Protein AF-A0A382A8G3-F1 (afdb_monomer_lite)

pLDDT: mean 82.32, std 15.9, range [24.81, 98.12]

Structure (mmCIF, N/CA/C/O backbone):
data_AF-A0A382A8G3-F1
#
_entry.id   AF-A0A382A8G3-F1
#
loop_
_atom_site.group_PDB
_atom_site.id
_atom_site.type_symbol
_atom_site.label_atom_id
_atom_site.label_alt_id
_atom_site.label_comp_id
_atom_site.label_asym_id
_atom_site.label_entity_id
_atom_site.label_seq_id
_atom_site.pdbx_PDB_ins_code
_atom_site.Cartn_x
_atom_site.Cartn_y
_atom_site.Cartn_z
_atom_site.occupancy
_atom_site.B_iso_or_equiv
_atom_site.auth_seq_id
_atom_site.auth_comp_id
_atom_site.auth_asym_id
_atom_site.auth_atom_id
_atom_site.pdbx_PDB_model_num
ATOM 1 N N . MET A 1 1 ? 19.144 6.274 19.082 1.00 52.12 1 MET A N 1
ATOM 2 C CA . MET A 1 1 ? 19.127 4.887 18.568 1.00 52.12 1 MET A CA 1
ATOM 3 C C . MET A 1 1 ? 20.504 4.234 18.627 1.00 52.12 1 MET A C 1
ATOM 5 O O . MET A 1 1 ? 20.551 3.074 18.994 1.00 52.12 1 MET A O 1
ATOM 9 N N . GLU A 1 2 ? 21.610 4.955 18.384 1.00 47.91 2 GLU A N 1
ATOM 10 C CA . GLU A 1 2 ? 23.005 4.436 18.395 1.00 47.91 2 GLU A CA 1
ATOM 11 C C . GLU A 1 2 ? 23.552 3.928 19.756 1.00 47.91 2 GLU A C 1
ATOM 13 O O . GLU A 1 2 ? 24.753 3.812 19.947 1.00 47.91 2 GLU A O 1
ATOM 18 N N . GLY A 1 3 ? 22.685 3.589 20.710 1.00 53.12 3 GLY A N 1
ATOM 19 C CA . GLY A 1 3 ? 23.071 2.990 21.994 1.00 53.12 3 GLY A CA 1
ATOM 20 C C . GLY A 1 3 ? 22.066 1.965 22.513 1.00 53.12 3 GLY A C 1
ATOM 21 O O . GLY A 1 3 ? 22.118 1.602 23.683 1.00 53.12 3 GLY A O 1
ATOM 22 N N . TRP A 1 4 ? 21.105 1.548 21.681 1.00 62.34 4 TRP A N 1
ATOM 23 C CA . TRP A 1 4 ? 20.140 0.520 22.057 1.00 62.34 4 TRP A CA 1
ATOM 24 C C . TRP A 1 4 ? 20.723 -0.853 21.712 1.00 62.34 4 TRP A C 1
ATOM 26 O O . TRP A 1 4 ? 21.043 -1.079 20.540 1.00 62.34 4 TRP A O 1
ATOM 36 N N . PRO A 1 5 ? 20.875 -1.763 22.692 1.00 58.19 5 PRO A N 1
ATOM 37 C CA . PRO A 1 5 ? 21.262 -3.133 22.391 1.00 58.19 5 PRO A CA 1
ATOM 38 C C . PRO A 1 5 ? 20.183 -3.725 21.476 1.00 58.19 5 PRO A C 1
ATOM 40 O O . PRO A 1 5 ? 18.996 -3.626 21.780 1.00 58.19 5 PRO A O 1
ATOM 43 N N . ASN A 1 6 ? 20.595 -4.286 20.337 1.00 66.19 6 ASN A N 1
ATOM 44 C CA . ASN A 1 6 ? 19.729 -4.927 19.334 1.00 66.19 6 ASN A CA 1
ATOM 45 C C . ASN A 1 6 ? 18.929 -3.976 18.418 1.00 66.19 6 ASN A C 1
ATOM 47 O O . ASN A 1 6 ? 17.951 -4.398 17.803 1.00 66.19 6 ASN A O 1
ATOM 51 N N . ALA A 1 7 ? 19.333 -2.708 18.283 1.00 69.31 7 ALA A N 1
ATOM 52 C CA . ALA A 1 7 ? 18.766 -1.819 17.268 1.00 69.31 7 ALA A CA 1
ATOM 53 C C . ALA A 1 7 ? 19.496 -1.948 15.924 1.00 69.31 7 ALA A C 1
ATOM 55 O O . ALA A 1 7 ? 20.719 -1.826 15.861 1.00 69.31 7 ALA A O 1
ATOM 56 N N . LEU A 1 8 ? 18.732 -2.099 14.841 1.00 73.56 8 LEU A N 1
ATOM 57 C CA . LEU A 1 8 ? 19.246 -2.007 13.480 1.00 73.56 8 LEU A CA 1
ATOM 58 C C . LEU A 1 8 ? 18.825 -0.690 12.828 1.00 73.56 8 LEU A C 1
ATOM 60 O O . LEU A 1 8 ? 17.664 -0.286 12.887 1.00 73.56 8 LEU A O 1
ATOM 64 N N . ARG A 1 9 ? 19.773 -0.053 12.139 1.00 78.81 9 ARG A N 1
ATOM 65 C CA . ARG A 1 9 ? 19.515 1.110 11.292 1.00 78.81 9 ARG A CA 1
ATOM 66 C C . ARG A 1 9 ? 19.666 0.738 9.818 1.00 78.81 9 ARG A C 1
ATOM 68 O O . ARG A 1 9 ? 20.777 0.513 9.351 1.00 78.81 9 ARG A O 1
ATOM 75 N N . ILE A 1 10 ? 18.558 0.760 9.083 1.00 80.75 10 ILE A N 1
ATOM 76 C CA . ILE A 1 10 ? 18.538 0.624 7.622 1.00 80.75 10 ILE A CA 1
ATOM 77 C C . ILE A 1 10 ? 18.456 2.028 7.023 1.00 80.75 10 ILE A C 1
ATOM 79 O O . ILE A 1 10 ? 17.494 2.748 7.281 1.00 80.75 10 ILE A O 1
ATOM 83 N N . TRP A 1 11 ? 19.468 2.447 6.266 1.00 83.94 11 TRP A N 1
ATOM 84 C CA . TRP A 1 11 ? 19.490 3.775 5.652 1.00 83.94 11 TRP A CA 1
ATOM 85 C C . TRP A 1 11 ? 20.408 3.817 4.429 1.00 83.94 11 TRP A C 1
ATOM 87 O O . TRP A 1 11 ? 21.304 2.985 4.281 1.00 83.94 11 TRP A O 1
ATOM 97 N N . GLY A 1 12 ? 20.205 4.819 3.579 1.00 84.94 12 GLY A N 1
ATOM 98 C CA . GLY A 1 12 ? 21.136 5.195 2.527 1.00 84.94 12 GLY A CA 1
ATOM 99 C C . GLY A 1 12 ? 21.245 6.719 2.377 1.00 84.94 12 GLY A C 1
ATOM 100 O O . GLY A 1 12 ? 20.443 7.458 2.949 1.00 84.94 12 GLY A O 1
ATOM 101 N N . PRO A 1 13 ? 22.231 7.207 1.605 1.00 84.94 13 PRO A N 1
ATOM 102 C CA . PRO A 1 13 ? 22.409 8.635 1.321 1.00 84.94 13 PRO A CA 1
ATOM 103 C C . PRO A 1 13 ? 21.193 9.340 0.700 1.00 84.94 13 PRO A C 1
ATOM 105 O O . PRO A 1 13 ? 21.066 10.559 0.809 1.00 84.94 13 PRO A O 1
ATOM 108 N N . ASP A 1 14 ? 20.301 8.596 0.046 1.00 85.25 14 ASP A N 1
ATOM 109 C CA . ASP A 1 14 ? 19.021 9.092 -0.446 1.00 85.25 14 ASP A CA 1
ATOM 110 C C . ASP A 1 14 ? 17.908 8.039 -0.306 1.00 85.25 14 ASP A C 1
ATOM 112 O O . ASP A 1 14 ? 18.161 6.874 0.003 1.00 85.25 14 ASP A O 1
ATOM 116 N N . ARG A 1 15 ? 16.664 8.443 -0.596 1.00 83.56 15 ARG A N 1
ATOM 117 C CA . ARG A 1 15 ? 15.476 7.571 -0.536 1.00 83.56 15 ARG A CA 1
ATOM 118 C C . ARG A 1 15 ? 15.583 6.292 -1.368 1.00 83.56 15 ARG A C 1
ATOM 120 O O . ARG A 1 15 ? 15.003 5.268 -1.020 1.00 83.56 15 ARG A O 1
ATOM 127 N N . TYR A 1 16 ? 16.281 6.347 -2.500 1.00 90.06 16 TYR A N 1
ATOM 128 C CA . TYR A 1 16 ? 16.420 5.207 -3.399 1.00 90.06 16 TYR A CA 1
ATOM 129 C C . TYR A 1 16 ? 17.424 4.210 -2.826 1.00 90.06 16 TYR A C 1
ATOM 131 O O . TYR A 1 16 ? 17.242 3.003 -2.955 1.00 90.06 16 TYR A O 1
ATOM 139 N N . GLN A 1 17 ? 18.480 4.702 -2.180 1.00 90.25 17 GLN A N 1
ATOM 140 C CA . GLN A 1 17 ? 19.463 3.879 -1.485 1.00 90.25 17 GLN A CA 1
ATOM 141 C C . GLN A 1 17 ? 18.936 3.342 -0.150 1.00 90.25 17 GLN A C 1
ATOM 143 O O . GLN A 1 17 ? 19.226 2.194 0.167 1.00 90.25 17 GLN A O 1
ATOM 148 N N . THR A 1 18 ? 18.102 4.090 0.581 1.00 88.12 18 THR A N 1
ATOM 149 C CA . THR A 1 18 ? 17.365 3.550 1.737 1.00 88.12 18 THR A CA 1
ATOM 150 C C . THR A 1 18 ? 16.426 2.426 1.302 1.00 88.12 18 THR A C 1
ATOM 152 O O . THR A 1 18 ? 16.473 1.343 1.876 1.00 88.12 18 THR A O 1
ATOM 155 N N . SER A 1 19 ? 15.647 2.630 0.231 1.00 90.06 19 SER A N 1
ATOM 156 C CA . SER A 1 19 ? 14.778 1.590 -0.341 1.00 90.06 19 SER A CA 1
ATOM 157 C C . SER A 1 19 ? 15.562 0.346 -0.780 1.00 90.06 19 SER A C 1
ATOM 159 O O . SER A 1 19 ? 15.133 -0.770 -0.494 1.00 90.06 19 SER A O 1
ATOM 161 N N . LEU A 1 20 ? 16.738 0.516 -1.401 1.00 91.19 20 LEU A N 1
ATOM 162 C CA . LEU A 1 20 ? 17.645 -0.595 -1.707 1.00 91.19 20 LEU A CA 1
ATOM 163 C C . LEU A 1 20 ? 18.111 -1.314 -0.437 1.00 91.19 20 LEU A C 1
ATOM 165 O O . LEU A 1 20 ? 18.047 -2.536 -0.387 1.00 91.19 20 LEU A O 1
ATOM 169 N N . ALA A 1 21 ? 18.559 -0.584 0.586 1.00 88.44 21 ALA A N 1
ATOM 170 C CA . ALA A 1 21 ? 19.014 -1.184 1.837 1.00 88.44 21 ALA A CA 1
ATOM 171 C C . ALA A 1 21 ? 17.899 -2.015 2.496 1.00 88.44 21 ALA A C 1
ATOM 173 O O . ALA A 1 21 ? 18.140 -3.155 2.886 1.00 88.44 21 ALA A O 1
ATOM 174 N N . THR A 1 22 ? 16.663 -1.502 2.532 1.00 87.88 22 THR A N 1
ATOM 175 C CA . THR A 1 22 ? 15.494 -2.256 3.011 1.00 87.88 22 THR A CA 1
ATOM 176 C C . THR A 1 22 ? 15.254 -3.513 2.177 1.00 87.88 22 THR A C 1
ATOM 178 O O . THR A 1 22 ? 15.062 -4.590 2.737 1.00 87.88 22 THR A O 1
ATOM 181 N N . ALA A 1 23 ? 15.313 -3.408 0.849 1.00 89.19 23 ALA A N 1
ATOM 182 C CA . ALA A 1 23 ? 15.110 -4.544 -0.045 1.00 89.19 23 ALA A CA 1
ATOM 183 C C . ALA A 1 23 ? 16.149 -5.650 0.173 1.00 89.19 23 ALA A C 1
ATOM 185 O O . ALA A 1 23 ? 15.784 -6.816 0.297 1.00 89.19 23 ALA A O 1
ATOM 186 N N . LEU A 1 24 ? 17.430 -5.292 0.293 1.00 85.62 24 LEU A N 1
ATOM 187 C CA . LEU A 1 24 ? 18.490 -6.266 0.541 1.00 85.62 24 LEU A CA 1
ATOM 188 C C . LEU A 1 24 ? 18.216 -7.035 1.844 1.00 85.62 24 LEU A C 1
ATOM 190 O O . LEU A 1 24 ? 18.393 -8.252 1.880 1.00 85.62 24 LEU A O 1
ATOM 194 N N . THR A 1 25 ? 17.759 -6.355 2.905 1.00 82.88 25 THR A N 1
ATOM 195 C CA . THR A 1 25 ? 17.501 -6.986 4.218 1.00 82.88 25 THR A CA 1
ATOM 196 C C . THR A 1 25 ? 16.354 -8.000 4.206 1.00 82.88 25 THR A C 1
ATOM 198 O O . THR A 1 25 ? 16.157 -8.705 5.186 1.00 82.88 25 THR A O 1
ATOM 201 N N . MET A 1 26 ? 15.596 -8.136 3.116 1.00 82.62 26 MET A N 1
ATOM 202 C CA . MET A 1 26 ? 14.597 -9.205 2.993 1.00 82.62 26 MET A CA 1
ATOM 203 C C . MET A 1 26 ? 15.255 -10.593 3.078 1.00 82.62 26 MET A C 1
ATOM 205 O O . MET A 1 26 ? 14.783 -11.450 3.819 1.00 82.62 26 MET A O 1
ATOM 209 N N . ARG A 1 27 ? 16.387 -10.792 2.384 1.00 80.50 27 ARG A N 1
ATOM 210 C CA . ARG A 1 27 ? 17.030 -12.111 2.227 1.00 80.50 27 ARG A CA 1
ATOM 211 C C . ARG A 1 27 ? 18.056 -12.469 3.304 1.00 80.50 27 ARG A C 1
ATOM 213 O O . ARG A 1 27 ? 18.577 -13.581 3.268 1.00 80.50 27 ARG A O 1
ATOM 220 N N . GLY A 1 28 ? 18.423 -11.540 4.187 1.00 74.75 28 GLY A N 1
ATOM 221 C CA . GLY A 1 28 ? 19.469 -11.779 5.191 1.00 74.75 28 GLY A CA 1
ATOM 222 C C . GLY A 1 28 ? 19.143 -12.977 6.094 1.00 74.75 28 GLY A C 1
ATOM 223 O O . GLY A 1 28 ? 17.973 -13.230 6.384 1.00 74.75 28 GLY A O 1
ATOM 224 N N . LEU A 1 29 ? 20.179 -13.725 6.494 1.00 69.44 29 LEU A N 1
ATOM 225 C CA . LEU A 1 29 ? 20.061 -15.005 7.207 1.00 69.44 29 LEU A CA 1
ATOM 226 C C . LEU A 1 29 ? 20.180 -14.905 8.740 1.00 69.44 29 LEU A C 1
ATOM 228 O O . LEU A 1 29 ? 20.135 -15.935 9.400 1.00 69.44 29 LEU A O 1
ATOM 232 N N . GLY A 1 30 ? 20.358 -13.718 9.326 1.00 61.91 30 GLY A N 1
ATOM 233 C CA . GLY A 1 30 ? 20.537 -13.576 10.783 1.00 61.91 30 GLY A CA 1
ATOM 234 C C . GLY A 1 30 ? 19.266 -13.801 11.627 1.00 61.91 30 GLY A C 1
ATOM 235 O O . GLY A 1 30 ? 18.182 -13.397 11.216 1.00 61.91 30 GLY A O 1
ATOM 236 N N . ASP A 1 31 ? 19.422 -14.378 12.826 1.00 55.31 31 ASP A N 1
ATOM 237 C CA . ASP A 1 31 ? 18.345 -14.666 13.799 1.00 55.31 31 ASP A CA 1
ATOM 238 C C . ASP A 1 31 ? 18.032 -13.483 14.738 1.00 55.31 31 ASP A C 1
ATOM 240 O O . ASP A 1 31 ? 18.923 -12.704 15.066 1.00 55.31 31 ASP A O 1
ATOM 244 N N . PHE A 1 32 ? 16.791 -13.372 15.237 1.00 55.94 32 PHE A N 1
ATOM 245 C CA . PHE A 1 32 ? 16.367 -12.368 16.233 1.00 55.94 32 PHE A CA 1
ATOM 246 C C . PHE A 1 32 ? 16.087 -12.998 17.618 1.00 55.94 32 PHE A C 1
ATOM 248 O O . PHE A 1 32 ? 15.447 -14.050 17.663 1.00 55.94 32 PHE A O 1
ATOM 255 N N . PRO A 1 33 ? 16.446 -12.340 18.748 1.00 53.09 33 PRO A N 1
ATOM 256 C CA . PRO A 1 33 ? 17.247 -11.111 18.870 1.00 53.09 33 PRO A CA 1
ATOM 257 C C . PRO A 1 33 ? 18.730 -11.325 18.509 1.00 53.09 33 PRO A C 1
ATOM 259 O O . PRO A 1 33 ? 19.282 -12.392 18.761 1.00 53.09 33 PRO A O 1
ATOM 262 N N . PHE A 1 34 ? 19.386 -10.310 17.924 1.00 58.62 34 PHE A N 1
ATOM 263 C CA . PHE A 1 34 ? 20.782 -10.430 17.465 1.00 58.62 34 PHE A CA 1
ATOM 264 C C . PHE A 1 34 ? 21.769 -10.478 18.628 1.00 58.62 34 PHE A C 1
ATOM 266 O O . PHE A 1 34 ? 21.648 -9.722 19.587 1.00 58.62 34 PHE A O 1
ATOM 273 N N . ASN A 1 35 ? 22.830 -11.269 18.467 1.00 53.03 35 ASN A N 1
ATOM 274 C CA . ASN A 1 35 ? 23.980 -11.261 19.376 1.00 53.03 35 ASN A CA 1
ATOM 275 C C . ASN A 1 35 ? 25.079 -10.266 18.947 1.00 53.03 35 ASN A C 1
ATOM 277 O O . ASN A 1 35 ? 26.006 -10.012 19.713 1.00 53.03 35 ASN A O 1
ATOM 281 N N . SER A 1 36 ? 24.999 -9.712 17.728 1.00 53.69 36 SER A N 1
ATOM 282 C CA . SER A 1 36 ? 25.950 -8.732 17.188 1.00 53.69 36 SER A CA 1
ATOM 283 C C . SER A 1 36 ? 25.260 -7.767 16.209 1.00 53.69 36 SER A C 1
ATOM 285 O O . SER A 1 36 ? 24.461 -8.219 15.390 1.00 53.69 36 SER A O 1
ATOM 287 N N . PRO A 1 37 ? 25.563 -6.456 16.257 1.00 49.97 37 PRO A N 1
ATOM 288 C CA . PRO A 1 37 ? 25.102 -5.477 15.273 1.00 49.97 37 PRO A CA 1
ATOM 289 C C . PRO A 1 37 ? 25.961 -5.435 13.994 1.00 49.97 37 PRO A C 1
ATOM 291 O O . PRO A 1 37 ? 25.676 -4.618 13.122 1.00 49.97 37 PRO A O 1
ATOM 294 N N . ASP A 1 38 ? 27.021 -6.249 13.887 1.00 55.28 38 ASP A N 1
ATOM 295 C CA . ASP A 1 38 ? 27.912 -6.281 12.718 1.00 55.28 38 ASP A CA 1
ATOM 296 C C . ASP A 1 38 ? 27.223 -6.960 11.515 1.00 55.28 38 ASP A C 1
ATOM 298 O O . ASP A 1 38 ? 26.927 -8.157 11.572 1.00 55.28 38 ASP A O 1
ATOM 302 N N . PRO A 1 39 ? 26.956 -6.227 10.416 1.00 50.28 39 PRO A N 1
ATOM 303 C CA . PRO A 1 39 ? 26.332 -6.777 9.220 1.00 50.28 39 PRO A CA 1
ATOM 304 C C . PRO A 1 39 ? 27.342 -7.460 8.286 1.00 50.28 39 PRO A C 1
ATOM 306 O O . PRO A 1 39 ? 26.971 -7.806 7.167 1.00 50.28 39 PRO A O 1
ATOM 309 N N . SER A 1 40 ? 28.615 -7.598 8.667 1.00 53.34 40 SER A N 1
ATOM 310 C CA . SER A 1 40 ? 29.641 -8.230 7.844 1.00 53.34 40 SER A CA 1
ATOM 311 C C . SER A 1 40 ? 29.928 -9.659 8.311 1.00 53.34 40 SER A C 1
ATOM 313 O O . SER A 1 40 ? 30.516 -9.896 9.363 1.00 53.34 40 SER A O 1
ATOM 315 N N . PRO A 1 41 ? 29.556 -10.664 7.513 1.00 50.84 41 PRO A N 1
ATOM 316 C CA . PRO A 1 41 ? 30.237 -11.940 7.551 1.00 50.84 41 PRO A CA 1
ATOM 317 C C . PRO A 1 41 ? 31.595 -11.731 6.898 1.00 50.84 41 PRO A C 1
ATOM 319 O O . PRO A 1 41 ? 31.667 -11.180 5.794 1.00 50.84 41 PRO A O 1
ATOM 322 N N . GLU A 1 42 ? 32.669 -12.208 7.512 1.00 48.34 42 GLU A N 1
ATOM 323 C CA . GLU A 1 42 ? 33.932 -12.346 6.794 1.00 48.34 42 GLU A CA 1
ATOM 324 C C . GLU A 1 42 ? 33.696 -13.172 5.504 1.00 48.34 42 GLU A C 1
ATOM 326 O O . GLU A 1 42 ? 33.419 -14.368 5.554 1.00 48.34 42 GLU A O 1
ATOM 331 N N . GLY A 1 43 ? 33.763 -12.529 4.329 1.00 50.56 43 GLY A N 1
ATOM 332 C CA . GLY A 1 43 ? 33.891 -13.213 3.034 1.00 50.56 43 GLY A CA 1
ATOM 333 C C . GLY A 1 43 ? 32.635 -13.495 2.188 1.00 50.56 43 GLY A C 1
ATOM 334 O O . GLY A 1 43 ? 32.752 -14.273 1.242 1.00 50.56 43 GLY A O 1
ATOM 335 N N . THR A 1 44 ? 31.459 -12.896 2.428 1.00 53.31 44 THR A N 1
ATOM 336 C CA . THR A 1 44 ? 30.266 -13.136 1.570 1.00 53.31 44 THR A CA 1
ATOM 337 C C . THR A 1 44 ? 29.938 -11.982 0.615 1.00 53.31 44 THR A C 1
ATOM 339 O O . THR A 1 44 ? 29.758 -10.846 1.049 1.00 53.31 44 THR A O 1
ATOM 342 N N . ASN A 1 45 ? 29.774 -12.278 -0.681 1.00 55.53 45 ASN A N 1
ATOM 343 C CA . ASN A 1 45 ? 29.220 -11.353 -1.678 1.00 55.53 45 ASN A CA 1
ATOM 344 C C . ASN A 1 45 ? 27.679 -11.387 -1.636 1.00 55.53 45 ASN A C 1
ATOM 346 O O . ASN A 1 45 ? 27.090 -12.446 -1.855 1.00 55.53 45 ASN A O 1
ATOM 350 N N . LEU A 1 46 ? 27.046 -10.224 -1.413 1.00 54.94 46 LEU A N 1
ATOM 351 C CA . LEU A 1 46 ? 25.585 -10.042 -1.314 1.00 54.94 46 LEU A CA 1
ATOM 352 C C . LEU A 1 46 ? 24.802 -10.696 -2.467 1.00 54.94 46 LEU A C 1
ATOM 354 O O . LEU A 1 46 ? 23.703 -11.204 -2.247 1.00 54.94 46 LEU A O 1
ATOM 358 N N . LEU A 1 47 ? 25.384 -10.722 -3.671 1.00 56.56 47 LEU A N 1
ATOM 359 C CA . LEU A 1 47 ? 24.714 -11.174 -4.892 1.00 56.56 47 LEU A CA 1
ATOM 360 C C . LEU A 1 47 ? 24.664 -12.698 -5.076 1.00 56.56 47 LEU A C 1
ATOM 362 O O . LEU A 1 47 ? 23.821 -13.168 -5.832 1.00 56.56 47 LEU A O 1
ATOM 366 N N . GLU A 1 48 ? 25.560 -13.469 -4.451 1.00 56.94 48 GLU A N 1
ATOM 367 C CA . GLU A 1 48 ? 25.669 -14.920 -4.701 1.00 56.94 48 GLU A CA 1
ATOM 368 C C . GLU A 1 48 ? 25.052 -15.764 -3.587 1.00 56.94 48 GLU A C 1
ATOM 370 O O . GLU A 1 48 ? 24.433 -16.795 -3.855 1.00 56.94 48 GLU A O 1
ATOM 375 N N . ARG A 1 49 ? 25.212 -15.339 -2.330 1.00 58.75 49 ARG A N 1
ATOM 376 C CA . ARG A 1 49 ? 24.600 -15.978 -1.161 1.00 58.75 49 ARG A CA 1
ATOM 377 C C . ARG A 1 49 ? 24.222 -14.901 -0.150 1.00 58.75 49 ARG A C 1
ATOM 379 O O . ARG A 1 49 ? 25.060 -14.040 0.125 1.00 58.75 49 ARG A O 1
ATOM 386 N N . PRO A 1 50 ? 23.006 -14.926 0.424 1.00 57.16 50 PRO A N 1
ATOM 387 C CA . PRO A 1 50 ? 22.729 -14.075 1.569 1.00 57.16 50 PRO A CA 1
ATOM 388 C C . PRO A 1 50 ? 23.698 -14.483 2.686 1.00 57.16 50 PRO A C 1
ATOM 390 O O . PRO A 1 50 ? 23.769 -15.649 3.066 1.00 57.16 50 PRO A O 1
ATOM 393 N N . GLY A 1 51 ? 24.548 -13.556 3.118 1.00 57.47 51 GLY A N 1
ATOM 394 C CA . GLY A 1 51 ? 25.456 -13.807 4.231 1.00 57.47 51 GLY A CA 1
ATOM 395 C C . GLY A 1 51 ? 24.704 -13.854 5.572 1.00 57.47 51 GLY A C 1
ATOM 396 O O . GLY A 1 51 ? 23.537 -13.463 5.617 1.00 57.47 51 GLY A O 1
ATOM 397 N N . PRO A 1 52 ? 25.346 -14.275 6.680 1.00 55.62 52 PRO A N 1
ATOM 398 C CA . PRO A 1 52 ? 24.760 -14.279 8.034 1.00 55.62 52 PRO A CA 1
ATOM 399 C C . PRO A 1 52 ? 24.490 -12.883 8.626 1.00 55.62 52 PRO A C 1
ATOM 401 O O . PRO A 1 52 ? 24.357 -12.725 9.836 1.00 55.62 52 PRO A O 1
ATOM 404 N N . TRP A 1 53 ? 24.401 -11.859 7.784 1.00 60.91 53 TRP A N 1
ATOM 405 C CA . TRP A 1 53 ? 23.935 -10.546 8.181 1.00 60.91 53 TRP A CA 1
ATOM 406 C C . TRP A 1 53 ? 22.411 -10.562 8.328 1.00 60.91 53 TRP A C 1
ATOM 408 O O . TRP A 1 53 ? 21.716 -11.425 7.784 1.00 60.91 53 TRP A O 1
ATOM 418 N N . TRP A 1 54 ? 21.885 -9.627 9.110 1.00 68.88 54 TRP A N 1
ATOM 419 C CA . TRP A 1 54 ? 20.477 -9.641 9.471 1.00 68.88 54 TRP A CA 1
ATOM 420 C C . TRP A 1 54 ? 19.529 -9.513 8.275 1.00 68.88 54 TRP A C 1
ATOM 422 O O . TRP A 1 54 ? 19.700 -8.648 7.418 1.00 68.88 54 TRP A O 1
ATOM 432 N N . GLY A 1 55 ? 18.459 -10.302 8.284 1.00 73.56 55 GLY A N 1
ATOM 433 C CA . GLY A 1 55 ? 17.320 -10.058 7.421 1.00 73.56 55 GLY A CA 1
ATOM 434 C C . GLY A 1 55 ? 16.082 -10.823 7.846 1.00 73.56 55 GLY A C 1
ATOM 435 O O . GLY A 1 55 ? 16.072 -11.495 8.871 1.00 73.56 55 GLY A O 1
ATOM 436 N N . LEU A 1 56 ? 15.023 -10.704 7.052 1.00 75.88 56 LEU A N 1
ATOM 437 C CA . LEU A 1 56 ? 13.750 -11.375 7.319 1.00 75.88 56 LEU A CA 1
ATOM 438 C C . LEU A 1 56 ? 13.730 -12.848 6.901 1.00 75.88 56 LEU A C 1
ATOM 440 O O . LEU A 1 56 ? 12.674 -13.470 6.999 1.00 75.88 56 LEU A O 1
ATOM 444 N N . GLN A 1 57 ? 14.850 -13.386 6.403 1.00 79.75 57 GLN A N 1
ATOM 445 C CA . GLN A 1 57 ? 14.935 -14.731 5.828 1.00 79.75 57 GLN A CA 1
ATOM 446 C C . GLN A 1 57 ? 13.819 -15.011 4.803 1.00 79.75 57 GLN A C 1
ATOM 448 O O . GLN A 1 57 ? 13.357 -16.141 4.658 1.00 79.75 57 GLN A O 1
ATOM 453 N N . THR A 1 58 ? 13.376 -13.979 4.078 1.00 81.31 58 THR A N 1
ATOM 454 C CA . THR A 1 58 ? 12.265 -14.070 3.130 1.00 81.31 58 THR A CA 1
ATOM 455 C C . THR A 1 58 ? 12.730 -13.823 1.704 1.00 81.31 58 THR A C 1
ATOM 457 O O . THR A 1 58 ? 13.607 -12.995 1.436 1.00 81.31 58 THR A O 1
ATOM 460 N N . CYS A 1 59 ? 12.129 -14.558 0.774 1.00 85.56 59 CYS A N 1
ATOM 461 C CA . CYS A 1 59 ? 12.380 -14.418 -0.649 1.00 85.56 59 CYS A CA 1
ATOM 462 C C . CYS A 1 59 ? 11.135 -13.864 -1.347 1.00 85.56 59 CYS A C 1
ATOM 464 O O . CYS A 1 59 ? 10.169 -14.610 -1.524 1.00 85.56 59 CYS A O 1
ATOM 466 N N . PRO A 1 60 ? 11.165 -12.596 -1.799 1.00 89.56 60 PRO A N 1
ATOM 467 C CA . PRO A 1 60 ? 10.067 -12.016 -2.561 1.00 89.56 60 PRO A CA 1
ATOM 468 C C . PRO A 1 60 ? 9.768 -12.826 -3.826 1.00 89.56 60 PRO A C 1
ATOM 470 O O . PRO A 1 60 ? 10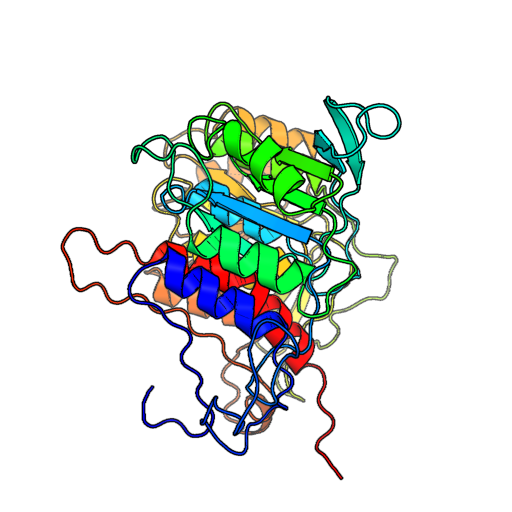.689 -13.200 -4.558 1.00 89.56 60 PRO A O 1
ATOM 473 N N . ARG A 1 61 ? 8.486 -13.063 -4.122 1.00 90.50 61 ARG A N 1
ATOM 474 C CA . ARG A 1 61 ? 8.046 -13.674 -5.396 1.00 90.50 61 ARG A CA 1
ATOM 475 C C . ARG A 1 61 ? 7.758 -12.638 -6.482 1.00 90.50 61 ARG A C 1
ATOM 477 O O . ARG A 1 61 ? 7.822 -12.931 -7.679 1.00 90.50 61 ARG A O 1
ATOM 484 N N . SER A 1 62 ? 7.574 -11.390 -6.071 1.00 93.31 62 SER A N 1
ATOM 485 C CA . SER A 1 62 ? 7.502 -10.245 -6.966 1.00 93.31 62 SER A CA 1
ATOM 486 C C . SER A 1 62 ? 8.171 -9.006 -6.378 1.00 93.31 62 SER A C 1
ATOM 488 O O . SER A 1 62 ? 8.613 -8.981 -5.229 1.00 93.31 62 SER A O 1
ATOM 490 N N . ILE A 1 63 ? 8.295 -7.966 -7.199 1.00 95.12 63 ILE A N 1
ATOM 491 C CA . ILE A 1 63 ? 8.701 -6.629 -6.756 1.00 95.12 63 ILE A CA 1
ATOM 492 C C . ILE A 1 63 ? 7.628 -5.614 -7.123 1.00 95.12 63 ILE A C 1
ATOM 494 O O . ILE A 1 63 ? 6.924 -5.775 -8.119 1.00 95.12 63 ILE A O 1
ATOM 498 N N . ILE A 1 64 ? 7.548 -4.534 -6.356 1.00 96.06 64 ILE A N 1
ATOM 499 C CA . ILE A 1 64 ? 6.650 -3.414 -6.615 1.00 96.06 64 ILE A CA 1
ATOM 500 C C . ILE A 1 64 ? 7.505 -2.179 -6.883 1.00 96.06 64 ILE A C 1
ATOM 502 O O . ILE A 1 64 ? 8.230 -1.720 -6.009 1.00 96.06 64 ILE A O 1
ATOM 506 N N . VAL A 1 65 ? 7.430 -1.624 -8.087 1.00 96.12 65 VAL A N 1
ATOM 507 C CA . VAL A 1 65 ? 8.156 -0.416 -8.485 1.00 96.12 65 VAL A CA 1
ATOM 508 C C . VAL A 1 65 ? 7.213 0.777 -8.447 1.00 96.12 65 VAL A C 1
ATOM 510 O O . VAL A 1 65 ? 6.174 0.792 -9.110 1.00 96.12 65 VAL A O 1
ATOM 513 N N . VAL A 1 66 ? 7.601 1.813 -7.709 1.00 93.94 66 VAL A N 1
ATOM 514 C CA . VAL A 1 66 ? 6.830 3.054 -7.605 1.00 93.94 66 VAL A CA 1
ATOM 515 C C . VAL A 1 66 ? 7.733 4.282 -7.652 1.00 93.94 66 VAL A C 1
ATOM 517 O O . VAL A 1 66 ? 8.917 4.245 -7.309 1.00 93.94 66 VAL A O 1
ATOM 520 N N . ALA A 1 67 ? 7.177 5.395 -8.119 1.00 91.62 67 ALA A N 1
ATOM 521 C CA . ALA A 1 67 ? 7.888 6.659 -8.185 1.00 91.62 67 ALA A CA 1
ATOM 522 C C . ALA A 1 67 ? 8.134 7.232 -6.778 1.00 91.62 67 ALA A C 1
ATOM 524 O O . ALA A 1 67 ? 7.201 7.463 -6.008 1.00 91.62 67 ALA A O 1
ATOM 525 N N . GLY A 1 68 ? 9.394 7.526 -6.462 1.00 85.12 68 GLY A N 1
ATOM 526 C CA . GLY A 1 68 ? 9.830 8.032 -5.161 1.00 85.12 68 GLY A CA 1
ATOM 527 C C . GLY A 1 68 ? 9.427 9.479 -4.863 1.00 85.12 68 GLY A C 1
ATOM 528 O O . GLY A 1 68 ? 9.806 9.987 -3.812 1.00 85.12 68 GLY A O 1
ATOM 529 N N . ASP A 1 69 ? 8.689 10.149 -5.753 1.00 82.94 69 ASP A N 1
ATOM 530 C CA . ASP A 1 69 ? 8.115 11.497 -5.596 1.00 82.94 69 ASP A CA 1
ATOM 531 C C . ASP A 1 69 ? 6.568 11.494 -5.464 1.00 82.94 69 ASP A C 1
ATOM 533 O O . ASP A 1 69 ? 5.971 12.555 -5.277 1.00 82.94 69 ASP A O 1
ATOM 537 N N . SER A 1 70 ? 5.915 10.320 -5.513 1.00 78.31 70 SER A N 1
ATOM 538 C CA . SER A 1 70 ? 4.465 10.161 -5.340 1.00 78.31 70 SER A CA 1
ATOM 539 C C . SER A 1 70 ? 4.114 9.393 -4.049 1.00 78.31 70 SER A C 1
ATOM 541 O O . SER A 1 70 ? 4.028 8.164 -4.073 1.00 78.31 70 SER A O 1
ATOM 543 N N . PRO A 1 71 ? 3.862 10.080 -2.911 1.00 73.38 71 PRO A N 1
ATOM 544 C CA . PRO A 1 71 ? 3.559 9.411 -1.636 1.00 73.38 71 PRO A CA 1
ATOM 545 C C . PRO A 1 71 ? 2.265 8.598 -1.696 1.00 73.38 71 PRO A C 1
ATOM 547 O O . PRO A 1 71 ? 2.140 7.541 -1.089 1.00 73.38 71 PRO A O 1
ATOM 550 N N . ALA A 1 72 ? 1.302 9.113 -2.452 1.00 73.56 72 ALA A N 1
ATOM 551 C CA . ALA A 1 72 ? -0.032 8.565 -2.576 1.00 73.56 72 ALA A CA 1
ATOM 552 C C . ALA A 1 72 ? -0.059 7.245 -3.362 1.00 73.56 72 ALA A C 1
ATOM 554 O O . ALA A 1 72 ? -0.683 6.284 -2.918 1.00 73.56 72 ALA A O 1
ATOM 555 N N . ASP A 1 73 ? 0.640 7.190 -4.503 1.00 80.19 73 ASP A N 1
ATOM 556 C CA . ASP A 1 73 ? 0.732 5.959 -5.298 1.00 80.19 73 ASP A CA 1
ATOM 557 C C . ASP A 1 73 ? 1.508 4.890 -4.530 1.00 80.19 73 ASP A C 1
ATOM 559 O O . ASP A 1 73 ? 1.122 3.727 -4.523 1.00 80.19 73 ASP A O 1
ATOM 563 N N . ALA A 1 74 ? 2.573 5.292 -3.838 1.00 75.88 74 ALA A N 1
ATOM 564 C CA . ALA A 1 74 ? 3.387 4.365 -3.078 1.00 75.88 74 ALA A CA 1
ATOM 565 C C . ALA A 1 74 ? 2.664 3.800 -1.855 1.00 75.88 74 ALA A C 1
ATOM 567 O O . ALA A 1 74 ? 2.846 2.628 -1.552 1.00 75.88 74 ALA A O 1
ATOM 568 N N . LEU A 1 75 ? 1.811 4.577 -1.183 1.00 78.19 75 LEU A N 1
ATOM 569 C CA . LEU A 1 75 ? 0.997 4.037 -0.098 1.00 78.19 75 LEU A CA 1
ATOM 570 C C . LEU A 1 75 ? -0.013 3.005 -0.601 1.00 78.19 75 LEU A C 1
ATOM 572 O O . LEU A 1 75 ? -0.174 1.952 0.005 1.00 78.19 75 LEU A O 1
ATOM 576 N N . ALA A 1 76 ? -0.696 3.292 -1.711 1.00 86.56 76 ALA A N 1
ATOM 577 C CA . ALA A 1 76 ? -1.562 2.288 -2.318 1.00 86.56 76 ALA A CA 1
ATOM 578 C C . ALA A 1 76 ? -0.741 1.045 -2.706 1.00 86.56 76 ALA A C 1
ATOM 580 O O . ALA A 1 76 ? -1.182 -0.079 -2.495 1.00 86.56 76 ALA A O 1
ATOM 581 N N . ALA A 1 77 ? 0.488 1.244 -3.190 1.00 88.56 77 ALA A N 1
ATOM 582 C CA . ALA A 1 77 ? 1.404 0.169 -3.539 1.00 88.56 77 ALA A CA 1
ATOM 583 C C . ALA A 1 77 ? 1.813 -0.707 -2.341 1.00 88.56 77 ALA A C 1
ATOM 585 O O . ALA A 1 77 ? 1.948 -1.913 -2.524 1.00 88.56 77 ALA A O 1
ATOM 586 N N . THR A 1 78 ? 1.980 -0.163 -1.125 1.00 88.44 78 THR A N 1
ATOM 587 C CA . THR A 1 78 ? 2.355 -0.992 0.040 1.00 88.44 78 THR A CA 1
ATOM 588 C C . THR A 1 78 ? 1.293 -2.037 0.361 1.00 88.44 78 THR A C 1
ATOM 590 O O . THR A 1 78 ? 1.647 -3.145 0.748 1.00 88.44 78 THR A O 1
ATOM 593 N N . ALA A 1 79 ? 0.012 -1.722 0.144 1.00 91.62 79 ALA A N 1
ATOM 594 C CA . ALA A 1 79 ? -1.093 -2.655 0.362 1.00 91.62 79 ALA A CA 1
ATOM 595 C C . ALA A 1 79 ? -1.092 -3.851 -0.607 1.00 91.62 79 ALA A C 1
ATOM 597 O O . ALA A 1 79 ? -1.784 -4.824 -0.347 1.00 91.62 79 ALA A O 1
ATOM 598 N N . LEU A 1 80 ? -0.334 -3.795 -1.711 1.00 93.81 80 LEU A N 1
ATOM 599 C CA . LEU A 1 80 ? -0.178 -4.938 -2.615 1.00 93.81 80 LEU A CA 1
ATOM 600 C C . LEU A 1 80 ? 0.786 -5.987 -2.063 1.00 93.81 80 LEU A C 1
ATOM 602 O O . LEU A 1 80 ? 0.659 -7.145 -2.426 1.00 93.81 80 LEU A O 1
ATOM 606 N N . SER A 1 81 ? 1.750 -5.606 -1.222 1.00 93.12 81 SER A N 1
ATOM 607 C CA . SER A 1 81 ? 2.752 -6.542 -0.706 1.00 93.12 81 SER A CA 1
ATOM 608 C C . SER A 1 81 ? 2.163 -7.407 0.395 1.00 93.12 81 SER A C 1
ATOM 610 O O . SER A 1 81 ? 1.752 -6.856 1.417 1.00 93.12 81 SER A O 1
ATOM 612 N N . ASP A 1 82 ? 2.121 -8.725 0.197 1.00 91.38 82 ASP A N 1
ATOM 613 C CA . ASP A 1 82 ? 1.622 -9.681 1.184 1.00 91.38 82 ASP A CA 1
ATOM 614 C C . ASP A 1 82 ? 2.786 -10.344 1.934 1.00 91.38 82 ASP A C 1
ATOM 616 O O . ASP A 1 82 ? 3.418 -11.263 1.411 1.00 91.38 82 ASP A O 1
ATOM 620 N N . PRO A 1 83 ? 3.080 -9.941 3.177 1.00 87.19 83 PRO A N 1
ATOM 621 C CA . PRO A 1 83 ? 4.128 -10.580 3.955 1.00 87.19 83 PRO A CA 1
ATOM 622 C C . PRO A 1 83 ? 3.738 -11.968 4.493 1.00 87.19 83 PRO A C 1
ATOM 624 O O . PRO A 1 83 ? 4.602 -12.665 5.016 1.00 87.19 83 PRO A O 1
ATOM 627 N N . THR A 1 84 ? 2.464 -12.365 4.405 1.00 84.56 84 THR A N 1
ATOM 628 C CA . THR A 1 84 ? 1.921 -13.557 5.076 1.00 84.56 84 THR A CA 1
ATOM 629 C C . THR A 1 84 ? 1.872 -14.811 4.199 1.00 84.56 84 THR A C 1
ATOM 631 O O . THR A 1 84 ? 1.742 -15.903 4.745 1.00 84.56 84 THR A O 1
ATOM 634 N N . ASP A 1 85 ? 1.979 -14.675 2.867 1.00 88.62 85 ASP A N 1
ATOM 635 C CA . ASP A 1 85 ? 1.703 -15.749 1.880 1.00 88.62 85 ASP A CA 1
ATOM 636 C C . ASP A 1 85 ? 0.280 -16.330 1.974 1.00 88.62 85 ASP A C 1
ATOM 638 O O . ASP A 1 85 ? 0.009 -17.427 1.485 1.00 88.62 85 ASP A O 1
ATOM 642 N N . ALA A 1 86 ? -0.629 -15.638 2.662 1.00 86.31 86 ALA A N 1
ATOM 643 C CA . ALA A 1 86 ? -1.986 -16.103 2.930 1.00 86.31 86 ALA A CA 1
ATOM 644 C C . ALA A 1 86 ? -3.048 -15.240 2.232 1.00 86.31 86 ALA A C 1
ATOM 646 O O . ALA A 1 86 ? -4.244 -15.533 2.335 1.00 86.31 86 ALA A O 1
ATOM 647 N N . SER A 1 87 ? -2.628 -14.186 1.525 1.00 83.62 87 SER A N 1
ATOM 648 C CA . SER A 1 87 ? -3.508 -13.282 0.795 1.00 83.62 87 SER A CA 1
ATOM 649 C C . SER A 1 87 ? -4.116 -13.921 -0.445 1.00 83.62 87 SER A C 1
ATOM 651 O O . SER A 1 87 ? -3.506 -14.741 -1.130 1.00 83.62 87 SER A O 1
ATOM 653 N N . THR A 1 88 ? -5.308 -13.459 -0.814 1.00 85.94 88 THR A N 1
ATOM 654 C CA . THR A 1 88 ? -5.764 -13.621 -2.193 1.00 85.94 88 THR A CA 1
ATOM 655 C C . THR A 1 88 ? -5.040 -12.632 -3.102 1.00 85.94 88 THR A C 1
ATOM 657 O O . THR A 1 88 ? -5.218 -11.421 -2.980 1.00 85.94 88 THR A O 1
ATOM 660 N N . GLU A 1 89 ? -4.270 -13.164 -4.046 1.00 88.81 89 GLU A N 1
ATOM 661 C CA . GLU A 1 89 ? -3.482 -12.394 -5.011 1.00 88.81 89 GLU A CA 1
ATOM 662 C C . GLU A 1 89 ? -4.323 -11.374 -5.810 1.00 88.81 89 GLU A C 1
ATOM 664 O O . GLU A 1 89 ? -5.417 -11.732 -6.288 1.00 88.81 89 GLU A O 1
ATOM 669 N N . PRO A 1 90 ? -3.816 -10.139 -6.019 1.00 94.25 90 PRO A N 1
ATOM 670 C CA . PRO A 1 90 ? -4.507 -9.102 -6.777 1.00 94.25 90 PRO A CA 1
ATOM 671 C C . PRO A 1 90 ? -4.609 -9.446 -8.264 1.00 94.25 90 PRO A C 1
ATOM 673 O O . PRO A 1 90 ? -3.670 -9.966 -8.869 1.00 94.25 90 PRO A O 1
ATOM 676 N N . TYR A 1 91 ? -5.737 -9.090 -8.885 1.00 94.88 91 TYR A N 1
ATOM 677 C CA . TYR A 1 91 ? -5.971 -9.326 -10.313 1.00 94.88 91 TYR A CA 1
ATOM 678 C C . TYR A 1 91 ? -5.569 -8.108 -11.150 1.00 94.88 91 TYR A C 1
ATOM 680 O O . TYR A 1 91 ? -6.274 -7.094 -11.185 1.00 94.88 91 TYR A O 1
ATOM 688 N N . LEU A 1 92 ? -4.419 -8.191 -11.819 1.00 96.81 92 LEU A N 1
ATOM 689 C CA . LEU A 1 92 ? -3.767 -7.054 -12.469 1.00 96.81 92 LEU A CA 1
ATOM 690 C C . LEU A 1 92 ? -3.634 -7.234 -13.976 1.00 96.81 92 LEU A C 1
ATOM 692 O O . LEU A 1 92 ? -3.554 -8.343 -14.500 1.00 96.81 92 LEU A O 1
ATOM 696 N N . ARG A 1 93 ? -3.576 -6.100 -14.681 1.00 96.88 93 ARG A N 1
ATOM 697 C CA . ARG A 1 93 ? -3.370 -6.057 -16.128 1.00 96.88 93 ARG A CA 1
ATOM 698 C C . ARG A 1 93 ? -1.881 -6.114 -16.456 1.00 96.88 93 ARG A C 1
ATOM 700 O O . ARG A 1 93 ? -1.106 -5.283 -15.978 1.00 96.88 93 ARG A O 1
ATOM 707 N N . ARG A 1 94 ? -1.506 -7.055 -17.316 1.00 97.31 94 ARG A N 1
ATOM 708 C CA . ARG A 1 94 ? -0.144 -7.233 -17.818 1.00 97.31 94 ARG A CA 1
ATOM 709 C C . ARG A 1 94 ? 0.226 -6.103 -18.779 1.00 97.31 94 ARG A C 1
ATOM 711 O O . ARG A 1 94 ? -0.536 -5.803 -19.703 1.00 97.31 94 ARG A O 1
ATOM 718 N N . SER A 1 95 ? 1.383 -5.488 -18.571 1.00 97.56 95 SER A N 1
ATOM 719 C CA . SER A 1 95 ? 1.934 -4.421 -19.409 1.00 97.56 95 SER A CA 1
ATOM 720 C C . SER A 1 95 ? 3.125 -4.870 -20.255 1.00 97.56 95 SER A C 1
ATOM 722 O O . SER A 1 95 ? 3.261 -4.383 -21.373 1.00 97.56 95 SER A O 1
ATOM 724 N N . ALA A 1 96 ? 3.917 -5.836 -19.783 1.00 97.44 96 ALA A N 1
ATOM 725 C CA . ALA A 1 96 ? 4.962 -6.495 -20.565 1.00 97.44 96 ALA A CA 1
ATOM 726 C C . ALA A 1 96 ? 5.117 -7.967 -20.158 1.00 97.44 96 ALA A C 1
ATOM 728 O O . ALA A 1 96 ? 4.692 -8.378 -19.075 1.00 97.44 96 ALA A O 1
ATOM 729 N N . ALA A 1 97 ? 5.703 -8.766 -21.046 1.00 97.00 97 ALA A N 1
ATOM 730 C CA . ALA A 1 97 ? 5.943 -10.187 -20.833 1.00 97.00 97 ALA A CA 1
ATOM 731 C C . ALA A 1 97 ? 7.207 -10.633 -21.569 1.00 97.00 97 ALA A C 1
ATOM 733 O O . ALA A 1 97 ? 7.480 -10.153 -22.668 1.00 97.00 97 ALA A O 1
ATOM 734 N N . ALA A 1 98 ? 7.935 -11.589 -20.997 1.00 95.94 98 ALA A N 1
ATOM 735 C CA . ALA A 1 98 ? 9.075 -12.225 -21.653 1.00 95.94 98 ALA A CA 1
ATOM 736 C C . ALA A 1 98 ? 8.645 -13.120 -22.828 1.00 95.94 98 ALA A C 1
ATOM 738 O O . ALA A 1 98 ? 9.381 -13.234 -23.806 1.00 95.94 98 ALA A O 1
ATOM 739 N N . ASP A 1 99 ? 7.452 -13.723 -22.746 1.00 94.88 99 ASP A N 1
ATOM 740 C CA . ASP A 1 99 ? 6.860 -14.522 -23.821 1.00 94.88 99 ASP A CA 1
ATOM 741 C C . ASP A 1 99 ? 5.411 -14.084 -24.110 1.00 94.88 99 ASP A C 1
ATOM 743 O O . ASP A 1 99 ? 4.453 -14.695 -23.628 1.00 94.88 99 ASP A O 1
ATOM 747 N N . PRO A 1 100 ? 5.213 -13.017 -24.909 1.00 92.38 100 PRO A N 1
ATOM 748 C CA . PRO A 1 100 ? 3.882 -12.488 -25.199 1.00 92.38 100 PRO A CA 1
ATOM 749 C C . PRO A 1 100 ? 2.932 -13.457 -25.920 1.00 92.38 100 PRO A C 1
ATOM 751 O O . PRO A 1 100 ? 1.742 -13.159 -26.020 1.00 92.38 100 PRO A O 1
ATOM 754 N N . LEU A 1 101 ? 3.427 -14.581 -26.459 1.00 92.50 101 LEU A N 1
ATOM 755 C CA . LEU A 1 101 ? 2.593 -15.572 -27.141 1.00 92.50 101 LEU A CA 1
ATOM 756 C C . LEU A 1 101 ? 1.745 -16.371 -26.143 1.00 92.50 101 LEU A C 1
ATOM 758 O O . LEU A 1 101 ? 0.572 -16.631 -26.412 1.00 92.50 101 LEU A O 1
ATOM 762 N N . PHE A 1 102 ? 2.328 -16.739 -25.000 1.00 91.94 102 PHE A N 1
ATOM 763 C CA . PHE A 1 102 ? 1.625 -17.419 -23.905 1.00 91.94 102 PHE A CA 1
ATOM 764 C C . PHE A 1 102 ? 1.104 -16.431 -22.862 1.00 91.94 102 PHE A C 1
ATOM 766 O O . PHE A 1 102 ? 0.054 -16.660 -22.262 1.00 91.94 102 PHE A O 1
ATOM 773 N N . ASP A 1 103 ? 1.787 -15.295 -22.727 1.00 93.44 103 ASP A N 1
ATOM 774 C CA . ASP A 1 103 ? 1.468 -14.228 -21.796 1.00 93.44 103 ASP A CA 1
ATOM 775 C C . ASP A 1 103 ? 1.091 -12.932 -22.537 1.00 93.44 103 ASP A C 1
ATOM 777 O O . ASP A 1 103 ? 1.827 -11.942 -22.497 1.00 93.44 103 ASP A O 1
ATOM 781 N N . PRO A 1 104 ? -0.099 -12.868 -23.168 1.00 95.00 104 PRO A N 1
ATOM 782 C CA . PRO A 1 104 ? -0.500 -11.717 -23.969 1.00 95.00 104 PRO A CA 1
ATOM 783 C C . PRO A 1 104 ? -0.505 -10.413 -23.162 1.00 95.00 104 PRO A C 1
ATOM 785 O O . PRO A 1 104 ? -1.092 -10.319 -22.076 1.00 95.00 104 PRO A O 1
ATOM 788 N N . ILE A 1 105 ? 0.122 -9.380 -23.729 1.00 96.06 105 ILE A N 1
ATOM 789 C CA . ILE A 1 105 ? 0.100 -8.016 -23.193 1.00 96.06 105 ILE A CA 1
ATOM 790 C C . ILE A 1 105 ? -1.344 -7.504 -23.187 1.00 96.06 105 ILE A C 1
ATOM 792 O O . ILE A 1 105 ? -2.097 -7.676 -24.145 1.00 96.06 105 ILE A O 1
ATOM 796 N N . GLY A 1 106 ? -1.746 -6.862 -22.093 1.00 94.69 106 GLY A N 1
ATOM 797 C CA . GLY A 1 106 ? -3.109 -6.391 -21.879 1.00 94.69 106 GLY A CA 1
ATOM 798 C C . GLY A 1 106 ? -4.065 -7.442 -21.315 1.00 94.69 106 GLY A C 1
ATOM 799 O O . GLY A 1 106 ? -5.161 -7.054 -20.907 1.00 94.69 106 GLY A O 1
ATOM 800 N N . GLY A 1 107 ? -3.653 -8.714 -21.245 1.00 94.94 107 GLY A N 1
ATOM 801 C CA . GLY A 1 107 ? -4.339 -9.750 -20.475 1.00 94.94 107 GLY A CA 1
ATOM 802 C C . GLY A 1 107 ? -4.296 -9.464 -18.973 1.00 94.94 107 GLY A C 1
ATOM 803 O O . GLY A 1 107 ? -3.484 -8.665 -18.504 1.00 94.94 107 GLY A O 1
ATOM 804 N N . TYR A 1 108 ? -5.185 -10.105 -18.220 1.00 95.38 108 TYR A N 1
ATOM 805 C CA . TYR A 1 108 ? -5.226 -9.992 -16.765 1.00 95.38 108 TYR A CA 1
ATOM 806 C C . TYR A 1 108 ? -4.848 -11.320 -16.118 1.00 95.38 108 TYR A C 1
ATOM 808 O O . TYR A 1 108 ? -5.295 -12.375 -16.571 1.00 95.38 108 TYR A O 1
ATOM 816 N N . ASN A 1 109 ? -4.064 -11.255 -15.046 1.00 95.00 109 ASN A N 1
ATOM 817 C CA . ASN A 1 109 ? -3.678 -12.418 -14.258 1.00 95.00 109 ASN A CA 1
ATOM 818 C C . ASN A 1 109 ? -3.630 -12.064 -12.767 1.00 95.00 109 ASN A C 1
ATOM 820 O O . ASN A 1 109 ? -3.534 -10.887 -12.406 1.00 95.00 109 ASN A O 1
ATOM 824 N N . ARG A 1 110 ? -3.717 -13.080 -11.908 1.00 94.06 110 ARG A N 1
ATOM 825 C CA . ARG A 1 110 ? -3.372 -12.916 -10.497 1.00 94.06 110 ARG A CA 1
ATOM 826 C C . ARG A 1 110 ? -1.853 -12.843 -10.362 1.00 94.06 110 ARG A C 1
ATOM 828 O O . ARG A 1 110 ? -1.134 -13.497 -11.118 1.00 94.06 110 ARG A O 1
ATOM 835 N N . VAL A 1 111 ? -1.391 -11.971 -9.474 1.00 94.06 111 VAL A N 1
ATOM 836 C CA . VAL A 1 111 ? 0.036 -11.715 -9.264 1.00 94.06 111 VAL A CA 1
ATOM 837 C C . VAL A 1 111 ? 0.416 -12.179 -7.875 1.00 94.06 111 VAL A C 1
ATOM 839 O O . VAL A 1 111 ? -0.180 -11.726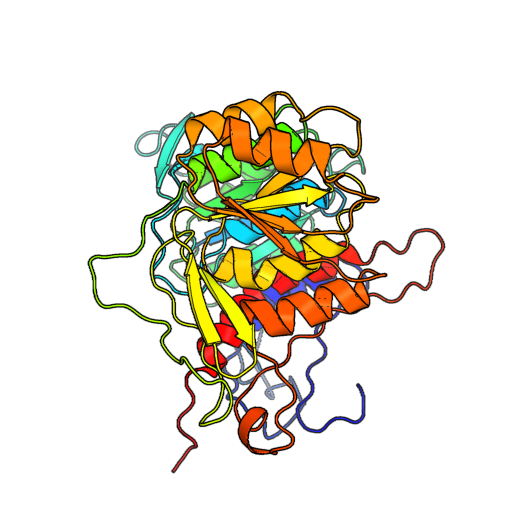 -6.902 1.00 94.06 111 VAL A O 1
ATOM 842 N N . ASP A 1 112 ? 1.430 -13.028 -7.788 1.00 92.06 112 ASP A N 1
ATOM 843 C CA . ASP A 1 112 ? 1.937 -13.511 -6.514 1.00 92.06 112 ASP A CA 1
ATOM 844 C C . ASP A 1 112 ? 2.694 -12.377 -5.812 1.00 92.06 112 ASP A C 1
ATOM 846 O O . ASP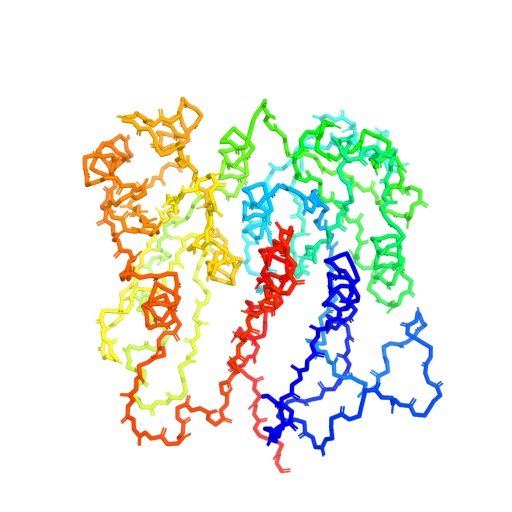 A 1 112 ? 3.791 -11.967 -6.216 1.00 92.06 112 ASP A O 1
ATOM 850 N N . THR A 1 113 ? 2.073 -11.815 -4.777 1.00 92.62 113 THR A N 1
ATOM 851 C CA . THR A 1 113 ? 2.613 -10.687 -4.016 1.00 92.62 113 THR A CA 1
ATOM 852 C C . THR A 1 113 ? 3.306 -11.094 -2.723 1.00 92.62 113 THR A C 1
ATOM 854 O O . THR A 1 113 ? 3.593 -10.222 -1.892 1.00 92.62 113 THR A O 1
ATOM 857 N N . HIS A 1 114 ? 3.650 -12.377 -2.573 1.00 91.12 114 HIS A N 1
ATOM 858 C CA . HIS A 1 114 ? 4.376 -12.858 -1.407 1.00 91.12 114 HIS A CA 1
ATOM 859 C C . HIS A 1 114 ? 5.684 -12.085 -1.197 1.00 91.12 114 HIS A C 1
ATOM 861 O O . HIS A 1 114 ? 6.579 -12.069 -2.056 1.00 91.12 114 HIS A O 1
ATOM 867 N N . ALA A 1 115 ? 5.767 -11.437 -0.035 1.00 88.12 115 ALA A N 1
ATOM 868 C CA . ALA A 1 115 ? 6.856 -10.587 0.424 1.00 88.12 115 ALA A CA 1
ATOM 869 C C . ALA A 1 115 ? 7.311 -9.553 -0.623 1.00 88.12 115 ALA A C 1
ATOM 871 O O . ALA A 1 115 ? 8.492 -9.206 -0.689 1.00 88.12 115 ALA A O 1
ATOM 872 N N . ALA A 1 116 ? 6.396 -9.064 -1.470 1.00 92.50 116 ALA A N 1
ATOM 873 C CA . ALA A 1 116 ? 6.757 -8.214 -2.597 1.00 92.50 116 ALA A CA 1
ATOM 874 C C . ALA A 1 116 ? 7.442 -6.919 -2.133 1.00 92.50 116 ALA A C 1
ATOM 876 O O . ALA A 1 116 ? 6.837 -6.071 -1.473 1.00 92.50 116 ALA A O 1
ATOM 877 N N . ALA A 1 117 ? 8.716 -6.742 -2.478 1.00 91.44 117 ALA A N 1
ATOM 878 C CA . ALA A 1 117 ? 9.490 -5.598 -2.005 1.00 91.44 117 ALA A CA 1
ATOM 879 C C . ALA A 1 117 ? 9.076 -4.308 -2.732 1.00 91.44 117 ALA A C 1
ATOM 881 O O . ALA A 1 117 ? 9.055 -4.266 -3.965 1.00 91.44 117 ALA A O 1
ATOM 882 N N . VAL A 1 118 ? 8.804 -3.234 -1.981 1.00 92.44 118 VAL A N 1
ATOM 883 C CA . VAL A 1 118 ? 8.504 -1.907 -2.545 1.00 92.44 118 VAL A CA 1
ATOM 884 C C . VAL A 1 118 ? 9.804 -1.154 -2.829 1.00 92.44 118 VAL A C 1
ATOM 886 O O . VAL A 1 118 ? 10.537 -0.747 -1.925 1.00 92.44 118 VAL A O 1
ATOM 889 N N . LEU A 1 119 ? 10.076 -0.959 -4.115 1.00 93.50 119 LEU A N 1
ATOM 890 C CA . LEU A 1 119 ? 11.279 -0.355 -4.663 1.00 93.50 119 LEU A CA 1
ATOM 891 C C . LEU A 1 119 ? 10.972 1.022 -5.250 1.00 93.50 119 LEU A C 1
ATOM 893 O O . LEU A 1 119 ? 10.102 1.186 -6.112 1.00 93.50 119 LEU A O 1
ATOM 897 N N . LEU A 1 120 ? 11.728 2.024 -4.809 1.00 92.25 120 LEU A N 1
ATOM 898 C CA . LEU A 1 120 ? 11.550 3.398 -5.259 1.00 92.25 120 LEU A CA 1
ATOM 899 C C . LEU A 1 120 ? 12.440 3.715 -6.461 1.00 92.25 120 LEU A C 1
ATOM 901 O O . LEU A 1 120 ? 13.656 3.522 -6.427 1.00 92.25 120 LEU A O 1
ATOM 905 N N . THR A 1 121 ? 11.851 4.298 -7.502 1.00 93.62 121 THR A N 1
ATOM 906 C CA . THR A 1 121 ? 12.583 4.831 -8.659 1.00 93.62 121 THR A CA 1
ATOM 907 C C . THR A 1 121 ? 12.310 6.315 -8.864 1.00 93.62 121 THR A C 1
ATOM 909 O O . THR A 1 121 ? 11.304 6.851 -8.399 1.00 93.62 121 THR A O 1
ATOM 912 N N . ARG A 1 122 ? 13.217 7.006 -9.559 1.00 92.88 122 ARG A N 1
ATOM 913 C CA . ARG A 1 122 ? 13.012 8.409 -9.928 1.00 92.88 122 ARG A CA 1
ATOM 914 C C . ARG A 1 122 ? 11.883 8.513 -10.950 1.00 92.88 122 ARG A C 1
ATOM 916 O O . ARG A 1 122 ? 11.730 7.630 -11.793 1.00 92.88 122 ARG A O 1
ATOM 923 N N . SER A 1 123 ? 11.103 9.586 -10.867 1.00 92.69 123 SER A N 1
ATOM 924 C CA . SER A 1 123 ? 9.950 9.771 -11.736 1.00 92.69 123 SER A CA 1
ATOM 925 C C . SER A 1 123 ? 10.293 10.404 -13.080 1.00 92.69 123 SER A C 1
ATOM 927 O O . SER A 1 123 ? 11.308 11.089 -13.222 1.00 92.69 123 SER A O 1
ATOM 929 N N . THR A 1 124 ? 9.407 10.240 -14.065 1.00 91.81 124 THR A N 1
ATOM 930 C CA . THR A 1 124 ? 9.499 10.959 -15.350 1.00 91.81 124 THR A CA 1
ATOM 931 C C . THR A 1 124 ? 9.422 12.478 -15.154 1.00 91.81 124 THR A C 1
ATOM 933 O O . THR A 1 124 ? 10.083 13.223 -15.873 1.00 91.81 124 THR A O 1
ATOM 936 N N . ARG A 1 125 ? 8.665 12.954 -14.150 1.00 90.19 125 ARG A N 1
ATOM 937 C CA . ARG A 1 125 ? 8.593 14.383 -13.776 1.00 90.19 125 ARG A CA 1
ATOM 938 C C . ARG A 1 125 ? 9.949 14.936 -13.340 1.00 90.19 125 ARG A C 1
ATOM 940 O O . ARG A 1 125 ? 10.255 16.084 -13.639 1.00 90.19 125 ARG A O 1
ATOM 947 N N . ASP A 1 126 ? 10.759 14.093 -12.709 1.00 89.44 126 ASP A N 1
ATOM 948 C CA . ASP A 1 126 ? 12.132 14.392 -12.302 1.00 89.44 126 ASP A CA 1
ATOM 949 C C . ASP A 1 126 ? 13.165 14.019 -13.387 1.00 89.44 126 ASP A C 1
ATOM 951 O O . ASP A 1 126 ? 14.361 13.891 -13.108 1.00 89.44 126 ASP A O 1
ATOM 955 N N . GLY A 1 127 ? 12.719 13.824 -14.634 1.00 91.44 127 GLY A N 1
ATOM 956 C CA . GLY A 1 127 ? 13.575 13.571 -15.792 1.00 91.44 127 GLY A CA 1
ATOM 957 C C . GLY A 1 127 ? 14.102 12.140 -15.909 1.00 91.44 127 GLY A C 1
ATOM 958 O O . GLY A 1 127 ? 15.090 11.925 -16.604 1.00 91.44 127 GLY A O 1
ATOM 959 N N . ALA A 1 128 ? 13.499 11.156 -15.235 1.00 93.25 128 ALA A N 1
ATOM 960 C CA . ALA A 1 128 ? 13.879 9.756 -15.417 1.00 93.25 128 ALA A CA 1
ATOM 961 C C . ALA A 1 128 ? 13.379 9.189 -16.755 1.00 93.25 128 ALA A C 1
ATOM 963 O O . ALA A 1 128 ? 12.270 9.484 -17.198 1.00 93.25 128 ALA A O 1
ATOM 964 N N . PHE A 1 129 ? 14.181 8.306 -17.351 1.00 93.81 129 PHE A N 1
ATOM 965 C CA . PHE A 1 129 ? 13.854 7.575 -18.586 1.00 93.81 129 PHE A CA 1
ATOM 966 C C . PHE A 1 129 ? 13.805 6.050 -18.384 1.00 93.81 129 PHE A C 1
ATOM 968 O O . PHE A 1 129 ? 13.542 5.324 -19.333 1.00 93.81 129 PHE A O 1
ATOM 975 N N . GLY A 1 130 ? 14.050 5.560 -17.166 1.00 95.00 130 GLY A N 1
ATOM 976 C CA . GLY A 1 130 ? 14.076 4.136 -16.822 1.00 95.00 130 GLY A CA 1
ATOM 977 C C . GLY A 1 130 ? 14.252 3.926 -15.317 1.00 95.00 130 GLY A C 1
ATOM 978 O O . GLY A 1 130 ? 14.066 4.860 -14.529 1.00 95.00 130 GLY A O 1
ATOM 979 N N . LEU A 1 131 ? 14.629 2.714 -14.909 1.00 96.19 131 LEU A N 1
ATOM 980 C CA . LEU A 1 131 ? 14.869 2.378 -13.504 1.00 96.19 131 LEU A CA 1
ATOM 981 C C . LEU A 1 131 ? 16.118 3.070 -12.956 1.00 96.19 131 LEU A C 1
ATOM 983 O O . LEU A 1 131 ? 17.157 3.131 -13.626 1.00 96.19 131 LEU A O 1
ATOM 987 N N . SER A 1 132 ? 16.040 3.509 -11.698 1.00 94.62 132 SER A N 1
ATOM 988 C CA . SER A 1 132 ? 17.212 3.934 -10.934 1.00 94.62 132 SER A CA 1
ATOM 989 C C . SER A 1 132 ? 18.189 2.768 -10.740 1.00 94.62 132 SER A C 1
ATOM 991 O O . SER A 1 132 ? 17.793 1.600 -10.689 1.00 94.62 132 SER A O 1
ATOM 993 N N . THR A 1 133 ? 19.478 3.077 -10.587 1.00 94.44 133 THR A N 1
ATOM 994 C CA . THR A 1 133 ? 20.512 2.067 -10.314 1.00 94.44 133 THR A CA 1
ATOM 995 C C . THR A 1 133 ? 20.167 1.224 -9.085 1.00 94.44 133 THR A C 1
ATOM 997 O O . THR A 1 133 ? 20.350 0.011 -9.111 1.00 94.44 133 THR A O 1
ATOM 1000 N N . SER A 1 134 ? 19.601 1.845 -8.046 1.00 93.62 134 SER A N 1
ATOM 1001 C CA . SER A 1 134 ? 19.160 1.165 -6.827 1.00 93.62 134 SER A CA 1
ATOM 1002 C C . SER A 1 134 ? 18.127 0.072 -7.104 1.00 93.62 134 SER A C 1
ATOM 1004 O O . SER A 1 134 ? 18.294 -1.051 -6.634 1.00 93.62 134 SER A O 1
ATOM 1006 N N . VAL A 1 135 ? 17.104 0.351 -7.925 1.00 94.81 135 VAL A N 1
ATOM 1007 C CA . VAL A 1 135 ? 16.098 -0.664 -8.284 1.00 94.81 135 VAL A CA 1
ATOM 1008 C C . VAL A 1 135 ? 16.714 -1.777 -9.123 1.00 94.81 135 VAL A C 1
ATOM 1010 O O . VAL A 1 135 ? 16.429 -2.940 -8.866 1.00 94.81 135 VAL A O 1
ATOM 1013 N N . ARG A 1 136 ? 17.598 -1.458 -10.080 1.00 95.12 136 ARG A N 1
ATOM 1014 C CA . ARG A 1 136 ? 18.279 -2.483 -10.896 1.00 95.12 136 ARG A CA 1
ATOM 1015 C C . ARG A 1 136 ? 19.105 -3.440 -10.037 1.00 95.12 136 ARG A C 1
ATOM 1017 O O . ARG A 1 136 ? 19.094 -4.640 -10.295 1.00 95.12 136 ARG A O 1
ATOM 1024 N N . ILE A 1 137 ? 19.807 -2.915 -9.029 1.00 91.81 137 ILE A N 1
ATOM 1025 C CA . ILE A 1 137 ? 20.589 -3.728 -8.089 1.00 91.81 137 ILE A CA 1
ATOM 1026 C C . ILE A 1 137 ? 19.658 -4.630 -7.278 1.00 91.81 137 ILE A C 1
ATOM 1028 O O . ILE A 1 137 ? 19.870 -5.834 -7.294 1.00 91.81 137 ILE A O 1
ATOM 1032 N N . ALA A 1 138 ? 18.616 -4.085 -6.639 1.00 91.12 138 ALA A N 1
ATOM 1033 C CA . ALA A 1 138 ? 17.668 -4.876 -5.843 1.00 91.12 138 ALA A CA 1
ATOM 1034 C C . ALA A 1 138 ? 16.959 -5.955 -6.680 1.00 91.12 138 ALA A C 1
ATOM 1036 O O . ALA A 1 138 ? 16.876 -7.114 -6.287 1.00 91.12 138 ALA A O 1
ATOM 1037 N N . ALA A 1 139 ? 16.501 -5.590 -7.878 1.00 91.94 139 ALA A N 1
ATOM 1038 C CA . ALA A 1 139 ? 15.890 -6.509 -8.826 1.00 91.94 139 ALA A CA 1
ATOM 1039 C C . ALA A 1 139 ? 16.842 -7.659 -9.183 1.00 91.94 139 ALA A C 1
ATOM 1041 O O . ALA A 1 139 ? 16.477 -8.827 -9.069 1.00 91.94 139 ALA A O 1
ATOM 1042 N N . LYS A 1 140 ? 18.086 -7.346 -9.565 1.00 88.81 140 LYS A N 1
ATOM 1043 C CA . LYS A 1 140 ? 19.094 -8.361 -9.885 1.00 88.81 140 LYS A CA 1
ATOM 1044 C C . LYS A 1 140 ? 19.463 -9.209 -8.666 1.00 88.81 140 LYS A C 1
ATOM 1046 O O . LYS A 1 140 ? 19.661 -10.408 -8.813 1.00 88.81 140 LYS A O 1
ATOM 1051 N N . ASP A 1 141 ? 19.524 -8.606 -7.485 1.00 86.06 141 ASP A N 1
ATOM 1052 C CA . ASP A 1 141 ? 19.791 -9.288 -6.223 1.00 86.06 141 ASP A CA 1
ATOM 1053 C C . ASP A 1 141 ? 18.734 -10.353 -5.916 1.00 86.06 141 ASP A C 1
ATOM 1055 O O . ASP A 1 141 ? 19.083 -11.503 -5.673 1.00 86.06 141 ASP A O 1
ATOM 1059 N N . PHE A 1 142 ? 17.443 -10.040 -6.043 1.00 87.56 142 PHE A N 1
ATOM 1060 C CA . PHE A 1 142 ? 16.396 -11.052 -5.881 1.00 87.56 142 PHE A CA 1
ATOM 1061 C C . PHE A 1 142 ? 16.461 -12.125 -6.971 1.00 87.56 142 PHE A C 1
ATOM 1063 O O . PHE A 1 142 ? 16.354 -13.315 -6.683 1.00 87.56 142 PHE A O 1
ATOM 1070 N N . ARG A 1 143 ? 16.720 -11.731 -8.222 1.00 85.38 143 ARG A N 1
ATOM 1071 C CA . ARG A 1 143 ? 16.793 -12.657 -9.362 1.00 85.38 143 ARG A CA 1
ATOM 1072 C C . ARG A 1 143 ? 17.976 -13.614 -9.330 1.00 85.38 143 ARG A C 1
ATOM 1074 O O . ARG A 1 143 ? 17.850 -14.736 -9.818 1.00 85.38 143 ARG A O 1
ATOM 1081 N N . SER A 1 144 ? 19.127 -13.157 -8.852 1.00 78.25 144 SER A N 1
ATOM 1082 C CA . SER A 1 144 ? 20.397 -13.887 -8.913 1.00 78.25 144 SER A CA 1
ATOM 1083 C C . SER A 1 144 ? 20.870 -14.384 -7.545 1.00 78.25 144 SER A C 1
ATOM 1085 O O . SER A 1 144 ? 21.584 -15.377 -7.492 1.00 78.25 144 SER A O 1
ATOM 1087 N N . GLY A 1 145 ? 20.418 -13.771 -6.451 1.00 64.94 145 GLY A N 1
ATOM 1088 C CA . GLY A 1 145 ? 20.786 -14.089 -5.067 1.00 64.94 145 GLY A CA 1
ATOM 1089 C C . GLY A 1 145 ? 19.957 -15.201 -4.420 1.00 64.94 145 GLY A C 1
ATOM 1090 O O . GLY A 1 145 ? 19.838 -15.248 -3.197 1.00 64.94 145 GLY A O 1
ATOM 1091 N N . GLY A 1 146 ? 19.363 -16.095 -5.213 1.00 65.25 146 GLY A N 1
ATOM 1092 C CA . GLY A 1 146 ? 18.710 -17.308 -4.709 1.00 65.25 146 GLY A CA 1
ATOM 1093 C C . GLY A 1 146 ? 17.187 -17.253 -4.552 1.00 65.25 146 GLY A C 1
ATOM 1094 O O . GLY A 1 146 ? 16.593 -18.306 -4.329 1.00 65.25 146 GLY A O 1
ATOM 1095 N N . CYS A 1 147 ? 16.525 -16.107 -4.757 1.00 76.38 147 CYS A N 1
ATOM 1096 C CA . CYS A 1 147 ? 15.058 -16.063 -4.843 1.00 76.38 147 CYS A CA 1
ATOM 1097 C C . CYS A 1 147 ? 14.601 -16.432 -6.261 1.00 76.38 147 CYS A C 1
ATOM 1099 O O . CYS A 1 147 ? 14.233 -15.591 -7.082 1.00 76.38 147 CYS A O 1
ATOM 1101 N N . SER A 1 148 ? 14.647 -17.729 -6.570 1.00 69.88 148 SER A N 1
ATOM 1102 C CA . SER A 1 148 ? 14.318 -18.278 -7.897 1.00 69.88 148 SER A CA 1
ATOM 1103 C C . SER A 1 148 ? 12.874 -18.005 -8.346 1.00 69.88 148 SER A C 1
ATOM 1105 O O . SER A 1 148 ? 12.579 -18.073 -9.547 1.00 69.88 148 SER A O 1
ATOM 1107 N N . THR A 1 149 ? 12.007 -17.661 -7.394 1.00 77.50 149 THR A N 1
ATOM 1108 C CA . THR A 1 149 ? 10.577 -17.380 -7.542 1.00 77.50 149 THR A CA 1
ATOM 1109 C C . THR A 1 149 ? 10.253 -15.918 -7.845 1.00 77.50 149 THR A C 1
ATOM 1111 O O . THR A 1 149 ? 9.123 -15.654 -8.236 1.00 77.50 149 THR A O 1
ATOM 1114 N N . ALA A 1 150 ? 11.211 -14.984 -7.743 1.00 80.25 150 ALA A N 1
ATOM 1115 C CA . ALA A 1 150 ? 11.024 -13.557 -8.034 1.00 80.25 150 ALA A CA 1
ATOM 1116 C C . ALA A 1 150 ? 10.797 -13.298 -9.541 1.00 80.25 150 ALA A C 1
ATOM 1118 O O . ALA A 1 150 ? 11.673 -12.800 -10.253 1.00 80.25 150 ALA A O 1
ATOM 1119 N N . ARG A 1 151 ? 9.658 -13.721 -10.095 1.00 89.25 151 ARG A N 1
ATOM 1120 C CA . ARG A 1 151 ? 9.414 -13.755 -11.548 1.00 89.25 151 ARG A CA 1
ATOM 1121 C C . ARG A 1 151 ? 8.473 -12.674 -12.043 1.00 89.25 151 ARG A C 1
ATOM 1123 O O . ARG A 1 151 ? 8.498 -12.397 -13.239 1.00 89.25 151 ARG A O 1
ATOM 1130 N N . GLN A 1 152 ? 7.727 -12.031 -11.156 1.00 94.81 152 GLN A N 1
ATOM 1131 C CA . GLN A 1 152 ? 6.746 -11.016 -11.527 1.00 94.81 152 GLN A CA 1
ATOM 1132 C C . GLN A 1 152 ? 7.135 -9.637 -10.987 1.00 94.81 152 GLN A C 1
ATOM 1134 O O . GLN A 1 152 ? 7.825 -9.515 -9.973 1.00 94.81 152 GLN A O 1
ATOM 1139 N N . ALA A 1 153 ? 6.714 -8.583 -11.674 1.00 97.00 153 ALA A N 1
ATOM 1140 C CA . ALA A 1 153 ? 6.899 -7.214 -11.212 1.00 97.00 153 ALA A CA 1
ATOM 1141 C C . ALA A 1 153 ? 5.607 -6.414 -11.373 1.00 97.00 153 ALA A C 1
ATOM 1143 O O . ALA A 1 153 ? 4.892 -6.568 -12.360 1.00 97.00 153 ALA A O 1
ATOM 1144 N N . ILE A 1 154 ? 5.327 -5.534 -10.418 1.00 97.75 154 ILE A N 1
ATOM 1145 C CA . ILE A 1 154 ? 4.179 -4.631 -10.444 1.00 97.75 154 ILE A CA 1
ATOM 1146 C C . ILE A 1 154 ? 4.697 -3.201 -10.493 1.00 97.75 154 ILE A C 1
ATOM 1148 O O . ILE A 1 154 ? 5.481 -2.786 -9.648 1.00 97.75 154 ILE A O 1
ATOM 1152 N N . ILE A 1 155 ? 4.233 -2.418 -11.454 1.00 97.44 155 ILE A N 1
ATOM 1153 C CA . ILE A 1 155 ? 4.480 -0.985 -11.536 1.00 97.44 155 ILE A CA 1
ATOM 1154 C C . ILE A 1 155 ? 3.228 -0.259 -11.052 1.00 97.44 155 ILE A C 1
ATOM 1156 O O . ILE A 1 155 ? 2.142 -0.446 -11.605 1.00 97.44 155 ILE A O 1
ATOM 1160 N N . VAL A 1 156 ? 3.376 0.600 -10.046 1.00 95.88 156 VAL A N 1
ATOM 1161 C CA . VAL A 1 156 ? 2.278 1.435 -9.547 1.00 95.88 156 VAL A CA 1
ATOM 1162 C C . VAL A 1 156 ? 2.494 2.879 -9.976 1.00 95.88 156 VAL A C 1
ATOM 1164 O O . VAL A 1 156 ? 3.516 3.502 -9.686 1.00 95.88 156 VAL A O 1
ATOM 1167 N N . GLY A 1 157 ? 1.499 3.416 -10.676 1.00 93.62 157 GLY A N 1
ATOM 1168 C CA . GLY A 1 157 ? 1.526 4.744 -11.269 1.00 93.62 157 GLY A CA 1
ATOM 1169 C C . GLY A 1 157 ? 1.692 4.710 -12.788 1.00 93.62 157 GLY A C 1
ATOM 1170 O O . GLY A 1 157 ? 2.232 3.771 -13.379 1.00 93.62 157 GLY A O 1
ATOM 1171 N N . GLY A 1 158 ? 1.192 5.765 -13.430 1.00 93.19 158 GLY A N 1
ATOM 1172 C CA . GLY A 1 158 ? 1.245 5.872 -14.884 1.00 93.19 158 GLY A CA 1
ATOM 1173 C C . GLY A 1 158 ? 2.610 6.268 -15.427 1.00 93.19 158 GLY A C 1
ATOM 1174 O O . GLY A 1 158 ? 3.547 6.532 -14.673 1.00 93.19 158 GLY A O 1
ATOM 1175 N N . THR A 1 159 ? 2.716 6.368 -16.748 1.00 93.75 159 THR A N 1
ATOM 1176 C CA . THR A 1 159 ? 3.978 6.657 -17.463 1.00 93.75 159 THR A CA 1
ATOM 1177 C C . THR A 1 159 ? 4.610 8.011 -17.118 1.00 93.75 159 THR A C 1
ATOM 1179 O O . THR A 1 159 ? 5.824 8.187 -17.225 1.00 93.75 159 THR A O 1
ATOM 1182 N N . ALA A 1 160 ? 3.809 8.967 -16.638 1.00 89.38 160 ALA A N 1
ATOM 1183 C CA . ALA A 1 160 ? 4.294 10.238 -16.097 1.00 89.38 160 ALA A CA 1
ATOM 1184 C C . ALA A 1 160 ? 4.933 10.101 -14.700 1.00 89.38 160 ALA A C 1
ATOM 1186 O O . ALA A 1 160 ? 5.661 10.993 -14.269 1.00 89.38 160 ALA A O 1
ATOM 1187 N N . ALA A 1 161 ? 4.629 9.028 -13.964 1.00 91.75 161 ALA A N 1
ATOM 1188 C CA . ALA A 1 161 ? 5.246 8.700 -12.683 1.00 91.75 161 ALA A CA 1
ATOM 1189 C C . ALA A 1 161 ? 6.405 7.722 -12.878 1.00 91.75 161 ALA A C 1
ATOM 1191 O O . ALA A 1 161 ? 7.522 8.059 -12.519 1.00 91.75 161 ALA A O 1
ATOM 1192 N N . VAL A 1 162 ? 6.166 6.559 -13.481 1.00 94.94 162 VAL A N 1
ATOM 1193 C CA . VAL A 1 162 ? 7.196 5.552 -13.766 1.00 94.94 162 VAL A CA 1
ATOM 1194 C C . VAL A 1 162 ? 7.313 5.391 -15.284 1.00 94.94 162 VAL A C 1
ATOM 1196 O O . VAL A 1 162 ? 6.321 4.968 -15.884 1.00 94.94 162 VAL A O 1
ATOM 1199 N N . PRO A 1 163 ? 8.471 5.697 -15.909 1.00 95.75 163 PRO A N 1
ATOM 1200 C CA . PRO A 1 163 ? 8.631 5.705 -17.366 1.00 95.75 163 PRO A CA 1
ATOM 1201 C C . PRO A 1 163 ? 8.149 4.418 -18.047 1.00 95.75 163 PRO A C 1
ATOM 1203 O O . PRO A 1 163 ? 8.288 3.335 -17.489 1.00 95.75 163 PRO A O 1
ATOM 1206 N N . ALA A 1 164 ? 7.632 4.521 -19.275 1.00 95.38 164 ALA A N 1
ATOM 1207 C CA . ALA A 1 164 ? 7.166 3.359 -20.046 1.00 95.38 164 ALA A CA 1
ATOM 1208 C C . ALA A 1 164 ? 8.296 2.376 -20.417 1.00 95.38 164 ALA A C 1
ATOM 1210 O O . ALA A 1 164 ? 8.055 1.194 -20.611 1.00 95.38 164 ALA A O 1
ATOM 1211 N N . ALA A 1 165 ? 9.544 2.851 -20.492 1.00 96.38 165 ALA A N 1
ATOM 1212 C CA . ALA A 1 165 ? 10.695 1.984 -20.746 1.00 96.38 165 ALA A CA 1
ATOM 1213 C C . ALA A 1 165 ? 10.976 1.004 -19.590 1.00 96.38 165 ALA A C 1
ATOM 1215 O O . ALA A 1 165 ? 11.675 0.015 -19.790 1.00 96.38 165 ALA A O 1
ATOM 1216 N N . VAL A 1 166 ? 10.435 1.266 -18.391 1.00 97.50 166 VAL A N 1
ATOM 1217 C CA . VAL A 1 166 ? 10.614 0.396 -17.220 1.00 97.50 166 VAL A CA 1
ATOM 1218 C C . VAL A 1 166 ? 9.984 -0.980 -17.438 1.00 97.50 166 VAL A C 1
ATOM 1220 O O . VAL A 1 166 ? 10.527 -1.959 -16.937 1.00 97.50 166 VAL A O 1
ATOM 1223 N N . ASP A 1 167 ? 8.882 -1.074 -18.186 1.00 97.44 167 ASP A N 1
ATOM 1224 C CA . ASP A 1 167 ? 8.201 -2.344 -18.453 1.00 97.44 167 ASP A CA 1
ATOM 1225 C C . ASP A 1 167 ? 9.147 -3.337 -19.152 1.00 97.44 167 ASP A C 1
ATOM 1227 O O . ASP A 1 167 ? 9.378 -4.435 -18.649 1.00 97.44 167 ASP A O 1
ATOM 1231 N N . GLU A 1 168 ? 9.782 -2.911 -20.246 1.00 96.38 168 GLU A N 1
ATOM 1232 C CA . GLU A 1 168 ? 10.759 -3.722 -20.989 1.00 96.38 168 GLU A CA 1
ATOM 1233 C C . GLU A 1 168 ? 12.083 -3.889 -20.231 1.00 96.38 168 GLU A C 1
ATOM 1235 O O . GLU A 1 168 ? 12.733 -4.931 -20.308 1.00 96.38 168 GLU A O 1
ATOM 1240 N N . GLU A 1 169 ? 12.493 -2.884 -19.454 1.00 97.38 169 GLU A N 1
ATOM 1241 C CA . GLU A 1 169 ? 13.700 -2.974 -18.634 1.00 97.38 169 GLU A CA 1
ATOM 1242 C C . GLU A 1 169 ? 13.582 -4.067 -17.558 1.00 97.38 169 GLU A C 1
ATOM 1244 O O . GLU A 1 169 ? 14.538 -4.803 -17.314 1.00 97.38 169 GLU A O 1
ATOM 1249 N N . LEU A 1 170 ? 12.408 -4.216 -16.939 1.00 96.94 170 LEU A N 1
ATOM 1250 C CA . LEU A 1 170 ? 12.136 -5.290 -15.985 1.00 96.94 170 LEU A CA 1
ATOM 1251 C C . LEU A 1 170 ? 12.169 -6.665 -16.663 1.00 96.94 170 LEU A C 1
ATOM 1253 O O . LEU A 1 170 ? 12.783 -7.590 -16.130 1.00 96.94 170 LEU A O 1
ATOM 1257 N N . VAL A 1 171 ? 11.606 -6.799 -17.865 1.00 96.38 171 VAL A N 1
ATOM 1258 C CA . VAL A 1 171 ? 11.726 -8.041 -18.647 1.00 96.38 171 VAL A CA 1
ATOM 1259 C C . VAL A 1 171 ? 13.195 -8.359 -18.946 1.00 96.38 171 VAL A C 1
ATOM 1261 O O . VAL A 1 171 ? 13.646 -9.481 -18.714 1.00 96.38 171 VAL A O 1
ATOM 1264 N N . ALA A 1 172 ? 13.988 -7.362 -19.349 1.00 94.94 172 ALA A N 1
ATOM 1265 C CA . ALA A 1 172 ? 15.423 -7.519 -19.599 1.00 94.94 172 ALA A CA 1
ATOM 1266 C C . ALA A 1 172 ? 16.232 -7.891 -18.338 1.00 94.94 172 ALA A C 1
ATOM 1268 O O . ALA A 1 172 ? 17.263 -8.558 -18.436 1.00 94.94 172 ALA A O 1
ATOM 1269 N N . LEU A 1 173 ? 15.763 -7.505 -17.145 1.00 93.44 173 LEU A N 1
ATOM 1270 C CA . LEU A 1 173 ? 16.315 -7.940 -15.852 1.00 93.44 173 LEU A CA 1
ATOM 1271 C C . LEU A 1 173 ? 15.882 -9.365 -15.459 1.00 93.44 173 LEU A C 1
ATOM 1273 O O . LEU A 1 173 ? 16.349 -9.900 -14.451 1.00 93.44 173 LEU A O 1
ATOM 1277 N N . GLY A 1 174 ? 15.030 -9.997 -16.266 1.00 91.81 174 GLY A N 1
ATOM 1278 C CA . GLY A 1 174 ? 14.655 -11.403 -16.190 1.00 91.81 174 GLY A CA 1
ATOM 1279 C C . GLY A 1 174 ? 13.222 -11.658 -15.730 1.00 91.81 174 GLY A C 1
ATOM 1280 O O . GLY A 1 174 ? 12.837 -12.828 -15.658 1.00 91.81 174 GLY A O 1
ATOM 1281 N N . PHE A 1 175 ? 12.438 -10.634 -15.382 1.00 94.69 175 PHE A N 1
ATOM 1282 C CA . PHE A 1 175 ? 11.039 -10.811 -14.972 1.00 94.69 175 PHE A CA 1
ATOM 1283 C C . PHE A 1 175 ? 10.203 -11.358 -16.135 1.00 94.69 175 PHE A C 1
ATOM 1285 O O . PHE A 1 175 ? 10.301 -10.886 -17.262 1.00 94.69 175 PHE A O 1
ATOM 1292 N N . SER A 1 176 ? 9.416 -12.397 -15.861 1.00 94.50 176 SER A N 1
ATOM 1293 C CA . SER A 1 176 ? 8.619 -13.100 -16.868 1.00 94.50 176 SER A CA 1
ATOM 1294 C C . SER A 1 176 ? 7.372 -12.304 -17.243 1.00 94.50 176 SER A C 1
ATOM 1296 O O . SER A 1 176 ? 6.986 -12.268 -18.406 1.00 94.50 176 SER A O 1
ATOM 1298 N N . GLU A 1 177 ? 6.764 -11.646 -16.257 1.00 96.00 177 GLU A N 1
ATOM 1299 C CA . GLU A 1 177 ? 5.550 -10.857 -16.421 1.00 96.00 177 GLU A CA 1
ATOM 1300 C C . GLU A 1 177 ? 5.673 -9.549 -15.644 1.00 96.00 177 GLU A C 1
ATOM 1302 O O . GLU A 1 177 ? 6.106 -9.521 -14.487 1.00 96.00 177 GLU A O 1
ATOM 1307 N N . VAL A 1 178 ? 5.258 -8.461 -16.281 1.00 97.94 178 VAL A N 1
ATOM 1308 C CA . VAL A 1 178 ? 5.197 -7.135 -15.679 1.00 97.94 178 VAL A CA 1
ATOM 1309 C C . VAL A 1 178 ? 3.759 -6.652 -15.746 1.00 97.94 178 VAL A C 1
ATOM 1311 O O . VAL A 1 178 ? 3.114 -6.710 -16.793 1.00 97.94 178 VAL A O 1
ATOM 1314 N N . PHE A 1 179 ? 3.256 -6.175 -14.618 1.00 98.12 179 PHE A N 1
ATOM 1315 C CA . PHE A 1 179 ? 1.904 -5.667 -14.450 1.00 98.12 179 PHE A CA 1
ATOM 1316 C C . PHE A 1 179 ? 1.964 -4.183 -14.140 1.00 98.12 179 PHE A C 1
ATOM 1318 O O . PHE A 1 179 ? 2.855 -3.737 -13.420 1.00 98.12 179 PHE A O 1
ATOM 1325 N N . ARG A 1 180 ? 1.001 -3.405 -14.632 1.00 97.31 180 ARG A N 1
ATOM 1326 C CA . ARG A 1 180 ? 0.944 -1.967 -14.350 1.00 97.31 180 ARG A CA 1
ATOM 1327 C C . ARG A 1 180 ? -0.432 -1.559 -13.858 1.00 97.31 180 ARG A C 1
ATOM 1329 O O . ARG A 1 180 ? -1.445 -1.802 -14.515 1.00 97.31 180 ARG A O 1
ATOM 1336 N N . VAL A 1 181 ? -0.456 -0.876 -12.718 1.00 95.88 181 VAL A N 1
ATOM 1337 C CA . VAL A 1 181 ? -1.661 -0.278 -12.139 1.00 95.88 181 VAL A CA 1
ATOM 1338 C C . VAL A 1 181 ? -1.529 1.231 -12.191 1.00 95.88 181 VAL A C 1
ATOM 1340 O O . VAL A 1 181 ? -0.737 1.830 -11.470 1.00 95.88 181 VAL A O 1
ATOM 1343 N N . GLU A 1 182 ? -2.314 1.862 -13.059 1.00 93.88 182 GLU A N 1
ATOM 1344 C CA . GLU A 1 182 ? -2.237 3.304 -13.289 1.00 93.88 182 GLU A CA 1
ATOM 1345 C C . GLU A 1 182 ? -3.614 3.954 -13.419 1.00 93.88 182 GLU A C 1
ATOM 1347 O O . GLU A 1 182 ? -4.528 3.412 -14.047 1.00 93.88 182 GLU A O 1
ATOM 1352 N N . GLY A 1 183 ? -3.758 5.151 -12.858 1.00 92.56 183 GLY A N 1
ATOM 1353 C CA . GLY A 1 183 ? -4.864 6.064 -13.116 1.00 92.56 183 GLY A CA 1
ATOM 1354 C C . GLY A 1 183 ? -4.389 7.382 -13.730 1.00 92.56 183 GLY A C 1
ATOM 1355 O O . GLY A 1 183 ? -3.197 7.677 -13.774 1.00 92.56 183 GLY A O 1
ATOM 1356 N N . LEU A 1 184 ? -5.340 8.216 -14.152 1.00 91.38 184 LEU A N 1
ATOM 1357 C CA . LEU A 1 184 ? -5.084 9.583 -14.628 1.00 91.38 184 LEU A CA 1
ATOM 1358 C C . LEU A 1 184 ? -4.484 10.477 -13.532 1.00 91.38 184 LEU A C 1
ATOM 1360 O O . LEU A 1 184 ? -3.876 11.506 -13.812 1.00 91.38 184 LEU A O 1
ATOM 1364 N N . ASN A 1 185 ? -4.699 10.111 -12.270 1.00 91.12 185 ASN A N 1
ATOM 1365 C CA . ASN A 1 185 ? -4.152 10.767 -11.093 1.00 91.12 185 ASN A CA 1
ATOM 1366 C C . ASN A 1 185 ? -4.055 9.763 -9.932 1.00 91.12 185 ASN A C 1
ATOM 1368 O O . ASN A 1 185 ? -4.598 8.660 -10.007 1.00 91.12 185 ASN A O 1
ATOM 1372 N N . ARG A 1 186 ? -3.424 10.191 -8.833 1.00 89.81 186 ARG A N 1
ATOM 1373 C CA . ARG A 1 186 ? -3.223 9.386 -7.615 1.00 89.81 186 ARG A CA 1
ATOM 1374 C C . ARG A 1 186 ? -4.501 8.767 -7.040 1.00 89.81 186 ARG A C 1
ATOM 1376 O O . ARG A 1 186 ? -4.480 7.632 -6.586 1.00 89.81 186 ARG A O 1
ATOM 1383 N N . TYR A 1 187 ? -5.626 9.482 -7.096 1.00 93.75 187 TYR A N 1
ATOM 1384 C CA . TYR A 1 187 ? -6.905 8.994 -6.568 1.00 93.75 187 TYR A CA 1
ATOM 1385 C C . TYR A 1 187 ? -7.430 7.825 -7.404 1.00 93.75 187 TYR A C 1
ATOM 1387 O O . TYR A 1 187 ? -7.926 6.844 -6.864 1.00 93.75 187 TYR A O 1
ATOM 1395 N N . GLN A 1 188 ? -7.277 7.906 -8.729 1.00 95.12 188 GLN A N 1
ATOM 1396 C CA . GLN A 1 188 ? -7.667 6.823 -9.625 1.00 95.12 188 GLN A CA 1
ATOM 1397 C C . GLN A 1 188 ? -6.687 5.644 -9.589 1.00 95.12 188 GLN A C 1
ATOM 1399 O O . GLN A 1 188 ? -7.135 4.506 -9.698 1.00 95.12 188 GLN A O 1
ATOM 1404 N N . THR A 1 189 ? -5.382 5.882 -9.415 1.00 95.19 189 THR A N 1
ATOM 1405 C CA . THR A 1 189 ? -4.410 4.800 -9.184 1.00 95.19 189 THR A CA 1
ATOM 1406 C C . THR A 1 189 ? -4.770 4.032 -7.912 1.00 95.19 189 THR A C 1
ATOM 1408 O O . THR A 1 189 ? -4.938 2.818 -7.973 1.00 95.19 189 THR A O 1
ATOM 1411 N N . ALA A 1 190 ? -4.988 4.735 -6.795 1.00 95.06 190 ALA A N 1
ATOM 1412 C CA . ALA A 1 190 ? -5.383 4.131 -5.524 1.00 95.06 190 ALA A CA 1
ATOM 1413 C C . ALA A 1 190 ? -6.710 3.360 -5.628 1.00 95.06 190 ALA A C 1
ATOM 1415 O O . ALA A 1 190 ? -6.791 2.217 -5.193 1.00 95.06 190 ALA A O 1
ATOM 1416 N N . ALA A 1 191 ? -7.719 3.928 -6.298 1.00 96.38 191 ALA A N 1
ATOM 1417 C CA . ALA A 1 191 ? -8.982 3.240 -6.566 1.00 96.38 191 ALA A CA 1
ATOM 1418 C C . ALA A 1 191 ? -8.796 1.940 -7.370 1.00 96.38 191 ALA A C 1
ATOM 1420 O O . ALA A 1 191 ? -9.427 0.933 -7.066 1.00 96.38 191 ALA A O 1
ATOM 1421 N N . LYS A 1 192 ? -7.920 1.929 -8.383 1.00 96.25 192 LYS A N 1
ATOM 1422 C CA . LYS A 1 192 ? -7.641 0.716 -9.168 1.00 96.25 192 LYS A CA 1
ATOM 1423 C C . LYS A 1 192 ? -6.878 -0.339 -8.375 1.00 96.25 192 LYS A C 1
ATOM 1425 O O . LYS A 1 192 ? -7.192 -1.514 -8.522 1.00 96.25 192 LYS A O 1
ATOM 1430 N N . VAL A 1 193 ? -5.920 0.067 -7.540 1.00 95.62 193 VAL A N 1
ATOM 1431 C CA . VAL A 1 193 ? -5.252 -0.848 -6.600 1.00 95.62 193 VAL A CA 1
ATOM 1432 C C . VAL A 1 193 ? -6.278 -1.455 -5.643 1.00 95.62 193 VAL A C 1
ATOM 1434 O O . VAL A 1 193 ? -6.298 -2.665 -5.454 1.00 95.62 193 VAL A O 1
ATOM 1437 N N . ALA A 1 194 ? -7.183 -0.633 -5.111 1.00 95.69 194 ALA A N 1
ATOM 1438 C CA . ALA A 1 194 ? -8.229 -1.079 -4.202 1.00 95.69 194 ALA A CA 1
ATOM 1439 C C . ALA A 1 194 ? -9.184 -2.097 -4.844 1.00 95.69 194 ALA A C 1
ATOM 1441 O O . ALA A 1 194 ? -9.481 -3.124 -4.245 1.00 95.69 194 ALA A O 1
ATOM 1442 N N . ILE A 1 195 ? -9.613 -1.849 -6.085 1.00 95.06 195 ILE A N 1
ATOM 1443 C CA . ILE A 1 195 ? -10.452 -2.782 -6.853 1.00 95.06 195 ILE A CA 1
ATOM 1444 C C . ILE A 1 195 ? -9.700 -4.083 -7.166 1.00 95.06 195 ILE A C 1
ATOM 1446 O O . ILE A 1 195 ? -10.305 -5.149 -7.153 1.00 95.06 195 ILE A O 1
ATOM 1450 N N . ALA A 1 196 ? -8.399 -4.007 -7.454 1.00 95.00 196 ALA A N 1
ATOM 1451 C CA . ALA A 1 196 ? -7.589 -5.183 -7.754 1.00 95.00 196 ALA A CA 1
ATOM 1452 C C . ALA A 1 196 ? -7.373 -6.100 -6.542 1.00 95.00 196 ALA A C 1
ATOM 1454 O O . ALA A 1 196 ? -7.327 -7.316 -6.722 1.00 95.00 196 ALA A O 1
ATOM 1455 N N . LEU A 1 197 ? -7.224 -5.520 -5.345 1.00 93.94 197 LEU A N 1
ATOM 1456 C CA . LEU A 1 197 ? -7.118 -6.252 -4.079 1.00 93.94 197 LEU A CA 1
ATOM 1457 C C . LEU A 1 197 ? -8.467 -6.823 -3.631 1.00 93.94 197 LEU A C 1
ATOM 1459 O O . LEU A 1 197 ? -8.532 -7.961 -3.173 1.00 93.94 197 LEU A O 1
ATOM 1463 N N . GLY A 1 198 ? -9.536 -6.034 -3.770 1.00 93.88 198 GLY A N 1
ATOM 1464 C CA . GLY A 1 198 ? -10.854 -6.375 -3.247 1.00 93.88 198 GLY A CA 1
ATOM 1465 C C . GLY A 1 198 ? -10.905 -6.380 -1.716 1.00 93.88 198 GLY A C 1
ATOM 1466 O O . GLY A 1 198 ? -10.029 -5.848 -1.033 1.00 93.88 198 GLY A O 1
ATOM 1467 N N . THR A 1 199 ? -11.969 -6.966 -1.179 1.00 94.88 199 THR A N 1
ATOM 1468 C CA . THR A 1 199 ? -12.225 -7.104 0.258 1.00 94.88 199 THR A CA 1
ATOM 1469 C C . THR A 1 199 ? -12.714 -8.518 0.569 1.00 94.88 199 THR A C 1
ATOM 1471 O O . THR A 1 199 ? -13.174 -9.231 -0.327 1.00 94.88 199 THR A O 1
ATOM 1474 N N . ALA A 1 200 ? -12.604 -8.945 1.829 1.00 94.25 200 ALA A N 1
ATOM 1475 C CA . ALA A 1 200 ? -13.174 -10.209 2.278 1.00 94.25 200 ALA A CA 1
ATOM 1476 C C . ALA A 1 200 ? -13.916 -10.064 3.611 1.00 94.25 200 ALA A C 1
ATOM 1478 O O . ALA A 1 200 ? -13.511 -9.324 4.515 1.00 94.25 200 ALA A O 1
ATOM 1479 N N . SER A 1 201 ? -15.014 -10.810 3.731 1.00 93.06 201 SER A N 1
ATOM 1480 C CA . SER A 1 201 ? -15.757 -10.946 4.979 1.00 93.06 201 SER A CA 1
ATOM 1481 C C . SER A 1 201 ? -14.962 -11.773 5.989 1.00 93.06 201 SER A C 1
ATOM 1483 O O . SER A 1 201 ? -14.069 -12.546 5.637 1.00 93.06 201 SER A O 1
ATOM 1485 N N . ILE A 1 202 ? -15.324 -11.646 7.266 1.00 92.62 202 ILE A N 1
ATOM 1486 C CA . ILE A 1 202 ? -14.772 -12.498 8.322 1.00 92.62 202 ILE A CA 1
ATOM 1487 C C . ILE A 1 202 ? -15.142 -13.963 7.997 1.00 92.62 202 ILE A C 1
ATOM 1489 O O . ILE A 1 202 ? -16.332 -14.247 7.839 1.00 92.62 202 ILE A O 1
ATOM 1493 N N . PRO A 1 203 ? -14.171 -14.894 7.891 1.00 86.50 203 PRO A N 1
ATOM 1494 C CA . PRO A 1 203 ? -14.461 -16.317 7.675 1.00 86.50 203 PRO A CA 1
ATOM 1495 C C . PRO A 1 203 ? -15.396 -16.873 8.772 1.00 86.50 203 PRO A C 1
ATOM 1497 O O . PRO A 1 203 ? -15.272 -16.447 9.918 1.00 86.50 203 PRO A O 1
ATOM 1500 N N . GLU A 1 204 ? -16.319 -17.791 8.428 1.00 74.12 204 GLU A N 1
ATOM 1501 C CA . GLU A 1 204 ? -17.495 -18.194 9.239 1.00 74.12 204 GLU A CA 1
ATOM 1502 C C . GLU A 1 204 ? -17.284 -18.346 10.767 1.00 74.12 204 GLU A C 1
ATOM 1504 O O . GLU A 1 204 ? -16.242 -18.778 11.259 1.00 74.12 204 GLU A O 1
ATOM 1509 N N . ALA A 1 205 ? -18.353 -17.975 11.487 1.00 50.84 205 ALA A N 1
ATOM 1510 C CA . ALA A 1 205 ? -18.529 -17.797 12.931 1.00 50.84 205 ALA A CA 1
ATOM 1511 C C . ALA A 1 205 ? -17.567 -18.558 13.868 1.00 50.84 205 ALA A C 1
ATOM 1513 O O . ALA A 1 205 ? -17.561 -19.784 13.937 1.00 50.84 205 ALA A O 1
ATOM 1514 N N . GLY A 1 206 ? -16.845 -17.797 14.699 1.00 53.44 206 GLY A N 1
ATOM 1515 C CA . GLY A 1 206 ? -16.038 -18.324 15.808 1.00 53.44 206 GLY A CA 1
ATOM 1516 C C . GLY A 1 206 ? -14.601 -17.809 15.847 1.00 53.44 206 GLY A C 1
ATOM 1517 O O . GLY A 1 206 ? -13.946 -17.930 16.879 1.00 53.44 206 GLY A O 1
ATOM 1518 N N . LYS A 1 207 ? -14.112 -17.178 14.770 1.00 65.81 207 LYS A N 1
ATOM 1519 C CA . LYS A 1 207 ? -12.837 -16.453 14.807 1.00 65.81 207 LYS A CA 1
ATOM 1520 C C . LYS A 1 207 ? -13.015 -15.137 15.567 1.00 65.81 207 LYS A C 1
ATOM 1522 O O . LYS A 1 207 ? -13.531 -14.157 15.039 1.00 65.81 207 LYS A O 1
ATOM 1527 N N . SER A 1 208 ? -12.621 -15.138 16.835 1.00 78.81 208 SER A N 1
ATOM 1528 C CA . SER A 1 208 ? -12.246 -13.923 17.555 1.00 78.81 208 SER A CA 1
ATOM 1529 C C . SER A 1 208 ? -10.835 -13.502 17.146 1.00 78.81 208 SER A C 1
ATOM 1531 O O . SER A 1 208 ? -10.157 -14.214 16.404 1.00 78.81 208 SER A O 1
ATOM 1533 N N . CYS A 1 209 ? -10.365 -12.372 17.671 1.00 83.88 209 CYS A N 1
ATOM 1534 C CA . CYS A 1 209 ? -8.946 -12.060 17.582 1.00 83.88 209 CYS A CA 1
ATOM 1535 C C . CYS A 1 209 ? -8.097 -13.216 18.138 1.00 83.88 209 CYS A C 1
ATOM 1537 O O . CYS A 1 209 ? -8.493 -13.844 19.127 1.00 83.88 209 CYS A O 1
ATOM 1539 N N . VAL A 1 210 ? -6.939 -13.463 17.519 1.00 76.25 210 VAL A N 1
ATOM 1540 C CA . VAL A 1 210 ? -5.934 -14.452 17.935 1.00 76.25 210 VAL A CA 1
ATOM 1541 C C . VAL A 1 210 ? -5.560 -14.224 19.390 1.00 76.25 210 VAL A C 1
ATOM 1543 O O . VAL A 1 210 ? -5.442 -15.188 20.144 1.00 76.25 210 VAL A O 1
ATOM 1546 N N . ASP A 1 211 ? -5.463 -12.957 19.804 1.00 74.12 211 ASP A N 1
ATOM 1547 C CA . ASP A 1 211 ? -5.394 -12.568 21.205 1.00 74.12 211 ASP A CA 1
ATOM 1548 C C . ASP A 1 211 ? -6.383 -11.459 21.560 1.00 74.12 211 ASP A C 1
ATOM 1550 O O . ASP A 1 211 ? -6.327 -10.359 21.013 1.00 74.12 211 ASP A O 1
ATOM 1554 N N . VAL A 1 212 ? -7.264 -11.707 22.525 1.00 76.69 212 VAL A N 1
ATOM 1555 C CA . VAL A 1 212 ? -8.208 -10.690 23.002 1.00 76.69 212 VAL A CA 1
ATOM 1556 C C . VAL A 1 212 ? -7.538 -9.721 23.982 1.00 76.69 212 VAL A C 1
ATOM 1558 O O . VAL A 1 212 ? -7.894 -8.543 23.990 1.00 76.69 212 VAL A O 1
ATOM 1561 N N . SER A 1 213 ? -6.544 -10.172 24.759 1.00 77.31 213 SER A N 1
ATOM 1562 C CA . SER A 1 213 ? -5.863 -9.342 25.756 1.00 77.31 213 SER A CA 1
ATOM 1563 C C . SER A 1 213 ? -4.375 -9.231 25.456 1.00 77.31 213 SER A C 1
ATOM 1565 O O . SER A 1 213 ? -3.602 -10.131 25.741 1.00 77.31 213 SER A O 1
ATOM 1567 N N . ALA A 1 214 ? -3.947 -8.046 25.030 1.00 70.81 214 ALA A N 1
ATOM 1568 C CA . ALA A 1 214 ? -2.541 -7.666 24.891 1.00 70.81 214 ALA A CA 1
ATOM 1569 C C . ALA A 1 214 ? -1.784 -7.617 26.237 1.00 70.81 214 ALA A C 1
ATOM 1571 O O . ALA A 1 214 ? -0.646 -7.155 26.300 1.00 70.81 214 ALA A O 1
ATOM 1572 N N . ARG A 1 215 ? -2.418 -8.031 27.346 1.00 69.88 215 ARG A N 1
ATOM 1573 C CA . ARG A 1 215 ? -1.779 -8.134 28.653 1.00 69.88 215 ARG A CA 1
ATOM 1574 C C . ARG A 1 215 ? -1.228 -9.538 28.900 1.00 69.88 215 ARG A C 1
ATOM 1576 O O . ARG A 1 215 ? -0.163 -9.685 29.477 1.00 69.88 215 ARG A O 1
ATOM 1583 N N . ASN A 1 216 ? -1.920 -10.615 28.597 1.00 66.19 216 ASN A N 1
ATOM 1584 C CA . ASN A 1 216 ? -1.518 -11.905 29.177 1.00 66.19 216 ASN A CA 1
ATOM 1585 C C . ASN A 1 216 ? -0.273 -12.544 28.515 1.00 66.19 216 ASN A C 1
ATOM 1587 O O . ASN A 1 216 ? 0.363 -13.376 29.162 1.00 66.19 216 ASN A O 1
ATOM 1591 N N . ARG A 1 217 ? 0.109 -12.126 27.301 1.00 67.31 217 ARG A N 1
ATOM 1592 C CA . ARG A 1 217 ? 1.264 -12.625 26.530 1.00 67.31 217 ARG A CA 1
ATOM 1593 C C . ARG A 1 217 ? 1.749 -11.572 25.509 1.00 67.31 217 ARG A C 1
ATOM 1595 O O . ARG A 1 217 ? 1.096 -10.534 25.382 1.00 67.31 217 ARG A O 1
ATOM 1602 N N . PRO A 1 218 ? 2.873 -11.800 24.796 1.00 63.56 218 PRO A N 1
ATOM 1603 C CA . PRO A 1 218 ? 3.266 -10.953 23.671 1.00 63.56 218 PRO A CA 1
ATOM 1604 C C . PRO A 1 218 ? 2.119 -10.808 22.670 1.00 63.56 218 PRO A C 1
ATOM 1606 O O . PRO A 1 218 ? 1.430 -11.778 22.364 1.00 63.56 218 PRO A O 1
ATOM 1609 N N . THR A 1 219 ? 1.892 -9.585 22.195 1.00 63.12 219 THR A N 1
ATOM 1610 C CA . THR A 1 219 ? 0.813 -9.335 21.237 1.00 63.12 219 THR A CA 1
ATOM 1611 C C . THR A 1 219 ? 1.206 -9.883 19.872 1.00 63.12 219 THR A C 1
ATOM 1613 O O . THR A 1 219 ? 2.208 -9.462 19.300 1.00 63.12 219 THR A O 1
ATOM 1616 N N . GLU A 1 220 ? 0.386 -10.786 19.347 1.00 69.56 220 GLU A N 1
ATOM 1617 C CA . GLU A 1 220 ? 0.523 -11.356 18.009 1.00 69.56 220 GLU A CA 1
ATOM 1618 C C . GLU A 1 220 ? -0.595 -10.820 17.115 1.00 69.56 220 GLU A C 1
ATOM 1620 O O . GLU A 1 220 ? -1.748 -10.711 17.545 1.00 69.56 220 GLU A O 1
ATOM 1625 N N . MET A 1 221 ? -0.265 -10.500 15.865 1.00 74.12 221 MET A N 1
ATOM 1626 C CA . MET A 1 221 ? -1.266 -10.159 14.858 1.00 74.12 221 MET A CA 1
ATOM 1627 C C . MET A 1 221 ? -1.668 -11.408 14.084 1.00 74.12 221 MET A C 1
ATOM 1629 O O . MET A 1 221 ? -0.826 -12.061 13.470 1.00 74.12 221 MET A O 1
ATOM 1633 N N . GLY A 1 222 ? -2.961 -11.725 14.061 1.00 81.31 222 GLY A N 1
ATOM 1634 C CA . GLY A 1 222 ? -3.481 -12.794 13.212 1.00 81.31 222 GLY A CA 1
ATOM 1635 C C . GLY A 1 222 ? -3.765 -12.316 11.791 1.00 81.31 222 GLY A C 1
ATOM 1636 O O . GLY A 1 222 ? -4.323 -11.237 11.613 1.00 81.31 222 GLY A O 1
ATOM 1637 N N . PHE A 1 223 ? -3.462 -13.130 10.778 1.00 87.50 223 PHE A N 1
ATOM 1638 C CA . PHE A 1 223 ? -4.037 -12.960 9.439 1.00 87.50 223 PHE A CA 1
ATOM 1639 C C . PHE A 1 223 ? -5.309 -13.810 9.308 1.00 87.50 223 PHE A C 1
ATOM 1641 O O . PHE A 1 223 ? -5.298 -15.008 9.600 1.00 87.50 223 PHE A O 1
ATOM 1648 N N . TYR A 1 224 ? -6.419 -13.200 8.885 1.00 89.50 224 TYR A N 1
ATOM 1649 C CA . TYR A 1 224 ? -7.732 -13.864 8.835 1.00 89.50 224 TYR A CA 1
ATOM 1650 C C . TYR A 1 224 ? -8.233 -14.058 7.407 1.00 89.50 224 TYR A C 1
ATOM 1652 O O . TYR A 1 224 ? -8.725 -15.137 7.080 1.00 89.50 224 TYR A O 1
ATOM 1660 N N . ALA A 1 225 ? -8.129 -12.997 6.611 1.00 91.94 225 ALA A N 1
ATOM 1661 C CA . ALA A 1 225 ? -8.340 -12.896 5.173 1.00 91.94 225 ALA A CA 1
ATOM 1662 C C . ALA A 1 225 ? -7.937 -11.467 4.756 1.00 91.94 225 ALA A C 1
ATOM 1664 O O . ALA A 1 225 ? -7.729 -10.605 5.619 1.00 91.94 225 ALA A O 1
ATOM 1665 N N . ASN A 1 226 ? -7.884 -11.192 3.452 1.00 93.06 226 ASN A N 1
ATOM 1666 C CA . ASN A 1 226 ? -7.684 -9.834 2.947 1.00 93.06 226 ASN A CA 1
ATOM 1667 C C . ASN A 1 226 ? -8.732 -8.893 3.543 1.00 93.06 226 ASN A C 1
ATOM 1669 O O . ASN A 1 226 ? -9.912 -9.235 3.603 1.00 93.06 226 ASN A O 1
ATOM 1673 N N . SER A 1 227 ? -8.328 -7.688 3.941 1.00 95.12 227 SER A N 1
ATOM 1674 C CA . SER A 1 227 ? -9.244 -6.652 4.423 1.00 95.12 227 SER A CA 1
ATOM 1675 C C . SER A 1 227 ? -10.007 -7.027 5.721 1.00 95.12 227 SER A C 1
ATOM 1677 O O . SER A 1 227 ? -10.953 -6.342 6.121 1.00 95.12 227 SER A O 1
ATOM 1679 N N . VAL A 1 228 ? -9.548 -8.058 6.446 1.00 94.75 228 VAL A N 1
ATOM 1680 C CA . VAL A 1 228 ? -10.032 -8.410 7.790 1.00 94.75 228 VAL A CA 1
ATOM 1681 C C . VAL A 1 228 ? -8.995 -8.009 8.835 1.00 94.75 228 VAL A C 1
ATOM 1683 O O . VAL A 1 228 ? -7.951 -8.647 8.952 1.00 94.75 228 VAL A O 1
ATOM 1686 N N . ILE A 1 229 ? -9.297 -6.966 9.609 1.00 93.56 229 ILE A N 1
ATOM 1687 C CA . ILE A 1 229 ? -8.359 -6.377 10.575 1.00 93.56 229 ILE A CA 1
ATOM 1688 C C . ILE A 1 229 ? -8.758 -6.637 12.023 1.00 93.56 229 ILE A C 1
ATOM 1690 O O . ILE A 1 229 ? -9.941 -6.758 12.347 1.00 93.56 229 ILE A O 1
ATOM 1694 N N . GLU A 1 230 ? -7.768 -6.629 12.912 1.00 91.69 230 GLU A N 1
ATOM 1695 C CA . GLU A 1 230 ? -8.003 -6.502 14.348 1.00 91.69 230 GLU A CA 1
ATOM 1696 C C . GLU A 1 230 ? -8.185 -5.033 14.727 1.00 91.69 230 GLU A C 1
ATOM 1698 O O . GLU A 1 230 ? -7.337 -4.187 14.447 1.00 91.69 230 GLU A O 1
ATOM 1703 N N . TRP A 1 231 ? -9.281 -4.735 15.416 1.00 92.62 231 TRP A N 1
ATOM 1704 C CA . TRP A 1 231 ? -9.540 -3.432 16.007 1.00 92.62 231 TRP A CA 1
ATOM 1705 C C . TRP A 1 231 ? -9.515 -3.529 17.529 1.00 92.62 231 TRP A C 1
ATOM 1707 O O . TRP A 1 231 ? -10.410 -4.114 18.149 1.00 92.62 231 TRP A O 1
ATOM 1717 N N . ARG A 1 232 ? -8.496 -2.928 18.146 1.00 89.81 232 ARG A N 1
ATOM 1718 C CA . ARG A 1 232 ? -8.289 -2.922 19.597 1.00 89.81 232 ARG A CA 1
ATOM 1719 C C . ARG A 1 232 ? -8.675 -1.578 20.199 1.00 89.81 232 ARG A C 1
ATOM 1721 O O . ARG A 1 232 ? -7.969 -0.581 20.057 1.00 89.81 232 ARG A O 1
ATOM 1728 N N . ALA A 1 233 ? -9.799 -1.551 20.907 1.00 88.44 233 ALA A N 1
ATOM 1729 C CA . ALA A 1 233 ? -10.247 -0.354 21.622 1.00 88.44 233 ALA A CA 1
ATOM 1730 C C . ALA A 1 233 ? -9.509 -0.158 22.961 1.00 88.44 233 ALA A C 1
ATOM 1732 O O . ALA A 1 233 ? -9.462 0.953 23.488 1.00 88.44 233 ALA A O 1
ATOM 1733 N N . SER A 1 234 ? -8.935 -1.228 23.513 1.00 84.94 234 SER A N 1
ATOM 1734 C CA . SER A 1 234 ? -8.104 -1.213 24.717 1.00 84.94 234 SER A CA 1
ATOM 1735 C C . SER A 1 234 ? -7.140 -2.404 24.712 1.00 84.94 234 SER A C 1
ATOM 1737 O O . SER A 1 234 ? -7.173 -3.236 23.805 1.00 84.94 234 SER A O 1
ATOM 1739 N N . ALA A 1 235 ? -6.316 -2.517 25.757 1.00 80.62 235 ALA A N 1
ATOM 1740 C CA . ALA A 1 235 ? -5.447 -3.674 25.958 1.00 80.62 235 ALA A CA 1
ATOM 1741 C C . ALA A 1 235 ? -6.214 -5.002 26.097 1.00 80.62 235 ALA A C 1
ATOM 1743 O O . ALA A 1 235 ? -5.614 -6.050 25.917 1.00 80.62 235 ALA A O 1
ATOM 1744 N N . ASP A 1 236 ? -7.510 -4.971 26.420 1.00 83.19 236 ASP A N 1
ATOM 1745 C CA . ASP A 1 236 ? -8.303 -6.155 26.787 1.00 83.19 236 ASP A CA 1
ATOM 1746 C C . ASP A 1 236 ? -9.534 -6.355 25.893 1.00 83.19 236 ASP A C 1
ATOM 1748 O O . ASP A 1 236 ? -10.383 -7.201 26.170 1.00 83.19 236 ASP A O 1
ATOM 1752 N N . LEU A 1 237 ? -9.665 -5.544 24.841 1.00 86.31 237 LEU A N 1
ATOM 1753 C CA . LEU A 1 237 ? -10.796 -5.591 23.927 1.00 86.31 237 LEU A CA 1
ATOM 1754 C C . LEU A 1 237 ? -10.301 -5.550 22.489 1.00 86.31 237 LEU A C 1
ATOM 1756 O O . LEU A 1 237 ? -9.791 -4.525 22.033 1.00 86.31 237 LEU A O 1
ATOM 1760 N N . CYS A 1 238 ? -10.530 -6.652 21.780 1.00 88.75 238 CYS A N 1
ATOM 1761 C CA . CYS A 1 238 ? -10.246 -6.797 20.364 1.00 88.75 238 CYS A CA 1
ATOM 1762 C C . CYS A 1 238 ? -11.478 -7.317 19.618 1.00 88.75 238 CYS A C 1
ATOM 1764 O O . CYS A 1 238 ? -12.133 -8.262 20.063 1.00 88.75 238 CYS A O 1
ATOM 1766 N N . THR A 1 239 ? -11.781 -6.703 18.477 1.00 91.88 239 THR A N 1
ATOM 1767 C CA . THR A 1 239 ? -12.861 -7.107 17.568 1.00 91.88 239 THR A CA 1
ATOM 1768 C C . THR A 1 239 ? -12.340 -7.198 16.144 1.00 91.88 239 THR A C 1
ATOM 1770 O O . THR A 1 239 ? -11.552 -6.348 15.738 1.00 91.88 239 THR A O 1
ATOM 1773 N N . LEU A 1 240 ? -12.810 -8.176 15.372 1.00 94.06 240 LEU A N 1
ATOM 1774 C CA . LEU A 1 240 ? -12.488 -8.258 13.949 1.00 94.06 240 LEU A CA 1
ATOM 1775 C C . LEU A 1 240 ? -13.409 -7.353 13.132 1.00 94.06 240 LEU A C 1
ATOM 1777 O O . LEU A 1 240 ? -14.619 -7.330 13.363 1.00 94.06 240 LEU A O 1
ATOM 1781 N N . LEU A 1 241 ? -12.835 -6.643 12.163 1.00 95.25 241 LEU A N 1
ATOM 1782 C CA . LEU A 1 241 ? -13.560 -5.862 11.164 1.00 95.25 241 LEU A CA 1
ATOM 1783 C C . LEU A 1 241 ? -13.262 -6.448 9.781 1.00 95.25 241 LEU A C 1
ATOM 1785 O O . LEU A 1 241 ? -12.138 -6.335 9.297 1.00 95.25 241 LEU A O 1
ATOM 1789 N N . GLY A 1 242 ? -14.253 -7.092 9.161 1.00 95.38 242 GLY A N 1
ATOM 1790 C CA . GLY A 1 242 ? -14.166 -7.562 7.775 1.00 95.38 242 GLY A CA 1
ATOM 1791 C C . GLY A 1 242 ? -14.593 -6.492 6.778 1.00 95.38 242 GLY A C 1
ATOM 1792 O O . GLY A 1 242 ? -15.137 -5.457 7.169 1.00 95.38 242 GLY A O 1
ATOM 1793 N N . ASN A 1 243 ? -14.353 -6.739 5.492 1.00 96.62 243 ASN A N 1
ATOM 1794 C CA . ASN A 1 243 ? -14.688 -5.811 4.412 1.00 96.62 243 ASN A CA 1
ATOM 1795 C C . ASN A 1 243 ? -14.226 -4.373 4.705 1.00 96.62 243 ASN A C 1
ATOM 1797 O O . ASN A 1 243 ? -14.981 -3.409 4.542 1.00 96.62 243 ASN A O 1
ATOM 1801 N N . THR A 1 244 ? -13.000 -4.248 5.217 1.00 97.62 244 THR A N 1
ATOM 1802 C CA . THR A 1 244 ? -12.402 -2.992 5.661 1.00 97.62 244 THR A CA 1
ATOM 1803 C C . THR A 1 244 ? -11.646 -2.276 4.543 1.00 97.62 244 THR A C 1
ATOM 1805 O O . THR A 1 244 ? -10.769 -2.844 3.894 1.00 97.62 244 THR A O 1
ATOM 1808 N N . VAL A 1 245 ? -11.904 -0.984 4.372 1.00 97.19 245 VAL A N 1
ATOM 1809 C CA . VAL A 1 245 ? -11.136 -0.107 3.476 1.00 97.19 245 VAL A CA 1
ATOM 1810 C C . VAL A 1 245 ? -10.646 1.111 4.245 1.00 97.19 245 VAL A C 1
ATOM 1812 O O . VAL A 1 245 ? -11.325 1.608 5.143 1.00 97.19 245 VAL A O 1
ATOM 1815 N N . VAL A 1 246 ? -9.468 1.614 3.886 1.00 95.69 246 VAL A N 1
ATOM 1816 C CA . VAL A 1 246 ? -8.914 2.851 4.438 1.00 95.69 246 VAL A CA 1
ATOM 1817 C C . VAL A 1 246 ? -9.279 4.045 3.567 1.00 95.69 246 VAL A C 1
ATOM 1819 O O . VAL A 1 246 ? -9.127 3.994 2.351 1.00 95.69 246 VAL A O 1
ATOM 1822 N N . LEU A 1 247 ? -9.670 5.157 4.188 1.00 95.25 247 LEU A N 1
ATOM 1823 C CA . LEU A 1 247 ? -9.719 6.476 3.560 1.00 95.25 247 LEU A CA 1
ATOM 1824 C C . LEU A 1 247 ? -8.725 7.415 4.249 1.00 95.25 247 LEU A C 1
ATOM 1826 O O . LEU A 1 247 ? -8.758 7.594 5.466 1.00 95.25 247 LEU A O 1
ATOM 1830 N N . THR A 1 248 ? -7.848 8.046 3.474 1.00 91.88 248 THR A N 1
ATOM 1831 C CA . THR A 1 248 ? -6.805 8.933 4.014 1.00 91.88 248 THR A CA 1
ATOM 1832 C C . THR A 1 248 ? -6.473 10.100 3.076 1.00 91.88 248 THR A C 1
ATOM 1834 O O . THR A 1 248 ? -6.944 10.158 1.941 1.00 91.88 248 THR A O 1
ATOM 1837 N N . ASP A 1 249 ? -5.700 11.075 3.555 1.00 87.19 249 ASP A N 1
ATOM 1838 C CA . ASP A 1 249 ? -5.294 12.258 2.790 1.00 87.19 249 ASP A CA 1
ATOM 1839 C C . ASP A 1 249 ? -4.271 11.901 1.700 1.00 87.19 249 ASP A C 1
ATOM 1841 O O . ASP A 1 249 ? -3.158 11.458 1.982 1.00 87.19 249 ASP A O 1
ATOM 1845 N N . GLY A 1 250 ? -4.627 12.152 0.441 1.00 81.94 250 GLY A N 1
ATOM 1846 C CA . GLY A 1 250 ? -3.775 11.926 -0.724 1.00 81.94 250 GLY A CA 1
ATOM 1847 C C . GLY A 1 250 ? -2.837 13.082 -1.079 1.00 81.94 250 GLY A C 1
ATOM 1848 O O . GLY A 1 250 ? -2.112 12.967 -2.072 1.00 81.94 250 GLY A O 1
ATOM 1849 N N . ILE A 1 251 ? -2.840 14.201 -0.344 1.00 76.88 251 ILE A N 1
ATOM 1850 C CA . ILE A 1 251 ? -1.962 15.352 -0.608 1.00 76.88 251 ILE A CA 1
ATOM 1851 C C . ILE A 1 251 ? -0.643 15.213 0.149 1.00 76.88 251 ILE A C 1
ATOM 1853 O O . ILE A 1 251 ? 0.411 15.128 -0.482 1.00 76.88 251 ILE A O 1
ATOM 1857 N N . ILE A 1 252 ? -0.698 15.219 1.484 1.00 67.81 252 ILE A N 1
ATOM 1858 C CA . ILE A 1 252 ? 0.493 15.190 2.349 1.00 67.81 252 ILE A CA 1
ATOM 1859 C C . ILE A 1 252 ? 0.753 13.768 2.851 1.00 67.81 252 ILE A C 1
ATOM 1861 O O . ILE A 1 252 ? 1.908 13.376 2.995 1.00 67.81 252 ILE A O 1
ATOM 1865 N N . GLY A 1 253 ? -0.312 13.009 3.132 1.00 63.44 253 GLY A N 1
ATOM 1866 C CA . GLY A 1 253 ? -0.249 11.578 3.427 1.00 63.44 253 GLY A CA 1
ATOM 1867 C C . GLY A 1 253 ? 0.535 11.178 4.679 1.00 63.44 253 GLY A C 1
ATOM 1868 O O . GLY A 1 253 ? 0.872 10.016 4.806 1.00 63.44 253 GLY A O 1
ATOM 1869 N N . ALA A 1 254 ? 0.847 12.086 5.612 1.00 64.88 254 ALA A N 1
ATOM 1870 C CA . ALA A 1 254 ? 1.717 11.760 6.752 1.00 64.88 254 ALA A CA 1
ATOM 1871 C C . ALA A 1 254 ? 1.184 10.600 7.620 1.00 64.88 254 ALA A C 1
ATOM 1873 O O . ALA A 1 254 ? 1.929 9.671 7.922 1.00 64.88 254 ALA A O 1
ATOM 1874 N N . ASP A 1 255 ? -0.104 10.640 7.971 1.00 63.88 255 ASP A N 1
ATOM 1875 C CA . ASP A 1 255 ? -0.775 9.570 8.728 1.00 63.88 255 ASP A CA 1
ATOM 1876 C C . ASP A 1 255 ? -0.891 8.286 7.899 1.00 63.88 255 ASP A C 1
ATOM 1878 O O . ASP A 1 255 ? -0.758 7.173 8.396 1.00 63.88 255 ASP A O 1
ATOM 1882 N N . ALA A 1 256 ? -1.080 8.473 6.599 1.00 66.00 256 ALA A N 1
ATOM 1883 C CA . ALA A 1 256 ? -1.229 7.434 5.608 1.00 66.00 256 ALA A CA 1
ATOM 1884 C C . ALA A 1 256 ? 0.040 6.556 5.515 1.00 66.00 256 ALA A C 1
ATOM 1886 O O . ALA A 1 256 ? -0.045 5.339 5.446 1.00 66.00 256 ALA A O 1
ATOM 1887 N N . LEU A 1 257 ? 1.232 7.149 5.621 1.00 70.88 257 LEU A N 1
ATOM 1888 C CA . LEU A 1 257 ? 2.515 6.428 5.572 1.00 70.88 257 LEU A CA 1
ATOM 1889 C C . LEU A 1 257 ? 2.713 5.466 6.738 1.00 70.88 257 LEU A C 1
ATOM 1891 O O . LEU A 1 257 ? 3.212 4.359 6.554 1.00 70.88 257 LEU A O 1
ATOM 1895 N N . ALA A 1 258 ? 2.308 5.880 7.938 1.00 73.88 258 ALA A N 1
ATOM 1896 C CA . ALA A 1 258 ? 2.405 5.044 9.127 1.00 73.88 258 ALA A CA 1
ATOM 1897 C C . ALA A 1 258 ? 1.373 3.898 9.122 1.00 73.88 258 ALA A C 1
ATOM 1899 O O . ALA A 1 258 ? 1.385 3.070 10.030 1.00 73.88 258 ALA A O 1
ATOM 1900 N N . ALA A 1 259 ? 0.527 3.812 8.088 1.00 82.06 259 ALA A N 1
ATOM 1901 C CA . ALA A 1 259 ? -0.384 2.700 7.869 1.00 82.06 259 ALA A CA 1
ATOM 1902 C C . ALA A 1 259 ? 0.217 1.546 7.049 1.00 82.06 259 ALA A C 1
ATOM 1904 O O . ALA A 1 259 ? -0.321 0.444 7.077 1.00 82.06 259 ALA A O 1
ATOM 1905 N N . GLY A 1 260 ? 1.329 1.777 6.337 1.00 86.25 260 GLY A N 1
ATOM 1906 C CA . GLY A 1 260 ? 1.841 0.843 5.327 1.00 86.25 260 GLY A CA 1
ATOM 1907 C C . GLY A 1 260 ? 2.114 -0.578 5.834 1.00 86.25 260 GLY A C 1
ATOM 1908 O O . GLY A 1 260 ? 1.942 -1.530 5.083 1.00 86.25 260 GLY A O 1
ATOM 1909 N N . TRP A 1 261 ? 2.501 -0.732 7.104 1.00 86.00 261 TRP A N 1
ATOM 1910 C CA . TRP A 1 261 ? 2.789 -2.036 7.710 1.00 86.00 261 TRP A CA 1
ATOM 1911 C C . TRP A 1 261 ? 1.536 -2.901 7.883 1.00 86.00 261 TRP A C 1
ATOM 1913 O O . TRP A 1 261 ? 1.559 -4.077 7.530 1.00 86.00 261 TRP A O 1
ATOM 1923 N N . TRP A 1 262 ? 0.427 -2.331 8.362 1.00 88.50 262 TRP A N 1
ATOM 1924 C CA . TRP A 1 262 ? -0.800 -3.091 8.606 1.00 88.50 262 TRP A CA 1
ATOM 1925 C C . TRP A 1 262 ? -1.663 -3.217 7.352 1.00 88.50 262 TRP A C 1
ATOM 1927 O O . TRP A 1 262 ? -2.335 -4.231 7.179 1.00 88.50 262 TRP A O 1
ATOM 1937 N N . THR A 1 263 ? -1.637 -2.220 6.458 1.00 91.81 263 THR A N 1
ATOM 1938 C CA . THR A 1 263 ? -2.325 -2.324 5.163 1.00 91.81 263 THR A CA 1
ATOM 1939 C C . THR A 1 263 ? -1.652 -3.352 4.264 1.00 91.81 263 THR A C 1
ATOM 1941 O O . THR A 1 263 ? -2.349 -4.031 3.523 1.00 91.81 263 THR A O 1
ATOM 1944 N N . SER A 1 264 ? -0.330 -3.517 4.367 1.00 91.75 264 SER A N 1
ATOM 1945 C CA . SER A 1 264 ? 0.404 -4.633 3.762 1.00 91.75 264 SER A CA 1
ATOM 1946 C C . SER A 1 264 ? 0.057 -5.959 4.447 1.00 91.75 264 SER A C 1
ATOM 1948 O O . SER A 1 264 ? -0.374 -6.886 3.769 1.00 91.75 264 SER A O 1
ATOM 1950 N N . PHE A 1 265 ? 0.148 -6.036 5.781 1.00 89.81 265 PHE A N 1
ATOM 1951 C CA . PHE A 1 265 ? -0.095 -7.277 6.526 1.00 89.81 265 PHE A CA 1
ATOM 1952 C C . PHE A 1 265 ? -1.497 -7.858 6.305 1.00 89.81 265 PHE A C 1
ATOM 1954 O O . PHE A 1 265 ? -1.619 -9.029 5.982 1.00 89.81 265 PHE A O 1
ATOM 1961 N N . TRP A 1 266 ? -2.554 -7.050 6.429 1.00 92.56 266 TRP A N 1
ATOM 1962 C CA . TRP A 1 266 ? -3.938 -7.492 6.207 1.00 92.56 266 TRP A CA 1
ATOM 1963 C C . TRP A 1 266 ? -4.453 -7.215 4.793 1.00 92.56 266 TRP A C 1
ATOM 1965 O O . TRP A 1 266 ? -5.642 -7.398 4.543 1.00 92.56 266 TRP A O 1
ATOM 1975 N N . GLN A 1 267 ? -3.602 -6.762 3.867 1.00 93.56 267 GLN A N 1
ATOM 1976 C CA . GLN A 1 267 ? -3.975 -6.506 2.466 1.00 93.56 267 GLN A CA 1
ATOM 1977 C C . GLN A 1 267 ? -5.191 -5.580 2.342 1.00 93.56 267 GLN A C 1
ATOM 1979 O O . GLN A 1 267 ? -6.183 -5.880 1.676 1.00 93.56 267 GLN A O 1
ATOM 1984 N N . VAL A 1 268 ? -5.143 -4.465 3.069 1.00 94.81 268 VAL A N 1
ATOM 1985 C CA . VAL A 1 268 ? -6.267 -3.540 3.217 1.00 94.81 268 VAL A CA 1
ATOM 1986 C C . VAL A 1 268 ? -6.190 -2.470 2.133 1.00 94.81 268 VAL A C 1
ATOM 1988 O O . VAL A 1 268 ? -5.223 -1.701 2.112 1.00 94.81 268 VAL A O 1
ATOM 1991 N N . PRO A 1 269 ? -7.211 -2.353 1.265 1.00 95.19 269 PRO A N 1
ATOM 1992 C CA . PRO A 1 269 ? -7.254 -1.309 0.255 1.00 95.19 269 PRO A CA 1
ATOM 1993 C C . PRO A 1 269 ? -7.161 0.100 0.847 1.00 95.19 269 PRO A C 1
ATOM 1995 O O . PRO A 1 269 ? -7.827 0.419 1.835 1.00 95.19 269 PRO A O 1
ATOM 1998 N N . VAL A 1 270 ? -6.393 0.973 0.191 1.00 94.25 270 VAL A N 1
ATOM 1999 C CA . VAL A 1 270 ? -6.265 2.386 0.569 1.00 94.25 270 VAL A CA 1
ATOM 2000 C C . VAL A 1 270 ? -6.875 3.275 -0.507 1.00 94.25 270 VAL A C 1
ATOM 2002 O O . VAL A 1 270 ? -6.410 3.318 -1.644 1.00 94.25 270 VAL A O 1
ATOM 2005 N N . LEU A 1 271 ? -7.899 4.030 -0.126 1.00 95.38 271 LEU A N 1
ATOM 2006 C CA . LEU A 1 271 ? -8.506 5.091 -0.912 1.00 95.38 271 LEU A CA 1
ATOM 2007 C C . LEU A 1 271 ? -8.054 6.461 -0.414 1.00 95.38 271 LEU A C 1
ATOM 2009 O O . LEU A 1 271 ? -7.720 6.672 0.753 1.00 95.38 271 LEU A O 1
ATOM 2013 N N . LEU A 1 272 ? -8.063 7.423 -1.331 1.00 93.75 272 LEU A N 1
ATOM 2014 C CA . LEU A 1 272 ? -7.487 8.738 -1.098 1.00 93.75 272 LEU A CA 1
ATOM 2015 C C . LEU A 1 272 ? -8.537 9.839 -1.213 1.00 93.75 272 LEU A C 1
ATOM 2017 O O . LEU A 1 272 ? -9.350 9.862 -2.140 1.00 93.75 272 LEU A O 1
ATOM 2021 N N . HIS A 1 273 ? -8.460 10.801 -0.308 1.00 92.88 273 HIS A N 1
ATOM 2022 C CA . HIS A 1 273 ? -9.193 12.053 -0.348 1.00 92.88 273 HIS A CA 1
ATOM 2023 C C . HIS A 1 273 ? -8.265 13.202 -0.768 1.00 92.88 273 HIS A C 1
ATOM 2025 O O . HIS A 1 273 ? -7.052 13.138 -0.590 1.00 92.88 273 HIS A O 1
ATOM 2031 N N . ASN A 1 274 ? -8.822 14.256 -1.360 1.00 90.44 274 ASN A N 1
ATOM 2032 C CA . ASN A 1 274 ? -8.068 15.383 -1.917 1.00 90.44 274 ASN A CA 1
ATOM 2033 C C . ASN A 1 274 ? -8.082 16.635 -1.021 1.00 90.44 274 ASN A C 1
ATOM 2035 O O . ASN A 1 274 ? -7.764 17.716 -1.509 1.00 90.44 274 ASN A O 1
ATOM 2039 N N . GLY A 1 275 ? -8.508 16.510 0.238 1.00 86.50 275 GLY A N 1
ATOM 2040 C CA . GLY A 1 275 ? -8.611 17.613 1.200 1.00 86.50 275 GLY A CA 1
ATOM 2041 C C . GLY A 1 275 ? -9.627 18.697 0.823 1.00 86.50 275 GLY A C 1
ATOM 2042 O O . GLY A 1 275 ? -9.537 19.811 1.331 1.00 86.50 275 GLY A O 1
ATOM 2043 N N . ARG A 1 276 ? -10.544 18.421 -0.112 1.00 88.38 276 ARG A N 1
ATOM 2044 C CA . ARG A 1 276 ? -11.600 19.355 -0.531 1.00 88.38 276 ARG A CA 1
ATOM 2045 C C . ARG A 1 276 ? -12.931 18.983 0.110 1.00 88.38 276 ARG A C 1
ATOM 2047 O O . ARG A 1 276 ? -13.102 17.911 0.663 1.00 88.38 276 ARG A O 1
ATOM 2054 N N . GLU A 1 277 ? -13.927 19.834 -0.079 1.00 89.50 277 GLU A N 1
ATOM 2055 C CA . GLU A 1 277 ? -15.293 19.610 0.413 1.00 89.50 277 GLU A CA 1
ATOM 2056 C C . GLU A 1 277 ? -16.038 18.447 -0.265 1.00 89.50 277 GLU A C 1
ATOM 2058 O O . GLU A 1 277 ? -17.181 18.186 0.076 1.00 89.50 277 GLU A O 1
ATOM 2063 N N . ASN A 1 278 ? -15.426 17.750 -1.232 1.00 92.56 278 ASN A N 1
ATOM 2064 C CA . ASN A 1 278 ? -16.057 16.643 -1.952 1.00 92.56 278 ASN A CA 1
ATOM 2065 C C . ASN A 1 278 ? -15.088 15.475 -2.151 1.00 92.56 278 ASN A C 1
ATOM 2067 O O . ASN A 1 278 ? -13.901 15.677 -2.439 1.00 92.56 278 ASN A O 1
ATOM 2071 N N . LEU A 1 279 ? -15.610 14.248 -2.112 1.00 94.94 279 LEU A N 1
ATOM 2072 C CA . LEU A 1 279 ? -14.855 13.054 -2.489 1.00 94.94 279 LEU A CA 1
ATOM 2073 C C . LEU A 1 279 ? -14.433 13.090 -3.973 1.00 94.94 279 LEU A C 1
ATOM 2075 O O . LEU A 1 279 ? -15.237 13.441 -4.844 1.00 94.94 279 LEU A O 1
ATOM 2079 N N . PRO A 1 280 ? -13.191 12.683 -4.308 1.00 95.69 280 PRO A N 1
ATOM 2080 C CA . PRO A 1 280 ? -12.802 12.455 -5.695 1.00 95.69 280 PRO A CA 1
ATOM 2081 C C . PRO A 1 280 ? -13.729 11.440 -6.377 1.00 95.69 280 PRO A C 1
ATOM 2083 O O . PRO A 1 280 ? -14.096 10.433 -5.776 1.00 95.69 280 PRO A O 1
ATOM 2086 N N . ILE A 1 281 ? -14.042 11.659 -7.660 1.00 95.94 281 ILE A N 1
ATOM 2087 C CA . ILE A 1 281 ? -14.940 10.780 -8.435 1.00 95.94 281 ILE A CA 1
ATOM 2088 C C . ILE A 1 281 ? -14.470 9.319 -8.390 1.00 95.94 281 ILE A C 1
ATOM 2090 O O . ILE A 1 281 ? -15.274 8.427 -8.147 1.00 95.94 281 ILE A O 1
ATOM 2094 N N . ALA A 1 282 ? -13.166 9.082 -8.565 1.00 95.94 282 ALA A N 1
ATOM 2095 C CA . ALA A 1 282 ? -12.599 7.735 -8.520 1.00 95.94 282 ALA A CA 1
ATOM 2096 C C . ALA A 1 282 ? -12.758 7.070 -7.140 1.00 95.94 282 ALA A C 1
ATOM 2098 O O . ALA A 1 282 ? -13.068 5.886 -7.062 1.00 95.94 282 ALA A O 1
ATOM 2099 N N . THR A 1 283 ? -12.599 7.841 -6.060 1.00 96.56 283 THR A N 1
ATOM 2100 C CA . THR A 1 283 ? -12.792 7.366 -4.684 1.00 96.56 283 THR A CA 1
ATOM 2101 C C . THR A 1 283 ? -14.251 7.005 -4.434 1.00 96.56 283 THR A C 1
ATOM 2103 O O . THR A 1 283 ? -14.528 5.924 -3.930 1.00 96.56 283 THR A O 1
ATOM 2106 N N . ARG A 1 284 ? -15.191 7.858 -4.858 1.00 96.75 284 ARG A N 1
ATOM 2107 C CA . ARG A 1 284 ? -16.633 7.584 -4.771 1.00 96.75 284 ARG A CA 1
ATOM 2108 C C . ARG A 1 284 ? -17.016 6.303 -5.511 1.00 96.75 284 ARG A C 1
ATOM 2110 O O . ARG A 1 284 ? -17.713 5.468 -4.953 1.00 96.75 284 ARG A O 1
ATOM 2117 N N . GLN A 1 285 ? -16.532 6.137 -6.741 1.00 96.62 285 GLN A N 1
ATOM 2118 C CA . GLN A 1 285 ? -16.802 4.940 -7.541 1.00 96.62 285 GLN A CA 1
ATOM 2119 C C . GLN A 1 285 ? -16.258 3.670 -6.881 1.00 96.62 285 GLN A C 1
ATOM 2121 O O . GLN A 1 285 ? -16.945 2.655 -6.879 1.00 96.62 285 GLN A O 1
ATOM 2126 N N . ALA A 1 286 ? -15.057 3.729 -6.300 1.00 96.69 286 ALA A N 1
ATOM 2127 C CA . ALA A 1 286 ? -14.468 2.598 -5.587 1.00 96.69 286 ALA A CA 1
ATOM 2128 C C . ALA A 1 286 ? -15.247 2.238 -4.310 1.00 96.69 286 ALA A C 1
ATOM 2130 O O . ALA A 1 286 ? -15.500 1.062 -4.064 1.00 96.69 286 ALA A O 1
ATOM 2131 N N . LEU A 1 287 ? -15.680 3.239 -3.532 1.00 96.88 287 LEU A N 1
ATOM 2132 C CA . LEU A 1 287 ? -16.501 3.025 -2.332 1.00 96.88 287 LEU A CA 1
ATOM 2133 C C . LEU A 1 287 ? -17.803 2.273 -2.646 1.00 96.88 287 LEU A C 1
ATOM 2135 O O . LEU A 1 287 ? -18.250 1.461 -1.845 1.00 96.88 287 LEU A O 1
ATOM 2139 N N . GLN A 1 288 ? -18.380 2.511 -3.824 1.00 94.88 288 GLN A N 1
ATOM 2140 C CA . GLN A 1 288 ? -19.620 1.871 -4.266 1.00 94.88 288 GLN A CA 1
ATOM 2141 C C . GLN A 1 288 ? -19.417 0.476 -4.876 1.00 94.88 288 GLN A C 1
ATOM 2143 O O . GLN A 1 288 ? -20.369 -0.298 -4.933 1.00 94.88 288 GLN A O 1
ATOM 2148 N N . SER A 1 289 ? -18.219 0.155 -5.376 1.00 93.56 289 SER A N 1
ATOM 2149 C CA . SER A 1 289 ? -17.983 -1.070 -6.153 1.00 93.56 289 SER A CA 1
ATOM 2150 C C . SER A 1 289 ? -17.328 -2.205 -5.373 1.00 93.56 289 SER A C 1
ATOM 2152 O O . SER A 1 289 ? -17.514 -3.361 -5.740 1.00 93.56 289 SER A O 1
ATOM 2154 N N . ILE A 1 290 ? -16.555 -1.894 -4.329 1.00 92.56 290 ILE A N 1
ATOM 2155 C CA . ILE A 1 290 ? -15.697 -2.874 -3.647 1.00 92.56 290 ILE A CA 1
ATOM 2156 C C . ILE A 1 290 ? -16.479 -3.761 -2.658 1.00 92.56 290 ILE A C 1
ATOM 2158 O O . ILE A 1 290 ? -16.049 -4.875 -2.389 1.00 92.56 290 ILE A O 1
ATOM 2162 N N . GLY A 1 291 ? -17.639 -3.316 -2.159 1.00 92.19 291 GLY A N 1
ATOM 2163 C CA . GLY A 1 291 ? -18.392 -4.040 -1.126 1.00 92.19 291 GLY A CA 1
ATOM 2164 C C . GLY A 1 291 ? -17.723 -3.902 0.244 1.00 92.19 291 GLY A C 1
ATOM 2165 O O . GLY A 1 291 ? -16.906 -4.727 0.650 1.00 92.19 291 GLY A O 1
ATOM 2166 N N . ILE A 1 292 ? -18.039 -2.813 0.943 1.00 95.94 292 ILE A N 1
ATOM 2167 C CA . ILE A 1 292 ? -17.356 -2.389 2.170 1.00 95.94 292 ILE A CA 1
ATOM 2168 C C . ILE A 1 292 ? -18.349 -2.458 3.331 1.00 95.94 292 ILE A C 1
ATOM 2170 O O . ILE A 1 292 ? -19.473 -1.984 3.208 1.00 95.94 292 ILE A O 1
ATOM 2174 N N . GLU A 1 293 ? -17.925 -2.990 4.476 1.00 97.25 293 GLU A N 1
ATOM 2175 C CA . GLU A 1 293 ? -18.707 -2.936 5.724 1.00 97.25 293 GLU A CA 1
ATOM 2176 C C . GLU A 1 293 ? -18.093 -1.971 6.737 1.00 97.25 293 GLU A C 1
ATOM 2178 O O . GLU A 1 293 ? -18.802 -1.403 7.569 1.00 97.25 293 GLU A O 1
ATOM 2183 N N . ASN A 1 294 ? -16.776 -1.756 6.665 1.00 98.12 294 ASN A N 1
ATOM 2184 C CA . ASN A 1 294 ? -16.037 -0.921 7.602 1.00 98.12 294 ASN A CA 1
ATOM 2185 C C . ASN A 1 294 ? -15.125 0.056 6.849 1.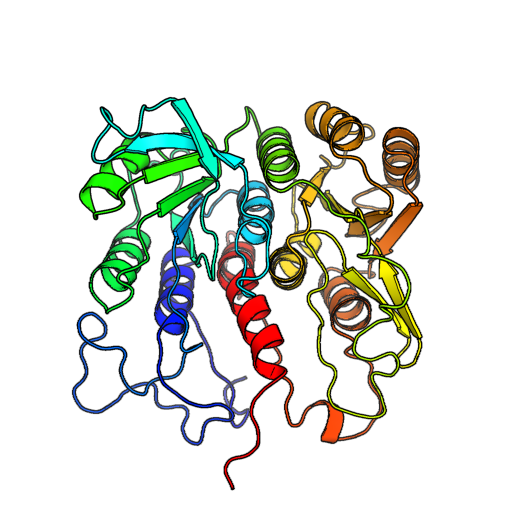00 98.12 294 ASN A C 1
ATOM 2187 O O . ASN A 1 294 ? -14.256 -0.337 6.075 1.00 98.12 294 ASN A O 1
ATOM 2191 N N . LEU A 1 295 ? -15.297 1.352 7.100 1.00 98.06 295 LEU A N 1
ATOM 2192 C CA . LEU A 1 295 ? -14.459 2.407 6.539 1.00 98.06 295 LEU A CA 1
ATOM 2193 C C . LEU A 1 295 ? -13.568 2.991 7.635 1.00 98.06 295 LEU A C 1
ATOM 2195 O O . LEU A 1 295 ? -14.050 3.697 8.521 1.00 98.06 295 LEU A O 1
ATOM 2199 N N . VAL A 1 296 ? -12.265 2.726 7.567 1.00 97.00 296 VAL A N 1
ATOM 2200 C CA . VAL A 1 296 ? -11.275 3.290 8.490 1.00 97.00 296 VAL A CA 1
ATOM 2201 C C . VAL A 1 296 ? -10.737 4.600 7.924 1.00 97.00 296 VAL A C 1
ATOM 2203 O O . VAL A 1 296 ? -9.980 4.628 6.959 1.00 97.00 296 VAL A O 1
ATOM 2206 N N . VAL A 1 297 ? -11.101 5.710 8.548 1.00 95.56 297 VAL A N 1
ATOM 2207 C CA . VAL A 1 297 ? -10.582 7.038 8.237 1.00 95.56 297 VAL A CA 1
ATOM 2208 C C . VAL A 1 297 ? -9.307 7.284 9.037 1.00 95.56 297 VAL A C 1
ATOM 2210 O O . VAL A 1 297 ? -9.328 7.324 10.271 1.00 95.56 297 VAL A O 1
ATOM 2213 N N . LEU A 1 298 ? -8.195 7.480 8.332 1.00 91.69 298 LEU A N 1
ATOM 2214 C CA . LEU A 1 298 ? -6.906 7.812 8.931 1.00 91.69 298 LEU A CA 1
ATOM 2215 C C . LEU A 1 298 ? -6.619 9.303 8.799 1.00 91.69 298 LEU A C 1
ATOM 2217 O O . LEU A 1 298 ? -6.485 9.825 7.687 1.00 91.69 298 LEU A O 1
ATOM 2221 N N . GLY A 1 299 ? -6.475 9.954 9.949 1.00 87.50 299 GLY A N 1
ATOM 2222 C CA . GLY A 1 299 ? -6.169 11.372 10.067 1.00 87.50 299 GLY A CA 1
ATOM 2223 C C . GLY A 1 299 ? -7.292 12.184 10.711 1.00 87.50 299 GLY A C 1
ATOM 2224 O O . GLY A 1 299 ? -8.460 11.780 10.780 1.00 87.50 299 GLY A O 1
ATOM 2225 N N . GLY A 1 300 ? -6.909 13.351 11.229 1.00 89.31 300 GLY A N 1
ATOM 2226 C CA . GLY A 1 300 ? -7.812 14.276 11.912 1.00 89.31 300 GLY A CA 1
ATOM 2227 C C . GLY A 1 300 ? -8.869 14.902 10.996 1.00 89.31 300 GLY A C 1
ATOM 2228 O O . GLY A 1 300 ? -8.808 14.820 9.766 1.00 89.31 300 GLY A O 1
ATOM 2229 N N . THR A 1 301 ? -9.839 15.576 11.611 1.00 91.88 301 THR A N 1
ATOM 2230 C CA . THR A 1 301 ? -10.935 16.264 10.908 1.00 91.88 301 THR A CA 1
ATOM 2231 C C . THR A 1 301 ? -10.467 17.435 10.047 1.00 91.88 301 THR A C 1
ATOM 2233 O O . THR A 1 301 ? -11.142 17.781 9.084 1.00 91.88 301 THR A O 1
ATOM 2236 N N . GLU A 1 302 ? -9.286 17.991 10.329 1.00 86.00 302 GLU A N 1
ATOM 2237 C CA . GLU A 1 302 ? -8.637 19.007 9.488 1.00 86.00 302 GLU A CA 1
ATOM 2238 C C . GLU A 1 302 ? -8.228 18.478 8.106 1.00 86.00 302 GLU A C 1
ATOM 2240 O O . GLU A 1 302 ? -8.054 19.254 7.171 1.00 86.00 302 GLU A O 1
ATOM 2245 N N . ARG A 1 303 ? -8.039 17.158 7.970 1.00 85.00 303 ARG A N 1
ATOM 2246 C CA . ARG A 1 303 ? -7.655 16.510 6.705 1.00 85.00 303 ARG A CA 1
ATOM 2247 C C . ARG A 1 303 ? -8.838 15.873 6.005 1.00 85.00 303 ARG A C 1
ATOM 2249 O O . ARG A 1 303 ? -8.975 15.989 4.792 1.00 85.00 303 ARG A O 1
ATOM 2256 N N . ILE A 1 304 ? -9.670 15.186 6.780 1.00 91.62 304 ILE A N 1
ATOM 2257 C CA . ILE A 1 304 ? -10.900 14.555 6.314 1.00 91.62 304 ILE A CA 1
ATOM 2258 C C . ILE A 1 304 ? -11.982 14.926 7.312 1.00 91.62 304 ILE A C 1
ATOM 2260 O O . ILE A 1 304 ? -12.036 14.338 8.397 1.00 91.62 304 ILE A O 1
ATOM 2264 N N . SER A 1 305 ? -12.828 15.890 6.951 1.00 94.81 305 SER A N 1
ATOM 2265 C CA . SER A 1 305 ? -13.905 16.368 7.820 1.00 94.81 305 SER A CA 1
ATOM 2266 C C . SER A 1 305 ? -14.850 15.233 8.227 1.00 94.81 305 SER A C 1
ATOM 2268 O O . SER A 1 305 ? -14.914 14.187 7.574 1.00 94.81 305 SER A O 1
ATOM 2270 N N . SER A 1 306 ? -15.587 15.419 9.325 1.00 95.56 306 SER A N 1
ATOM 2271 C CA . SER A 1 306 ? -16.609 14.447 9.738 1.00 95.56 306 SER A CA 1
ATOM 2272 C C . SER A 1 306 ? -17.662 14.256 8.648 1.00 95.56 306 SER A C 1
ATOM 2274 O O . SER A 1 306 ? -17.993 13.123 8.337 1.00 95.56 306 SER A O 1
ATOM 2276 N N . GLN A 1 307 ? -18.059 15.340 7.974 1.00 95.69 307 GLN A N 1
ATOM 2277 C CA . GLN A 1 307 ? -19.012 15.296 6.866 1.00 95.69 307 GLN A CA 1
ATOM 2278 C C . GLN A 1 307 ? -18.521 14.439 5.689 1.00 95.69 307 GLN A C 1
ATOM 2280 O O . GLN A 1 307 ? -19.284 13.634 5.173 1.00 95.69 307 GLN A O 1
ATOM 2285 N N . ILE A 1 308 ? -17.252 14.564 5.276 1.00 96.94 308 ILE A N 1
ATOM 2286 C CA . ILE A 1 308 ? -16.694 13.721 4.202 1.00 96.94 308 ILE A CA 1
ATOM 2287 C C . ILE A 1 308 ? -16.614 12.255 4.631 1.00 96.94 308 ILE A C 1
ATOM 2289 O O . ILE A 1 308 ? -16.846 11.359 3.823 1.00 96.94 308 ILE A O 1
ATOM 2293 N N . ALA A 1 309 ? -16.254 11.999 5.889 1.00 97.12 309 ALA A N 1
ATOM 2294 C CA . ALA A 1 309 ? -16.194 10.643 6.419 1.00 97.12 309 ALA A CA 1
ATOM 2295 C C . ALA A 1 309 ? -17.584 9.990 6.476 1.00 97.12 309 ALA A C 1
ATOM 2297 O O . ALA A 1 309 ? -17.717 8.827 6.104 1.00 97.12 309 ALA A O 1
ATOM 2298 N N . GLU A 1 310 ? -18.601 10.742 6.893 1.00 96.62 310 GLU A N 1
ATOM 2299 C CA . GLU A 1 310 ? -20.005 10.326 6.893 1.00 96.62 310 GLU A CA 1
ATOM 2300 C C . GLU A 1 310 ? -20.516 10.106 5.461 1.00 96.62 310 GLU A C 1
ATOM 2302 O O . GLU A 1 310 ? -21.005 9.016 5.183 1.00 96.62 310 GLU A O 1
ATOM 2307 N N . GLU A 1 311 ? -20.284 11.043 4.526 1.00 96.69 311 GLU A N 1
ATOM 2308 C CA . GLU A 1 311 ? -20.620 10.878 3.095 1.00 96.69 311 GLU A CA 1
ATOM 2309 C C . GLU A 1 311 ? -20.001 9.588 2.539 1.00 96.69 311 GLU A C 1
ATOM 2311 O O . GLU A 1 311 ? -20.666 8.804 1.864 1.00 96.69 311 GLU A O 1
ATOM 2316 N N . ALA A 1 312 ? -18.722 9.340 2.833 1.00 97.31 312 ALA A N 1
ATOM 2317 C CA . ALA A 1 312 ? -18.021 8.147 2.374 1.00 97.31 312 ALA A CA 1
ATOM 2318 C C . ALA A 1 312 ? -18.603 6.855 2.971 1.00 97.31 312 ALA A C 1
ATOM 2320 O O . ALA A 1 312 ? -18.725 5.860 2.254 1.00 97.31 312 ALA A O 1
ATOM 2321 N N . GLY A 1 313 ? -18.963 6.868 4.258 1.00 97.38 313 GLY A N 1
ATOM 2322 C CA . GLY A 1 313 ? -19.612 5.745 4.934 1.00 97.38 313 GLY A CA 1
ATOM 2323 C C . GLY A 1 313 ? -20.999 5.453 4.367 1.00 97.38 313 GLY A C 1
ATOM 2324 O O . GLY A 1 313 ? -21.293 4.308 4.036 1.00 97.38 313 GLY A O 1
ATOM 2325 N N . GLU A 1 314 ? -21.822 6.483 4.168 1.00 97.00 314 GLU A N 1
ATOM 2326 C CA . GLU A 1 314 ? -23.160 6.370 3.577 1.00 97.00 314 GLU A CA 1
ATOM 2327 C C . GLU A 1 314 ? -23.112 5.838 2.142 1.00 97.00 314 GLU A C 1
ATOM 2329 O O . GLU A 1 314 ? -23.860 4.924 1.798 1.00 97.00 314 GLU A O 1
ATOM 2334 N N . LEU A 1 315 ? -22.195 6.354 1.316 1.00 96.62 315 LEU A N 1
ATOM 2335 C CA . LEU A 1 315 ? -21.999 5.893 -0.062 1.00 96.62 315 LEU A CA 1
ATOM 2336 C C . LEU A 1 315 ? -21.619 4.413 -0.147 1.00 96.62 315 LEU A C 1
ATOM 2338 O O . LEU A 1 315 ? -22.005 3.743 -1.105 1.00 96.62 315 LEU A O 1
ATOM 2342 N N . ALA A 1 316 ? -20.839 3.934 0.820 1.00 95.75 316 ALA A N 1
ATOM 2343 C CA . ALA A 1 316 ? -20.378 2.555 0.889 1.00 95.75 316 ALA A CA 1
ATOM 2344 C C . ALA A 1 316 ? -21.360 1.622 1.620 1.00 95.75 316 ALA A C 1
ATOM 2346 O O . ALA A 1 316 ? -21.220 0.407 1.522 1.00 95.75 316 ALA A O 1
ATOM 2347 N N . GLY A 1 317 ? -22.326 2.164 2.372 1.00 96.19 317 GLY A N 1
ATOM 2348 C CA . GLY A 1 317 ? -23.120 1.390 3.331 1.00 96.19 317 GLY A CA 1
ATOM 2349 C C . GLY A 1 317 ? -22.289 0.860 4.508 1.00 96.19 317 GLY A C 1
ATOM 2350 O O . GLY A 1 317 ? -22.628 -0.171 5.085 1.00 96.19 317 GLY A O 1
ATOM 2351 N N . ALA A 1 318 ? -21.196 1.545 4.854 1.00 97.44 318 ALA A N 1
ATOM 2352 C CA . ALA A 1 318 ? -20.176 1.077 5.784 1.00 97.44 318 ALA A CA 1
ATOM 2353 C C . ALA A 1 318 ? -20.177 1.855 7.106 1.00 97.44 318 ALA A C 1
ATOM 2355 O O . ALA A 1 318 ? -20.421 3.064 7.157 1.00 97.44 318 ALA A O 1
ATOM 2356 N N . LYS A 1 319 ? -19.804 1.177 8.194 1.00 98.06 319 LYS A N 1
ATOM 2357 C CA . LYS A 1 319 ? -19.550 1.820 9.483 1.00 98.06 319 LYS A CA 1
ATOM 2358 C C . LYS A 1 319 ? -18.222 2.570 9.445 1.00 98.06 319 LYS A C 1
ATOM 2360 O O . LYS A 1 319 ? -17.189 2.004 9.094 1.00 98.06 319 LYS A O 1
ATOM 2365 N N . VAL A 1 320 ? -18.242 3.832 9.861 1.00 98.06 320 VAL A N 1
ATOM 2366 C CA . VAL A 1 320 ? -17.050 4.684 9.901 1.00 98.06 320 VAL A CA 1
ATOM 2367 C C . VAL A 1 320 ? -16.300 4.506 11.221 1.00 98.06 320 VAL A C 1
ATOM 2369 O O . VAL A 1 320 ? -16.873 4.626 12.305 1.00 98.06 320 VAL A O 1
ATOM 2372 N N . TRP A 1 321 ? -14.995 4.281 11.122 1.00 97.44 321 TRP A N 1
ATOM 2373 C CA . TRP A 1 321 ? -14.047 4.195 12.229 1.00 97.44 321 TRP A CA 1
ATOM 2374 C C . TRP A 1 321 ? -12.943 5.216 11.995 1.00 97.44 321 TRP A C 1
ATOM 2376 O O . TRP A 1 321 ? -12.447 5.317 10.881 1.00 97.44 321 TRP A O 1
ATOM 2386 N N . ARG A 1 322 ? -12.529 5.983 13.004 1.00 95.88 322 ARG A N 1
ATOM 2387 C CA . ARG A 1 322 ? -11.478 6.996 12.824 1.00 95.88 322 ARG A CA 1
ATOM 2388 C C . ARG A 1 322 ? -10.302 6.742 13.748 1.00 95.88 322 ARG A C 1
ATOM 2390 O O . ARG A 1 322 ? -10.493 6.584 14.950 1.00 95.88 322 ARG A O 1
ATOM 2397 N N . ILE A 1 323 ? -9.095 6.791 13.190 1.00 94.06 323 ILE A N 1
ATOM 2398 C CA . ILE A 1 323 ? -7.843 6.841 13.950 1.00 94.06 323 ILE A CA 1
ATOM 2399 C C . ILE A 1 323 ? -7.180 8.188 13.667 1.00 94.06 323 ILE A C 1
ATOM 2401 O O . ILE A 1 323 ? -6.834 8.500 12.526 1.00 94.06 323 ILE A O 1
ATOM 2405 N N . ALA A 1 324 ? -7.021 9.001 14.708 1.00 92.50 324 ALA A N 1
ATOM 2406 C CA . ALA A 1 324 ? -6.402 10.316 14.613 1.00 92.50 324 ALA A CA 1
ATOM 2407 C C . ALA A 1 324 ? -5.755 10.712 15.944 1.00 92.50 324 ALA A C 1
ATOM 2409 O O . ALA A 1 324 ? -6.287 10.416 17.015 1.00 92.50 324 ALA A O 1
ATOM 2410 N N . GLY A 1 325 ? -4.628 11.415 15.870 1.00 88.31 325 GLY A N 1
ATOM 2411 C CA . GLY A 1 325 ? -4.053 12.172 16.975 1.00 88.31 325 GLY A CA 1
ATOM 2412 C C . GLY A 1 325 ? -3.994 13.673 16.662 1.00 88.31 325 GLY A C 1
ATOM 2413 O O . GLY A 1 325 ? -4.303 14.080 15.542 1.00 88.31 325 GLY A O 1
ATOM 2414 N N . PRO A 1 326 ? -3.586 14.507 17.635 1.00 85.06 326 PRO A N 1
ATOM 2415 C CA . PRO A 1 326 ? -3.354 15.941 17.419 1.00 85.06 326 PRO A CA 1
ATOM 2416 C C . PRO A 1 326 ? -2.239 16.234 16.404 1.00 85.06 326 PRO A C 1
ATOM 2418 O O . PRO A 1 326 ? -2.205 17.305 15.808 1.00 85.06 326 PRO A O 1
ATOM 2421 N N . ASP A 1 327 ? -1.325 15.289 16.196 1.00 83.44 327 ASP A N 1
ATOM 2422 C CA . ASP A 1 327 ? -0.260 15.367 15.207 1.00 83.44 327 ASP A CA 1
ATOM 2423 C C . ASP A 1 327 ? 0.052 13.978 14.631 1.00 83.44 327 ASP A C 1
ATOM 2425 O O . ASP A 1 327 ? -0.425 12.951 15.123 1.00 83.44 327 ASP A O 1
ATOM 2429 N N . ARG A 1 328 ? 0.890 13.946 13.589 1.00 78.12 328 ARG A N 1
ATOM 2430 C CA . ARG A 1 328 ? 1.283 12.712 12.886 1.00 78.12 328 ARG A CA 1
ATOM 2431 C C . ARG A 1 328 ? 1.935 11.665 13.797 1.00 78.12 328 ARG A C 1
ATOM 2433 O O . ARG A 1 328 ? 1.818 10.468 13.548 1.00 78.12 328 ARG A O 1
ATOM 2440 N N . TYR A 1 329 ? 2.631 12.105 14.845 1.00 81.19 329 TYR A N 1
ATOM 2441 C CA . TYR A 1 329 ? 3.307 11.210 15.783 1.00 81.19 329 TYR A CA 1
ATOM 2442 C C . TYR A 1 329 ? 2.280 10.541 16.691 1.00 81.19 329 TYR A C 1
ATOM 2444 O O . TYR A 1 329 ? 2.293 9.328 16.886 1.00 81.19 329 TYR A O 1
ATOM 2452 N N . SER A 1 330 ? 1.324 11.325 17.171 1.00 84.69 330 SER A N 1
ATOM 2453 C CA . SER A 1 330 ? 0.207 10.858 17.971 1.00 84.69 330 SER A CA 1
ATOM 2454 C C . SER A 1 330 ? -0.714 9.941 17.170 1.00 84.69 330 SER A C 1
ATOM 2456 O O . SER A 1 330 ? -1.128 8.916 17.701 1.00 84.69 330 SER A O 1
ATOM 2458 N N . THR A 1 331 ? -0.987 10.232 15.891 1.00 86.69 331 THR A N 1
ATOM 2459 C CA . THR A 1 331 ? -1.731 9.313 15.010 1.00 86.69 331 THR A CA 1
ATOM 2460 C C . THR A 1 331 ? -1.000 7.977 14.857 1.00 86.69 331 THR A C 1
ATOM 2462 O O . THR A 1 331 ? -1.634 6.930 14.968 1.00 86.69 331 THR A O 1
ATOM 2465 N N . SER A 1 332 ? 0.329 7.988 14.686 1.00 83.06 332 SER A N 1
ATOM 2466 C CA . SER A 1 332 ? 1.150 6.766 14.644 1.00 83.06 332 SER A CA 1
ATOM 2467 C C . SER A 1 332 ? 1.039 5.943 15.935 1.00 83.06 332 SER A C 1
ATOM 2469 O O . SER A 1 332 ? 0.797 4.738 15.884 1.00 83.06 332 SER A O 1
ATOM 2471 N N . ILE A 1 333 ? 1.091 6.595 17.103 1.00 83.81 333 ILE A N 1
ATOM 2472 C CA . ILE A 1 333 ? 0.889 5.933 18.404 1.00 83.81 333 ILE A CA 1
ATOM 2473 C C . ILE A 1 333 ? -0.517 5.324 18.510 1.00 83.81 333 ILE A C 1
ATOM 2475 O O . ILE A 1 333 ? -0.665 4.217 19.029 1.00 83.81 333 ILE A O 1
ATOM 2479 N N . GLN A 1 334 ? -1.555 6.022 18.035 1.00 89.25 334 GLN A N 1
ATOM 2480 C CA . GLN A 1 334 ? -2.918 5.481 18.034 1.00 89.25 334 GLN A CA 1
ATOM 2481 C C . GLN A 1 334 ? -3.039 4.266 17.109 1.00 89.25 334 GLN A C 1
ATOM 2483 O O . GLN A 1 334 ? -3.625 3.267 17.510 1.00 89.25 334 GLN A O 1
ATOM 2488 N N . MET A 1 335 ? -2.423 4.289 15.922 1.00 87.88 335 MET A N 1
ATOM 2489 C CA . MET A 1 335 ? -2.381 3.116 15.040 1.00 87.88 335 MET A CA 1
ATOM 2490 C C . MET A 1 335 ? -1.662 1.935 15.698 1.00 87.88 335 MET A C 1
ATOM 2492 O O . MET A 1 335 ? -2.197 0.830 15.698 1.00 87.88 335 MET A O 1
ATOM 2496 N N . ALA A 1 336 ? -0.504 2.159 16.327 1.00 83.44 336 ALA A N 1
ATOM 2497 C CA . ALA A 1 336 ? 0.224 1.104 17.033 1.00 83.44 336 ALA A CA 1
ATOM 2498 C C . ALA A 1 336 ? -0.614 0.467 18.159 1.00 83.44 336 ALA A C 1
ATOM 2500 O O . ALA A 1 336 ? -0.595 -0.749 18.331 1.00 83.44 336 ALA A O 1
ATOM 2501 N N . LYS A 1 337 ? -1.406 1.262 18.890 1.00 84.62 337 LYS A N 1
ATOM 2502 C CA . LYS A 1 337 ? -2.338 0.767 19.919 1.00 84.62 337 LYS A CA 1
ATOM 2503 C C . LYS A 1 337 ? -3.519 0.002 19.331 1.00 84.62 337 LYS A C 1
ATOM 2505 O O . LYS A 1 337 ? -3.820 -1.104 19.774 1.00 84.62 337 LYS A O 1
ATOM 2510 N N . THR A 1 338 ? -4.206 0.603 18.364 1.00 89.12 338 THR A N 1
ATOM 2511 C CA . THR A 1 338 ? -5.478 0.091 17.844 1.00 89.12 338 THR A CA 1
ATOM 2512 C C . THR A 1 338 ? -5.295 -1.106 16.925 1.00 89.12 338 THR A C 1
ATOM 2514 O O . THR A 1 338 ? -6.121 -2.010 16.951 1.00 89.12 338 THR A O 1
ATOM 2517 N N . LEU A 1 339 ? -4.220 -1.131 16.142 1.00 87.44 339 LEU A N 1
ATOM 2518 C CA . LEU A 1 339 ? -3.989 -2.146 15.114 1.00 87.44 339 LEU A CA 1
ATOM 2519 C C . LEU A 1 339 ? -2.858 -3.100 15.505 1.00 87.44 339 LEU A C 1
ATOM 2521 O O . LEU A 1 339 ? -2.900 -4.271 15.164 1.00 87.44 339 LEU A O 1
ATOM 2525 N N . GLY A 1 340 ? -1.859 -2.612 16.245 1.00 79.00 340 GLY A N 1
ATOM 2526 C CA . GLY A 1 340 ? -0.721 -3.425 16.690 1.00 79.00 340 GLY A CA 1
ATOM 2527 C C . GLY A 1 340 ? -0.830 -3.909 18.137 1.00 79.00 340 GLY A C 1
ATOM 2528 O O . GLY A 1 340 ? 0.040 -4.636 18.595 1.00 79.00 340 GLY A O 1
ATOM 2529 N N . GLY A 1 341 ? -1.848 -3.465 18.886 1.00 76.81 341 GLY A N 1
ATOM 2530 C CA . GLY A 1 341 ? -2.048 -3.818 20.294 1.00 76.81 341 GLY A CA 1
ATOM 2531 C C . GLY A 1 341 ? -0.972 -3.316 21.261 1.00 76.81 341 GLY A C 1
ATOM 2532 O O . GLY A 1 341 ? -0.924 -3.786 22.395 1.00 76.81 341 GLY A O 1
ATOM 2533 N N . TRP A 1 342 ? -0.169 -2.318 20.873 1.00 77.19 342 TRP A N 1
ATOM 2534 C CA . TRP A 1 342 ? 0.883 -1.716 21.705 1.00 77.19 342 TRP A CA 1
ATOM 2535 C C . TRP A 1 342 ? 0.315 -0.837 22.828 1.00 77.19 342 TRP A C 1
ATOM 2537 O O . TRP A 1 342 ? 0.434 0.393 22.831 1.00 77.19 342 TRP A O 1
ATOM 2547 N N . TRP A 1 343 ? -0.323 -1.468 23.808 1.00 75.38 343 TRP A N 1
ATOM 2548 C CA . TRP A 1 343 ? -0.827 -0.810 25.004 1.00 75.38 343 TRP A CA 1
ATOM 2549 C C . TRP A 1 343 ? 0.215 -0.875 26.121 1.00 75.38 343 TRP A C 1
ATOM 2551 O O . TRP A 1 343 ? 0.738 -1.947 26.408 1.00 75.38 343 TRP A O 1
ATOM 2561 N N . PRO A 1 344 ? 0.517 0.243 26.803 1.00 67.56 344 PRO A N 1
ATOM 2562 C CA . PRO A 1 344 ? 1.431 0.211 27.935 1.00 67.56 344 PRO A CA 1
ATOM 2563 C C . PRO A 1 344 ? 0.787 -0.574 29.083 1.00 67.56 344 PRO A C 1
ATOM 2565 O O . PRO A 1 344 ? -0.102 -0.063 29.765 1.00 67.56 344 PRO A O 1
ATOM 2568 N N . THR A 1 345 ? 1.222 -1.818 29.301 1.00 65.06 345 THR A N 1
ATOM 2569 C CA . THR A 1 345 ? 0.739 -2.637 30.428 1.00 65.06 345 THR A CA 1
ATOM 2570 C C . THR A 1 345 ? 1.666 -2.577 31.645 1.00 65.06 345 THR A C 1
ATOM 2572 O O . THR A 1 345 ? 1.275 -2.987 32.738 1.00 65.06 345 THR A O 1
ATOM 2575 N N . GLY A 1 346 ? 2.870 -2.015 31.474 1.00 63.06 346 GLY A N 1
ATOM 2576 C CA . GLY A 1 346 ? 3.866 -1.853 32.535 1.00 63.06 346 GLY A CA 1
ATOM 2577 C C . GLY A 1 346 ? 4.693 -3.109 32.819 1.00 63.06 346 GLY A C 1
ATOM 2578 O O . GLY A 1 346 ? 5.395 -3.145 33.828 1.00 63.06 346 GLY A O 1
ATOM 2579 N N . ARG A 1 347 ? 4.631 -4.137 31.961 1.00 60.69 347 ARG A N 1
ATOM 2580 C CA . ARG A 1 347 ? 5.410 -5.372 32.108 1.00 60.69 347 ARG A CA 1
ATOM 2581 C C . ARG A 1 347 ? 6.462 -5.505 31.016 1.00 60.69 347 ARG A C 1
ATOM 2583 O O . ARG A 1 347 ? 6.236 -5.159 29.866 1.00 60.69 347 ARG A O 1
ATOM 2590 N N . ALA A 1 348 ? 7.618 -6.050 31.393 1.00 55.66 348 ALA A N 1
ATOM 2591 C CA . ALA A 1 348 ? 8.738 -6.259 30.476 1.00 55.66 348 ALA A CA 1
ATOM 2592 C C . ALA A 1 348 ? 8.464 -7.353 29.423 1.00 55.66 348 ALA A C 1
ATOM 2594 O O . ALA A 1 348 ? 9.029 -7.303 28.334 1.00 55.66 348 ALA A O 1
ATOM 2595 N N . VAL A 1 349 ? 7.584 -8.320 29.727 1.00 55.53 349 VAL A N 1
ATOM 2596 C CA . VAL A 1 349 ? 7.264 -9.442 28.821 1.00 55.53 349 VAL A CA 1
ATOM 2597 C C . VAL A 1 349 ? 6.554 -9.001 27.540 1.00 55.53 349 VAL A C 1
ATOM 2599 O O . VAL A 1 349 ? 6.714 -9.658 26.518 1.00 55.53 349 VAL A O 1
ATOM 2602 N N . ASP A 1 350 ? 5.851 -7.865 27.563 1.00 52.69 350 ASP A N 1
ATOM 2603 C CA . ASP A 1 350 ? 5.113 -7.340 26.404 1.00 52.69 350 ASP A CA 1
ATOM 2604 C C . ASP A 1 350 ? 6.048 -6.905 25.257 1.00 52.69 350 ASP A C 1
ATOM 2606 O O . ASP A 1 350 ? 5.627 -6.788 24.107 1.00 52.69 350 ASP A O 1
ATOM 2610 N N . ALA A 1 351 ? 7.324 -6.654 25.570 1.00 54.78 351 ALA A N 1
ATOM 2611 C CA . ALA A 1 351 ? 8.341 -6.196 24.626 1.00 54.78 351 ALA A CA 1
ATOM 2612 C C . ALA A 1 351 ? 9.450 -7.230 24.367 1.00 54.78 351 ALA A C 1
ATOM 2614 O O . ALA A 1 351 ? 10.282 -7.013 23.493 1.00 54.78 351 ALA A O 1
ATOM 2615 N N . ALA A 1 352 ? 9.483 -8.344 25.108 1.00 55.91 352 ALA A N 1
ATOM 2616 C CA . ALA A 1 352 ? 10.599 -9.293 25.069 1.00 55.91 352 ALA A CA 1
ATOM 2617 C C . ALA A 1 352 ? 10.722 -10.054 23.733 1.00 55.91 352 ALA A C 1
ATOM 2619 O O . ALA A 1 352 ? 11.824 -10.456 23.372 1.00 55.91 352 ALA A O 1
ATOM 2620 N N . ALA A 1 353 ? 9.614 -10.216 23.000 1.00 54.84 353 ALA A N 1
ATOM 2621 C CA . ALA A 1 353 ? 9.565 -10.860 21.682 1.00 54.84 353 ALA A CA 1
ATOM 2622 C C . ALA A 1 353 ? 9.046 -9.925 20.568 1.00 54.84 353 ALA A C 1
ATOM 2624 O O . ALA A 1 353 ? 8.886 -10.345 19.428 1.00 54.84 353 ALA A O 1
ATOM 2625 N N . SER A 1 354 ? 8.788 -8.653 20.884 1.00 56.88 354 SER A N 1
ATOM 2626 C CA . SER A 1 354 ? 8.127 -7.718 19.969 1.00 56.88 354 SER A CA 1
ATOM 2627 C C . SER A 1 354 ? 9.159 -6.916 19.179 1.00 56.88 354 SER A C 1
ATOM 2629 O O . SER A 1 354 ? 9.996 -6.224 19.760 1.00 56.88 354 SER A O 1
ATOM 2631 N N . MET A 1 355 ? 9.079 -6.946 17.848 1.00 64.00 355 MET A N 1
ATOM 2632 C CA . MET A 1 355 ? 9.864 -6.039 17.010 1.00 64.00 355 MET A CA 1
ATOM 2633 C C . MET A 1 355 ? 9.141 -4.702 16.859 1.00 64.00 355 MET A C 1
ATOM 2635 O O . MET A 1 355 ? 8.019 -4.631 16.362 1.00 64.00 355 MET A O 1
ATOM 2639 N N . LEU A 1 356 ? 9.807 -3.626 17.279 1.00 67.62 356 LEU A N 1
ATOM 2640 C CA . LEU A 1 356 ? 9.343 -2.265 17.048 1.00 67.62 356 LEU A CA 1
ATOM 2641 C C . LEU A 1 356 ? 10.028 -1.702 15.805 1.00 67.62 356 LEU A C 1
ATOM 2643 O O . LEU A 1 356 ? 11.234 -1.452 15.808 1.00 67.62 356 LEU A O 1
ATOM 2647 N N . CYS A 1 357 ? 9.249 -1.444 14.762 1.00 73.94 357 CYS A N 1
ATOM 2648 C CA . CYS A 1 357 ? 9.752 -0.769 13.580 1.00 73.94 357 CYS A CA 1
ATOM 2649 C C . CYS A 1 357 ? 9.517 0.738 13.685 1.00 73.94 357 CYS A C 1
ATOM 2651 O O . CYS A 1 357 ? 8.380 1.207 13.723 1.00 73.94 357 CYS A O 1
ATOM 2653 N N . ILE A 1 358 ? 10.606 1.505 13.714 1.00 67.94 358 ILE A N 1
ATOM 2654 C CA . ILE A 1 358 ? 10.559 2.966 13.719 1.00 67.94 358 ILE A CA 1
ATOM 2655 C C . ILE A 1 358 ? 11.068 3.450 12.373 1.00 67.94 358 ILE A C 1
ATOM 2657 O O . ILE A 1 358 ? 12.231 3.249 12.033 1.00 67.94 358 ILE A O 1
ATOM 2661 N N . VAL A 1 359 ? 10.209 4.148 11.639 1.00 70.31 359 VAL A N 1
ATOM 2662 C CA . VAL A 1 359 ? 10.642 4.912 10.474 1.00 70.31 359 VAL A CA 1
ATOM 2663 C C . VAL A 1 359 ? 10.780 6.365 10.894 1.00 70.31 359 VAL A C 1
ATOM 2665 O O . VAL A 1 359 ? 9.816 7.002 11.320 1.00 70.31 359 VAL A O 1
ATOM 2668 N N . ALA A 1 360 ? 11.991 6.889 10.770 1.00 63.91 360 ALA A N 1
ATOM 2669 C CA . ALA A 1 360 ? 12.289 8.287 11.007 1.00 63.91 360 ALA A CA 1
ATOM 2670 C C . ALA A 1 360 ? 12.969 8.867 9.773 1.00 63.91 360 ALA A C 1
ATOM 2672 O O . ALA A 1 360 ? 13.841 8.238 9.181 1.00 63.91 360 ALA A O 1
ATOM 2673 N N . SER A 1 361 ? 12.594 10.091 9.428 1.00 61.62 361 SER A N 1
ATOM 2674 C CA . SER A 1 361 ? 13.293 10.877 8.425 1.00 61.62 361 SER A CA 1
ATOM 2675 C C . SER A 1 361 ? 13.970 12.064 9.076 1.00 61.62 361 SER A C 1
ATOM 2677 O O . SER A 1 361 ? 13.320 12.783 9.842 1.00 61.62 361 SER A O 1
ATOM 2679 N N . ASP A 1 362 ? 15.225 12.311 8.728 1.00 50.19 362 ASP A N 1
ATOM 2680 C CA . ASP A 1 362 ? 15.909 13.532 9.132 1.00 50.19 362 ASP A CA 1
ATOM 2681 C C . ASP A 1 362 ? 15.359 14.725 8.321 1.00 50.19 362 ASP A C 1
ATOM 2683 O O . ASP A 1 362 ? 15.414 14.704 7.087 1.00 50.19 362 ASP A O 1
ATOM 2687 N N . PRO A 1 363 ? 14.793 15.765 8.963 1.00 48.06 363 PRO A N 1
ATOM 2688 C CA . PRO A 1 363 ? 14.336 16.964 8.276 1.00 48.06 363 PRO A CA 1
ATOM 2689 C C . PRO A 1 363 ?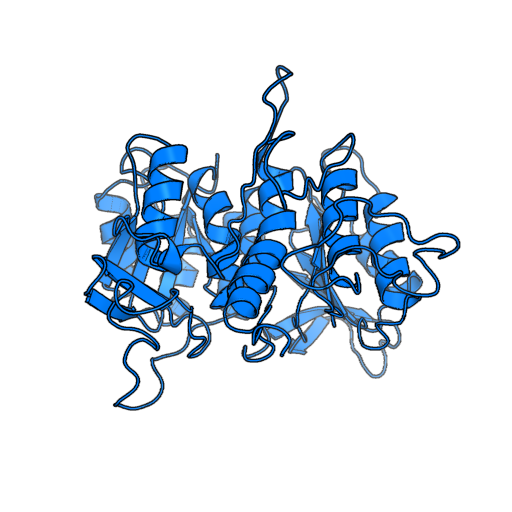 15.482 17.898 7.851 1.00 48.06 363 PRO A C 1
ATOM 2691 O O . PRO A 1 363 ? 15.199 19.042 7.491 1.00 48.06 363 PRO A O 1
ATOM 2694 N N . SER A 1 364 ? 16.756 17.483 7.893 1.00 40.97 364 SER A N 1
ATOM 2695 C CA . SER A 1 364 ? 17.899 18.328 7.527 1.00 40.97 364 SER A CA 1
ATOM 2696 C C . SER A 1 364 ? 17.895 18.712 6.032 1.00 40.97 364 SER A C 1
ATOM 2698 O O . SER A 1 364 ? 18.589 18.131 5.200 1.00 40.97 364 SER A O 1
ATOM 2700 N N . GLY A 1 365 ? 17.089 19.713 5.675 1.00 46.41 365 GLY A N 1
ATOM 2701 C CA . GLY A 1 365 ? 17.047 20.351 4.363 1.00 46.41 365 GLY A CA 1
ATOM 2702 C C . GLY A 1 365 ? 15.659 20.891 4.014 1.00 46.41 365 GLY A C 1
ATOM 2703 O O . GLY A 1 365 ? 14.649 20.233 4.231 1.00 46.41 365 GLY A O 1
ATOM 2704 N N . LEU A 1 366 ? 15.595 22.058 3.360 1.00 41.25 366 LEU A N 1
ATOM 2705 C CA . LEU A 1 366 ? 14.348 22.697 2.885 1.00 41.25 366 LEU A CA 1
ATOM 2706 C C . LEU A 1 366 ? 13.529 21.840 1.885 1.00 41.25 366 LEU A C 1
ATOM 2708 O O . LEU A 1 366 ? 12.438 22.232 1.481 1.00 41.25 366 LEU A O 1
ATOM 2712 N N . ARG A 1 367 ? 14.063 20.685 1.461 1.00 46.81 367 ARG A N 1
ATOM 2713 C CA . ARG A 1 367 ? 13.442 19.704 0.554 1.00 46.81 367 ARG A CA 1
ATOM 2714 C C . ARG A 1 367 ? 13.374 18.289 1.151 1.00 46.81 367 ARG A C 1
ATOM 2716 O O . ARG A 1 367 ? 13.079 17.344 0.418 1.00 46.81 367 ARG A O 1
ATOM 2723 N N . ALA A 1 368 ? 13.679 18.123 2.442 1.00 47.12 368 ALA A N 1
ATOM 2724 C CA . ALA A 1 368 ? 13.646 16.828 3.109 1.00 47.12 368 ALA A CA 1
ATOM 2725 C C . ALA A 1 368 ? 12.199 16.319 3.168 1.00 47.12 368 ALA A C 1
ATOM 2727 O O . ALA A 1 368 ? 11.348 16.816 3.904 1.00 47.12 368 ALA A O 1
ATOM 2728 N N . LEU A 1 369 ? 11.918 15.339 2.317 1.00 58.91 369 LEU A N 1
ATOM 2729 C CA . LEU A 1 369 ? 10.654 14.630 2.247 1.00 58.91 369 LEU A CA 1
ATOM 2730 C C . LEU A 1 369 ? 10.921 13.232 2.788 1.00 58.91 369 LEU A C 1
ATOM 2732 O O . LEU A 1 369 ? 11.504 12.411 2.091 1.00 58.91 369 LEU A O 1
ATOM 2736 N N . GLY A 1 370 ? 10.536 13.008 4.038 1.00 56.78 370 GLY A N 1
ATOM 2737 C CA . GLY A 1 370 ? 10.836 11.795 4.796 1.00 56.78 370 GLY A CA 1
ATOM 2738 C C . GLY A 1 370 ? 9.952 10.581 4.561 1.00 56.78 370 GLY A C 1
ATOM 2739 O O . GLY A 1 370 ? 10.194 9.492 5.064 1.00 56.78 370 GLY A O 1
ATOM 2740 N N . TRP A 1 371 ? 8.884 10.787 3.811 1.00 66.81 371 TRP A N 1
ATOM 2741 C CA . TRP A 1 371 ? 7.883 9.780 3.524 1.00 66.81 371 TRP A CA 1
ATOM 2742 C C . TRP A 1 371 ? 8.339 8.598 2.638 1.00 66.81 371 TRP A C 1
ATOM 2744 O O . TRP A 1 371 ? 7.796 7.514 2.828 1.00 66.81 371 TRP A O 1
ATOM 2754 N N . PRO A 1 372 ? 9.314 8.727 1.711 1.00 68.50 372 PRO A N 1
ATOM 2755 C CA . PRO A 1 372 ? 9.792 7.613 0.888 1.00 68.50 372 PRO A CA 1
ATOM 2756 C C . PRO A 1 372 ? 10.318 6.433 1.708 1.00 68.50 372 PRO A C 1
ATOM 2758 O O . PRO A 1 372 ? 9.995 5.288 1.406 1.00 68.50 372 PRO A O 1
ATOM 2761 N N . ASP A 1 373 ? 11.059 6.720 2.778 1.00 71.69 373 ASP A N 1
ATOM 2762 C CA . ASP A 1 373 ? 11.662 5.692 3.628 1.00 71.69 373 ASP A CA 1
ATOM 2763 C C . ASP A 1 373 ? 10.582 4.875 4.356 1.00 71.69 373 ASP A C 1
ATOM 2765 O O . ASP A 1 373 ? 10.709 3.662 4.507 1.00 71.69 373 ASP A O 1
ATOM 2769 N N . ALA A 1 374 ? 9.466 5.518 4.730 1.00 73.31 374 ALA A N 1
ATOM 2770 C CA . ALA A 1 374 ? 8.322 4.848 5.355 1.00 73.31 374 ALA A CA 1
ATOM 2771 C C . ALA A 1 374 ? 7.622 3.866 4.413 1.00 73.31 374 ALA A C 1
ATOM 2773 O O . ALA A 1 374 ? 7.111 2.841 4.856 1.00 73.31 374 ALA A O 1
ATOM 2774 N N . LEU A 1 375 ? 7.611 4.162 3.115 1.00 75.00 375 LEU A N 1
ATOM 2775 C CA . LEU A 1 375 ? 6.917 3.353 2.117 1.00 75.00 37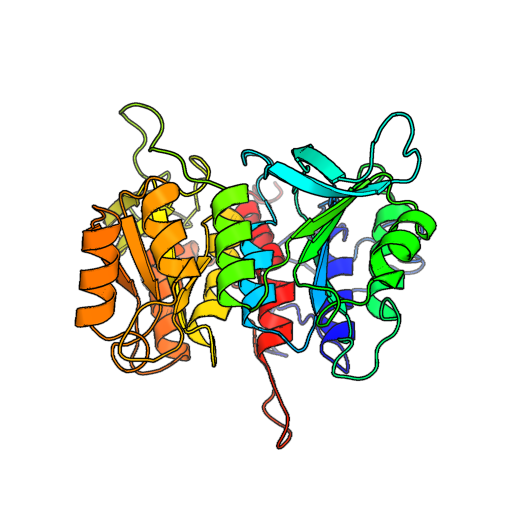5 LEU A CA 1
ATOM 2776 C C . LEU A 1 375 ? 7.663 2.064 1.809 1.00 75.00 375 LEU A C 1
ATOM 2778 O O . LEU A 1 375 ? 7.052 1.000 1.797 1.00 75.00 375 LEU A O 1
ATOM 2782 N N . SER A 1 376 ? 8.978 2.147 1.591 1.00 78.25 376 SER A N 1
ATOM 2783 C CA . SER A 1 376 ? 9.795 0.947 1.398 1.00 78.25 376 SER A CA 1
ATOM 2784 C C . SER A 1 376 ? 9.877 0.116 2.676 1.00 78.25 376 SER A C 1
ATOM 2786 O O . SER A 1 376 ? 9.932 -1.108 2.604 1.00 78.25 376 SER A O 1
ATOM 2788 N N . ALA A 1 377 ? 9.843 0.766 3.845 1.00 84.12 377 ALA A N 1
ATOM 2789 C CA . ALA A 1 377 ? 9.839 0.081 5.128 1.00 84.12 377 ALA A CA 1
ATOM 2790 C C . ALA A 1 377 ? 8.491 -0.568 5.468 1.00 84.12 377 ALA A C 1
ATOM 2792 O O . ALA A 1 377 ? 8.503 -1.561 6.177 1.00 84.12 377 ALA A O 1
ATOM 2793 N N . GLY A 1 378 ? 7.347 -0.067 4.989 1.00 83.75 378 GLY A N 1
ATOM 2794 C CA . GLY A 1 378 ? 6.012 -0.552 5.374 1.00 83.75 378 GLY A CA 1
ATOM 2795 C C . GLY A 1 378 ? 5.859 -2.078 5.303 1.00 83.75 378 GLY A C 1
ATOM 2796 O O . GLY A 1 378 ? 5.701 -2.702 6.353 1.00 83.75 378 GLY A O 1
ATOM 2797 N N . PRO A 1 379 ? 5.985 -2.700 4.118 1.00 84.50 379 PRO A N 1
ATOM 2798 C CA . PRO A 1 379 ? 5.916 -4.156 3.990 1.00 84.50 379 PRO A CA 1
ATOM 2799 C C . PRO A 1 379 ? 7.001 -4.894 4.771 1.00 84.50 379 PRO A C 1
ATOM 2801 O O . PRO A 1 379 ? 6.741 -5.944 5.351 1.00 84.50 379 PRO A O 1
ATOM 2804 N N . TRP A 1 380 ? 8.202 -4.310 4.853 1.00 86.12 380 TRP A N 1
ATOM 2805 C CA . TRP A 1 380 ? 9.285 -4.843 5.676 1.00 86.12 380 TRP A CA 1
ATOM 2806 C C . TRP A 1 380 ? 8.873 -4.910 7.158 1.00 86.12 380 TRP A C 1
ATOM 2808 O O . TRP A 1 380 ? 9.046 -5.939 7.801 1.00 86.12 380 TRP A O 1
ATOM 2818 N N . CYS A 1 381 ? 8.240 -3.857 7.678 1.00 83.25 381 CYS A N 1
ATOM 2819 C CA . CYS A 1 381 ? 7.722 -3.784 9.043 1.00 83.25 381 CYS A CA 1
ATOM 2820 C C . CYS A 1 381 ? 6.533 -4.729 9.257 1.00 83.25 381 CYS A C 1
ATOM 2822 O O . CYS A 1 381 ? 6.405 -5.301 10.333 1.00 83.25 381 CYS A O 1
ATOM 2824 N N . GLY A 1 382 ? 5.670 -4.895 8.249 1.00 79.12 382 GLY A N 1
ATOM 2825 C CA . GLY A 1 382 ? 4.559 -5.849 8.280 1.00 79.12 382 GLY A CA 1
ATOM 2826 C C . GLY A 1 382 ? 5.051 -7.295 8.369 1.00 79.12 382 GLY A C 1
ATOM 2827 O O . GLY A 1 382 ? 4.593 -8.047 9.225 1.00 79.12 382 GLY A O 1
ATOM 2828 N N . ALA A 1 383 ? 6.043 -7.660 7.553 1.00 78.62 383 ALA A N 1
ATOM 2829 C CA . ALA A 1 383 ? 6.707 -8.962 7.605 1.00 78.62 383 ALA A CA 1
ATOM 2830 C C . ALA A 1 383 ? 7.469 -9.176 8.913 1.00 78.62 383 ALA A C 1
ATOM 2832 O O . ALA A 1 383 ? 7.345 -10.229 9.531 1.00 78.62 383 ALA A O 1
ATOM 2833 N N . ALA A 1 384 ? 8.204 -8.165 9.378 1.00 74.50 384 ALA A N 1
ATOM 2834 C CA . ALA A 1 384 ? 8.876 -8.209 10.666 1.00 74.50 384 ALA A CA 1
ATOM 2835 C C . ALA A 1 384 ? 7.864 -8.436 11.804 1.00 74.50 384 ALA A C 1
ATOM 2837 O O . ALA A 1 384 ? 8.003 -9.383 12.571 1.00 74.50 384 ALA A O 1
ATOM 2838 N N . GLY A 1 385 ? 6.813 -7.617 11.891 1.00 68.06 385 GLY A N 1
ATOM 2839 C CA . GLY A 1 385 ? 5.767 -7.747 12.908 1.00 68.06 385 GLY A CA 1
ATOM 2840 C C . GLY A 1 385 ? 5.061 -9.104 12.868 1.00 68.06 385 GLY A C 1
ATOM 2841 O O . GLY A 1 385 ? 4.868 -9.714 13.914 1.00 68.06 385 GLY A O 1
ATOM 2842 N N . GLY A 1 386 ? 4.757 -9.617 11.671 1.00 60.03 386 GLY A N 1
ATOM 2843 C CA . GLY A 1 386 ? 4.201 -10.959 11.485 1.00 60.03 386 GLY A CA 1
ATOM 2844 C C . GLY A 1 386 ? 5.144 -12.070 11.955 1.00 60.03 386 GLY A C 1
ATOM 2845 O O . GLY A 1 386 ? 4.717 -12.975 12.669 1.00 60.03 386 GLY A O 1
ATOM 2846 N N . ASN A 1 387 ? 6.435 -11.973 11.630 1.00 54.28 387 ASN A N 1
ATOM 2847 C CA . ASN A 1 387 ? 7.457 -12.946 12.030 1.00 54.28 387 ASN A CA 1
ATOM 2848 C C . ASN A 1 387 ? 7.818 -12.860 13.523 1.00 54.28 387 ASN A C 1
ATOM 2850 O O . ASN A 1 387 ? 8.217 -13.863 14.111 1.00 54.28 387 ASN A O 1
ATOM 2854 N N . ALA A 1 388 ? 7.641 -11.701 14.168 1.00 49.09 388 ALA A N 1
ATOM 2855 C CA . ALA A 1 388 ? 7.830 -11.532 15.613 1.00 49.09 388 ALA A CA 1
ATOM 2856 C C . ALA A 1 388 ? 6.851 -12.387 16.445 1.00 49.09 388 ALA A C 1
ATOM 2858 O O . ALA A 1 388 ? 7.118 -12.666 17.611 1.00 49.09 388 ALA A O 1
ATOM 2859 N N . SER A 1 389 ? 5.775 -12.887 15.824 1.00 45.50 389 SER A N 1
ATOM 2860 C CA . SER A 1 389 ? 4.872 -13.899 16.391 1.00 45.50 389 SER A CA 1
ATOM 2861 C C . SER A 1 389 ? 5.518 -15.285 16.546 1.00 45.50 389 SER A C 1
ATOM 2863 O O . SER A 1 389 ? 4.890 -16.193 17.085 1.00 45.50 389 SER A O 1
ATOM 2865 N N . ASN A 1 390 ? 6.739 -15.501 16.039 1.00 38.84 390 ASN A N 1
ATOM 2866 C CA . ASN A 1 390 ? 7.423 -16.786 16.142 1.00 38.84 390 ASN A CA 1
ATOM 2867 C C . ASN A 1 390 ? 8.958 -16.659 16.055 1.00 38.84 390 ASN A C 1
ATOM 2869 O O . ASN A 1 390 ? 9.553 -16.878 14.999 1.00 38.84 390 ASN A O 1
ATOM 2873 N N . PRO A 1 391 ? 9.621 -16.474 17.205 1.00 35.69 391 PRO A N 1
ATOM 2874 C CA . PRO A 1 391 ? 10.743 -17.346 17.490 1.00 35.69 391 PRO A CA 1
ATOM 2875 C C . PRO A 1 391 ? 10.513 -17.997 18.848 1.00 35.69 391 PRO A C 1
ATOM 2877 O O . PRO A 1 391 ? 10.477 -17.342 19.892 1.00 35.69 391 PRO A O 1
ATOM 2880 N N . ARG A 1 392 ? 10.394 -19.327 18.849 1.00 25.81 392 ARG A N 1
ATOM 2881 C CA . ARG A 1 392 ? 10.751 -20.078 20.053 1.00 25.81 392 ARG A CA 1
ATOM 2882 C C . ARG A 1 392 ? 12.150 -19.603 20.475 1.00 25.81 392 ARG A C 1
ATOM 2884 O O . ARG A 1 392 ? 13.015 -19.514 19.601 1.00 25.81 392 ARG A O 1
ATOM 2891 N N . PRO A 1 393 ? 12.386 -19.290 21.760 1.00 24.81 393 PRO A N 1
ATOM 2892 C CA . PRO A 1 393 ? 13.747 -19.080 22.226 1.00 24.81 393 PRO A CA 1
ATOM 2893 C C . PRO A 1 393 ? 14.569 -20.331 21.866 1.00 24.81 393 PRO A C 1
ATOM 2895 O O . PRO A 1 393 ? 14.033 -21.438 21.990 1.00 24.81 393 PRO A O 1
ATOM 2898 N N . PRO A 1 394 ? 15.819 -20.190 21.389 1.00 27.80 394 PRO A N 1
ATOM 2899 C CA . PRO A 1 394 ? 16.717 -21.332 21.271 1.00 27.80 394 PRO A CA 1
ATOM 2900 C C . PRO A 1 394 ? 16.782 -22.050 22.627 1.00 27.80 394 PRO A C 1
ATOM 2902 O O . PRO A 1 394 ? 16.914 -21.376 23.652 1.00 27.80 394 PRO A O 1
ATOM 2905 N N . GLU A 1 395 ? 16.619 -23.377 22.625 1.00 31.14 395 GLU A N 1
ATOM 2906 C CA . GLU A 1 395 ? 16.809 -24.218 23.821 1.00 31.14 395 GLU A CA 1
ATOM 2907 C C . GLU A 1 395 ? 18.236 -24.126 24.372 1.00 31.14 395 GLU A C 1
ATOM 2909 O O . GLU A 1 395 ? 19.191 -24.090 23.556 1.00 31.14 395 GLU A O 1
#

Radius of gyration: 20.01 Å; chains: 1; bounding box: 57×47×60 Å

Foldseek 3Di:
DVPDQQDADQDDPDLQSSLLSLLLQAQAQEDPPDPDRDQDDPPDDSQAERYNGHHLNHAWLEAEEWALVFLLLLLLRLLQAAQPQFAFFFWFAFQDFLDCVVVPHRDIDGDRRHLHFYGYAHFVCNVDQEGDPSVLVSLSSSVRHPSVNHQEYEYGEDCRTHNSVHSVVSVVSPRGTYGYQYDPDSQLSLLSSDQRRFWFDQPDPDDFFPDQALPPAAFAGDARYAQWAWFAPARRGIGIATQEAEEEASPLCLQSLLCSLVSNHRSHRYGHAPQDPERDPSSLVSLQPRQHAEYEYGEDCSRPNPVNQVVSCVSNVYDYHYQYDPDSVNSSVSCCCTGVVPHPPPDPRNPPLADDDDQDWDPPDPPGSRSSSSSSCRSSNNSRSNCSVDDDPDD

Secondary structure (DSSP, 8-state):
-TTSTT------SSHHHHHHHHHHTTS--B-SS-S------TT--TTTS--SSB------SEEEEEETT-HHHHHHHHTT-BTTS-SPPPEEEEEEES-TTTS-TT-EEE---BT-EEEEE--GGGT--S--HHHHHHHHHHHHTT-TT--EEEEES-TTTS-THHHHHHHHTT-SEEEEE--SSHHHHHHHHHHHH---PPPSS----S-S-TTTS---PPP-STT-EEEEEETTEEEEE-SEEEEEESSS-HHHHTTHHHHHHTT--EEEE-SSSS--HHHHHHHHHS--SEEEEES-TTTS-HHHHHHHHHHHT-EEEEE--SSHHHHHHHHHHHTT-----S-GGGTSS-----------STT---HHHHHHHHHHHHHHHHHTT--PPP-

Organism: NCBI:txid408172

Sequence (395 aa):
MEGWPNALRIWGPDRYQTSLATALTMRGLGDFPFNSPDPSPEGTNLLERPGPWWGLQTCPRSIIVVAGDSPADALAATALSDPTDASTEPYLRRSAAADPLFDPIGGYNRVDTHAAAVLLTRSTRDGAFGLSTSVRIAAKDFRSGGCSTARQAIIVGGTAAVPAAVDEELVALGFSEVFRVEGLNRYQTAAKVAIALGTASIPEAGKSCVDVSARNRPTEMGFYANSVIEWRASADLCTLLGNTVVLTDGIIGADALAAGWWTSFWQVPVLLHNGRENLPIATRQALQSIGIENLVVLGGTERISSQIAEEAGELAGAKVWRIAGPDRYSTSIQMAKTLGGWWPTGRAVDAAASMLCIVASDPSGLRALGWPDALSAGPWCGAAGGNASNPRPPE

InterPro domains:
  IPR007253 Cell wall binding repeat 2 [PF04122] (180-308)
  IPR007253 Cell wall binding repeat 2 [PF04122] (322-383)